Protein AF-0000000084494564 (afdb_homodimer)

Structure (mmCIF, N/CA/C/O backbone):
data_AF-0000000084494564-model_v1
#
loop_
_entity.id
_entity.type
_entity.pdbx_description
1 polymer 'Beta-lactamase class A catalytic domain-containing protein'
#
loop_
_atom_site.group_PDB
_atom_site.id
_atom_site.type_symbol
_atom_site.label_atom_id
_atom_site.label_alt_id
_atom_site.label_comp_id
_atom_site.label_asym_id
_atom_site.label_entity_id
_atom_site.label_seq_id
_atom_site.pdbx_PDB_ins_code
_atom_site.Cartn_x
_atom_site.Cartn_y
_atom_site.Cartn_z
_atom_site.occupancy
_atom_site.B_iso_or_equiv
_atom_site.auth_seq_id
_atom_site.auth_comp_id
_atom_site.auth_asym_id
_atom_site.auth_atom_id
_atom_site.pdbx_PDB_model_num
ATOM 1 N N . MET A 1 1 ? 21.875 -7.988 -21.672 1 91 1 MET A N 1
ATOM 2 C CA . MET A 1 1 ? 22.109 -8.977 -20.625 1 91 1 MET A CA 1
ATOM 3 C C . MET A 1 1 ? 21.5 -10.32 -21 1 91 1 MET A C 1
ATOM 5 O O . MET A 1 1 ? 20.328 -10.391 -21.375 1 91 1 MET A O 1
ATOM 9 N N . ASP A 1 2 ? 22.266 -11.391 -21 1 93.38 2 ASP A N 1
ATOM 10 C CA . ASP A 1 2 ? 21.688 -12.703 -21.266 1 93.38 2 ASP A CA 1
ATOM 11 C C . ASP A 1 2 ? 21.359 -13.422 -19.953 1 93.38 2 ASP A C 1
ATOM 13 O O . ASP A 1 2 ? 21.531 -12.867 -18.875 1 93.38 2 ASP A O 1
ATOM 17 N N . PHE A 1 3 ? 20.828 -14.641 -20.047 1 96.5 3 PHE A N 1
ATOM 18 C CA . PHE A 1 3 ? 20.297 -15.32 -18.875 1 96.5 3 PHE A CA 1
ATOM 19 C C . PHE A 1 3 ? 21.422 -15.719 -17.922 1 96.5 3 PHE A C 1
ATOM 21 O O . PHE A 1 3 ? 21.234 -15.711 -16.703 1 96.5 3 PHE A O 1
ATOM 28 N N . ASP A 1 4 ? 22.578 -16.047 -18.438 1 96.31 4 ASP A N 1
ATOM 29 C CA . ASP A 1 4 ? 23.703 -16.391 -17.594 1 96.31 4 ASP A CA 1
ATOM 30 C C . ASP A 1 4 ? 24.188 -15.18 -16.797 1 96.31 4 ASP A C 1
ATOM 32 O O . ASP A 1 4 ? 24.578 -15.312 -15.625 1 96.31 4 ASP A O 1
ATOM 36 N N . GLU A 1 5 ? 24.219 -14.102 -17.453 1 97.19 5 GLU A N 1
ATOM 37 C CA . GLU A 1 5 ? 24.562 -12.859 -16.766 1 97.19 5 GLU A CA 1
ATOM 38 C C . GLU A 1 5 ? 23.547 -12.531 -15.672 1 97.19 5 GLU A C 1
ATOM 40 O O . GLU A 1 5 ? 23.906 -12.094 -14.578 1 97.19 5 GLU A O 1
ATOM 45 N N . LEU A 1 6 ? 22.25 -12.703 -16.016 1 98.06 6 LEU A N 1
ATOM 46 C CA . LEU A 1 6 ? 21.188 -12.523 -15.016 1 98.06 6 LEU A CA 1
ATOM 47 C C . LEU A 1 6 ? 21.438 -13.422 -13.797 1 98.06 6 LEU A C 1
ATOM 49 O O . LEU A 1 6 ? 21.359 -12.961 -12.656 1 98.06 6 LEU A O 1
ATOM 53 N N . ARG A 1 7 ? 21.719 -14.648 -14.062 1 98.5 7 ARG A N 1
ATOM 54 C CA . ARG A 1 7 ? 21.953 -15.633 -13.008 1 98.5 7 ARG A CA 1
ATOM 55 C C . ARG A 1 7 ? 23.078 -15.172 -12.086 1 98.5 7 ARG A C 1
ATOM 57 O O . ARG A 1 7 ? 22.922 -15.18 -10.859 1 98.5 7 ARG A O 1
ATOM 64 N N . GLU A 1 8 ? 24.188 -14.727 -12.656 1 98.5 8 GLU A N 1
ATOM 65 C CA . GLU A 1 8 ? 25.344 -14.305 -11.875 1 98.5 8 GLU A CA 1
ATOM 66 C C . GLU A 1 8 ? 25.016 -13.086 -11.016 1 98.5 8 GLU A C 1
ATOM 68 O O . GLU A 1 8 ? 25.406 -13.023 -9.844 1 98.5 8 GLU A O 1
ATOM 73 N N . LYS A 1 9 ? 24.328 -12.18 -11.609 1 98.69 9 LYS A N 1
ATOM 74 C CA . LYS A 1 9 ? 23.984 -10.961 -10.891 1 98.69 9 LYS A CA 1
ATOM 75 C C . LYS A 1 9 ? 22.969 -11.234 -9.789 1 98.69 9 LYS A C 1
ATOM 77 O O . LYS A 1 9 ? 23.031 -10.641 -8.719 1 98.69 9 LYS A O 1
ATOM 82 N N . VAL A 1 10 ? 22.016 -12.125 -10.055 1 98.81 10 VAL A N 1
ATOM 83 C CA . VAL A 1 10 ? 21.031 -12.5 -9.055 1 98.81 10 VAL A CA 1
ATOM 84 C C . VAL A 1 10 ? 21.719 -13.211 -7.887 1 98.81 10 VAL A C 1
ATOM 86 O O . VAL A 1 10 ? 21.422 -12.93 -6.723 1 98.81 10 VAL A O 1
ATOM 89 N N . TYR A 1 11 ? 22.625 -14.133 -8.18 1 98.75 11 TYR A N 1
ATOM 90 C CA . TYR A 1 11 ? 23.359 -14.82 -7.129 1 98.75 11 TYR A CA 1
ATOM 91 C C . TYR A 1 11 ? 24.141 -13.836 -6.273 1 98.75 11 TYR A C 1
ATOM 93 O O . TYR A 1 11 ? 24.203 -13.977 -5.051 1 98.75 11 TYR A O 1
ATOM 101 N N . THR A 1 12 ? 24.719 -12.844 -6.926 1 98.69 12 THR A N 1
ATOM 102 C CA . THR A 1 12 ? 25.484 -11.82 -6.211 1 98.69 12 THR A CA 1
ATOM 103 C C . THR A 1 12 ? 24.562 -11.023 -5.281 1 98.69 12 THR A C 1
ATOM 105 O O . THR A 1 12 ? 24.891 -10.805 -4.117 1 98.69 12 THR A O 1
ATOM 108 N N . GLU A 1 13 ? 23.391 -10.594 -5.801 1 98.5 13 GLU A N 1
ATOM 109 C CA . GLU A 1 13 ? 22.438 -9.859 -4.977 1 98.5 13 GLU A CA 1
ATOM 110 C C . GLU A 1 13 ? 21.984 -10.695 -3.781 1 98.5 13 GLU A C 1
ATOM 112 O O . GLU A 1 13 ? 21.906 -10.188 -2.662 1 98.5 13 GLU A O 1
ATOM 117 N N . ALA A 1 14 ? 21.672 -11.961 -4.062 1 98.56 14 ALA A N 1
ATOM 118 C CA . ALA A 1 14 ? 21.203 -12.859 -3.008 1 98.56 14 ALA A CA 1
ATOM 119 C C . ALA A 1 14 ? 22.281 -13.07 -1.947 1 98.56 14 ALA A C 1
ATOM 121 O O . ALA A 1 14 ? 21.969 -13.148 -0.754 1 98.56 14 ALA A O 1
ATOM 122 N N . SER A 1 15 ? 23.516 -13.172 -2.371 1 98.06 15 SER A N 1
ATOM 123 C CA . SER A 1 15 ? 24.609 -13.438 -1.45 1 98.06 15 SER A CA 1
ATOM 124 C C . SER A 1 15 ? 24.875 -12.242 -0.55 1 98.06 15 SER A C 1
ATOM 126 O O . SER A 1 15 ? 25.406 -12.391 0.555 1 98.06 15 SER A O 1
ATOM 128 N N . ARG A 1 16 ? 24.484 -11.062 -0.945 1 97.75 16 ARG A N 1
ATOM 129 C CA . ARG A 1 16 ? 24.719 -9.836 -0.188 1 97.75 16 ARG A CA 1
ATOM 130 C C . ARG A 1 16 ? 23.625 -9.609 0.841 1 97.75 16 ARG A C 1
ATOM 132 O O . ARG A 1 16 ? 23.766 -8.797 1.754 1 97.75 16 ARG A O 1
ATOM 139 N N . CYS A 1 17 ? 22.531 -10.328 0.67 1 97.75 17 CYS A N 1
ATOM 140 C CA . CYS A 1 17 ? 21.391 -10.156 1.567 1 97.75 17 CYS A CA 1
ATOM 141 C C . CYS A 1 17 ? 21.719 -10.672 2.965 1 97.75 17 CYS A C 1
ATOM 143 O O . CYS A 1 17 ? 22.203 -11.797 3.119 1 97.75 17 CYS A O 1
ATOM 145 N N . LYS A 1 18 ? 21.516 -9.859 3.992 1 96.44 18 LYS A N 1
ATOM 146 C CA . LYS A 1 18 ? 21.719 -10.266 5.383 1 96.44 18 LYS A CA 1
ATOM 147 C C . LYS A 1 18 ? 20.5 -11.016 5.91 1 96.44 18 LYS A C 1
ATOM 149 O O . LYS A 1 18 ? 19.891 -10.609 6.902 1 96.44 18 LYS A O 1
ATOM 154 N N . GLY A 1 19 ? 20.078 -12.117 5.34 1 98.25 19 GLY A N 1
ATOM 155 C CA . GLY A 1 19 ? 19 -13.039 5.66 1 98.25 19 GLY A CA 1
ATOM 156 C C . GLY A 1 19 ? 19.047 -14.328 4.852 1 98.25 19 GLY A C 1
ATOM 157 O O . GLY A 1 19 ? 19.969 -14.531 4.059 1 98.25 19 GLY A O 1
ATOM 158 N N . ARG A 1 20 ? 18.188 -15.234 5.145 1 98.62 20 ARG A N 1
ATOM 159 C CA . ARG A 1 20 ? 18.047 -16.453 4.367 1 98.62 20 ARG A CA 1
ATOM 160 C C . ARG A 1 20 ? 17.172 -16.234 3.141 1 98.62 20 ARG A C 1
ATOM 162 O O . ARG A 1 20 ? 16.047 -15.75 3.26 1 98.62 20 ARG A O 1
ATOM 169 N N . VAL A 1 21 ? 17.734 -16.516 1.991 1 98.88 21 VAL A N 1
ATOM 170 C CA . VAL A 1 21 ? 17.047 -16.266 0.731 1 98.88 21 VAL A CA 1
ATOM 171 C C . VAL A 1 21 ? 16.625 -17.594 0.097 1 98.88 21 VAL A C 1
ATOM 173 O O . VAL A 1 21 ? 17.438 -18.516 -0.019 1 98.88 21 VAL A O 1
ATOM 176 N N . GLY A 1 22 ? 15.375 -17.781 -0.185 1 98.94 22 GLY A N 1
ATOM 177 C CA . GLY A 1 22 ? 14.852 -18.766 -1.129 1 98.94 22 GLY A CA 1
ATOM 178 C C . GLY A 1 22 ? 14.305 -18.125 -2.395 1 98.94 22 GLY A C 1
ATOM 179 O O . GLY A 1 22 ? 13.5 -17.188 -2.334 1 98.94 22 GLY A O 1
ATOM 180 N N . LEU A 1 23 ? 14.734 -18.578 -3.553 1 98.81 23 LEU A N 1
ATOM 181 C CA . LEU A 1 23 ? 14.367 -17.875 -4.773 1 98.81 23 LEU A CA 1
ATOM 182 C C . LEU A 1 23 ? 14.289 -18.828 -5.957 1 98.81 23 LEU A C 1
ATOM 184 O O . LEU A 1 23 ? 15.008 -19.828 -6.004 1 98.81 23 LEU A O 1
ATOM 188 N N . ILE A 1 24 ? 13.398 -18.562 -6.797 1 98.88 24 ILE A N 1
ATOM 189 C CA . ILE A 1 24 ? 13.32 -19.219 -8.102 1 98.88 24 ILE A CA 1
ATOM 190 C C . ILE A 1 24 ? 12.875 -18.203 -9.156 1 98.88 24 ILE A C 1
ATOM 192 O O . ILE A 1 24 ? 11.977 -17.406 -8.906 1 98.88 24 ILE A O 1
ATOM 196 N N . ILE A 1 25 ? 13.555 -18.094 -10.234 1 98.88 25 ILE A N 1
ATOM 197 C CA . ILE A 1 25 ? 13.242 -17.281 -11.406 1 98.88 25 ILE A CA 1
ATOM 198 C C . ILE A 1 25 ? 13.219 -18.156 -12.648 1 98.88 25 ILE A C 1
ATOM 200 O O . ILE A 1 25 ? 14.148 -18.938 -12.883 1 98.88 25 ILE A O 1
ATOM 204 N N . GLU A 1 26 ? 12.18 -18.094 -13.359 1 98.56 26 GLU A N 1
ATOM 205 C CA . GLU A 1 26 ? 12.055 -18.906 -14.562 1 98.56 26 GLU A CA 1
ATOM 206 C C . GLU A 1 26 ? 11.734 -18.047 -15.781 1 98.56 26 GLU A C 1
ATOM 208 O O . GLU A 1 26 ? 10.836 -17.203 -15.734 1 98.56 26 GLU A O 1
ATOM 213 N N . ALA A 1 27 ? 12.539 -18.156 -16.875 1 96.5 27 ALA A N 1
ATOM 214 C CA . ALA A 1 27 ? 12.32 -17.562 -18.188 1 96.5 27 ALA A CA 1
ATOM 215 C C . ALA A 1 27 ? 12.547 -18.578 -19.312 1 96.5 27 ALA A C 1
ATOM 217 O O . ALA A 1 27 ? 13.617 -19.188 -19.391 1 96.5 27 ALA A O 1
ATOM 218 N N . GLU A 1 28 ? 11.727 -18.625 -20.281 1 88.31 28 GLU A N 1
ATOM 219 C CA . GLU A 1 28 ? 11.867 -19.5 -21.438 1 88.31 28 GLU A CA 1
ATOM 220 C C . GLU A 1 28 ? 12.523 -20.828 -21.062 1 88.31 28 GLU A C 1
ATOM 222 O O . GLU A 1 28 ? 13.523 -21.219 -21.672 1 88.31 28 GLU A O 1
ATOM 227 N N . ASP A 1 29 ? 12.273 -21.531 -20.172 1 86.31 29 ASP A N 1
ATOM 228 C CA . ASP A 1 29 ? 12.648 -22.875 -19.766 1 86.31 29 ASP A CA 1
ATOM 229 C C . ASP A 1 29 ? 13.961 -22.891 -18.984 1 86.31 29 ASP A C 1
ATOM 231 O O . ASP A 1 29 ? 14.57 -23.938 -18.797 1 86.31 29 ASP A O 1
ATOM 235 N N . LYS A 1 30 ? 14.523 -21.781 -18.75 1 96.94 30 LYS A N 1
ATOM 236 C CA . LYS A 1 30 ? 15.688 -21.656 -17.875 1 96.94 30 LYS A CA 1
ATOM 237 C C . LYS A 1 30 ? 15.281 -21.203 -16.469 1 96.94 30 LYS A C 1
ATOM 239 O O . LYS A 1 30 ? 14.273 -20.531 -16.297 1 96.94 30 LYS A O 1
ATOM 244 N N . ARG A 1 31 ? 16.141 -21.641 -15.5 1 98.12 31 ARG A N 1
ATOM 245 C CA . ARG A 1 31 ? 15.789 -21.344 -14.117 1 98.12 31 ARG A CA 1
ATOM 246 C C . ARG A 1 31 ? 17.016 -20.875 -13.328 1 98.12 31 ARG A C 1
ATOM 248 O O . ARG A 1 31 ? 18.141 -21.312 -13.617 1 98.12 31 ARG A O 1
ATOM 255 N N . ILE A 1 32 ? 16.844 -19.984 -12.477 1 98.75 32 ILE A N 1
ATOM 256 C CA . ILE A 1 32 ? 17.75 -19.594 -11.414 1 98.75 32 ILE A CA 1
ATOM 257 C C . ILE A 1 32 ? 17.156 -19.984 -10.062 1 98.75 32 ILE A C 1
ATOM 259 O O . ILE A 1 32 ? 16.047 -19.578 -9.727 1 98.75 32 ILE A O 1
ATOM 263 N N . GLU A 1 33 ? 17.891 -20.781 -9.258 1 98.62 33 GLU A N 1
ATOM 264 C CA . GLU A 1 33 ? 17.359 -21.25 -7.984 1 98.62 33 GLU A CA 1
ATOM 265 C C . GLU A 1 33 ? 18.375 -21.094 -6.859 1 98.62 33 GLU A C 1
ATOM 267 O O . GLU A 1 33 ? 19.562 -21.312 -7.07 1 98.62 33 GLU A O 1
ATOM 272 N N . ILE A 1 34 ? 17.938 -20.688 -5.801 1 98.75 34 ILE A N 1
ATOM 273 C CA . ILE A 1 34 ? 18.625 -20.703 -4.516 1 98.75 34 ILE A CA 1
ATOM 274 C C . ILE A 1 34 ? 17.672 -21.188 -3.424 1 98.75 34 ILE A C 1
ATOM 276 O O . ILE A 1 34 ? 16.672 -20.516 -3.129 1 98.75 34 ILE A O 1
ATOM 280 N N . ASN A 1 35 ? 17.938 -22.359 -2.811 1 98.56 35 ASN A N 1
ATOM 281 C CA . ASN A 1 35 ? 17.109 -22.828 -1.713 1 98.56 35 ASN A CA 1
ATOM 282 C C . ASN A 1 35 ? 15.625 -22.734 -2.059 1 98.56 35 ASN A C 1
ATOM 284 O O . ASN A 1 35 ? 14.812 -22.312 -1.23 1 98.56 35 ASN A O 1
ATOM 288 N N . SER A 1 36 ? 15.242 -23.031 -3.287 1 98.69 36 SER A N 1
ATOM 289 C CA . SER A 1 36 ? 13.891 -22.797 -3.799 1 98.69 36 SER A CA 1
ATOM 290 C C . SER A 1 36 ? 12.883 -23.734 -3.148 1 98.69 36 SER A C 1
ATOM 292 O O . SER A 1 36 ? 11.688 -23.422 -3.102 1 98.69 36 SER A O 1
ATOM 294 N N . GLU A 1 37 ? 13.305 -24.859 -2.59 1 98.56 37 GLU A N 1
ATOM 295 C CA . GLU A 1 37 ? 12.414 -25.828 -1.955 1 98.56 37 GLU A CA 1
ATOM 296 C C . GLU A 1 37 ? 12.391 -25.641 -0.44 1 98.56 37 GLU A C 1
ATOM 298 O O . GLU A 1 37 ? 11.688 -26.359 0.266 1 98.56 37 GLU A O 1
ATOM 303 N N . GLY A 1 38 ? 13.18 -24.703 0.071 1 98.69 38 GLY A N 1
ATOM 304 C CA . GLY A 1 38 ? 13.172 -24.422 1.498 1 98.69 38 GLY A CA 1
ATOM 305 C C . GLY A 1 38 ? 11.836 -23.891 1.992 1 98.69 38 GLY A C 1
ATOM 306 O O . GLY A 1 38 ? 11.18 -23.109 1.309 1 98.69 38 GLY A O 1
ATOM 307 N N . ARG A 1 39 ? 11.438 -24.422 3.166 1 98.5 39 ARG A N 1
ATOM 308 C CA . ARG A 1 39 ? 10.172 -24.016 3.766 1 98.5 39 ARG A CA 1
ATOM 309 C C . ARG A 1 39 ? 10.312 -22.672 4.48 1 98.5 39 ARG A C 1
ATOM 311 O O . ARG A 1 39 ? 11.234 -22.484 5.277 1 98.5 39 ARG A O 1
ATOM 318 N N . PHE A 1 40 ? 9.469 -21.734 4.191 1 98.75 40 PHE A N 1
ATOM 319 C CA . PHE A 1 40 ? 9.383 -20.422 4.816 1 98.75 40 PHE A CA 1
ATOM 320 C C . PHE A 1 40 ? 7.996 -20.188 5.395 1 98.75 40 PHE A C 1
ATOM 322 O O . PHE A 1 40 ? 7.012 -20.75 4.914 1 98.75 40 PHE A O 1
ATOM 329 N N . SER A 1 41 ? 7.898 -19.359 6.547 1 98.44 41 SER A N 1
ATOM 330 C CA . SER A 1 41 ? 6.609 -18.734 6.824 1 98.44 41 SER A CA 1
ATOM 331 C C . SER A 1 41 ? 6.07 -18.016 5.598 1 98.44 41 SER A C 1
ATOM 333 O O . SER A 1 41 ? 6.801 -17.266 4.941 1 98.44 41 SER A O 1
ATOM 335 N N . SER A 1 42 ? 4.84 -18.234 5.262 1 98.75 42 SER A N 1
ATOM 336 C CA . SER A 1 42 ? 4.352 -17.75 3.973 1 98.75 42 SER A CA 1
ATOM 337 C C . SER A 1 42 ? 4.105 -16.25 4.004 1 98.75 42 SER A C 1
ATOM 339 O O . SER A 1 42 ? 4.086 -15.594 2.957 1 98.75 42 SER A O 1
ATOM 341 N N . ALA A 1 43 ? 3.969 -15.781 5.289 1 97.75 43 ALA A N 1
ATOM 342 C CA . ALA A 1 43 ? 3.379 -14.453 5.363 1 97.75 43 ALA A CA 1
ATOM 343 C C . ALA A 1 43 ? 2.186 -14.328 4.418 1 97.75 43 ALA A C 1
ATOM 345 O O . ALA A 1 43 ? 1.364 -15.242 4.32 1 97.75 43 ALA A O 1
ATOM 346 N N . SER A 1 44 ? 2.051 -13.188 3.725 1 98.69 44 SER A N 1
ATOM 347 C CA . SER A 1 44 ? 0.848 -12.945 2.932 1 98.69 44 SER A CA 1
ATOM 348 C C . SER A 1 44 ? 0.937 -13.633 1.573 1 98.69 44 SER A C 1
ATOM 350 O O . SER A 1 44 ? -0.012 -13.594 0.786 1 98.69 44 SER A O 1
ATOM 352 N N . LEU A 1 45 ? 1.975 -14.32 1.218 1 98.94 45 LEU A N 1
ATOM 353 C CA . LEU A 1 45 ? 2.045 -15.031 -0.051 1 98.94 45 LEU A CA 1
ATOM 354 C C . LEU A 1 45 ? 1.027 -16.172 -0.091 1 98.94 45 LEU A C 1
ATOM 356 O O . LEU A 1 45 ? 0.644 -16.625 -1.17 1 98.94 45 LEU A O 1
ATOM 360 N N . ILE A 1 46 ? 0.611 -16.656 1.055 1 98.94 46 ILE A N 1
ATOM 361 C CA . ILE A 1 46 ? -0.385 -17.719 1.146 1 98.94 46 ILE A CA 1
ATOM 362 C C . ILE A 1 46 ? -1.662 -17.281 0.427 1 98.94 46 ILE A C 1
ATOM 364 O O . ILE A 1 46 ? -2.51 -18.125 0.104 1 98.94 46 ILE A O 1
ATOM 368 N N . LYS A 1 47 ? -1.841 -16 0.185 1 98.94 47 LYS A N 1
ATOM 369 C CA . LYS A 1 47 ? -3.053 -15.469 -0.432 1 98.94 47 LYS A CA 1
ATOM 370 C C . LYS A 1 47 ? -3.105 -15.805 -1.919 1 98.94 47 LYS A C 1
ATOM 372 O O . LYS A 1 47 ? -4.172 -15.758 -2.535 1 98.94 47 LYS A O 1
ATOM 377 N N . VAL A 1 48 ? -1.984 -16.141 -2.529 1 98.94 48 VAL A N 1
ATOM 378 C CA . VAL A 1 48 ? -1.963 -16.484 -3.947 1 98.94 48 VAL A CA 1
ATOM 379 C C . VAL A 1 48 ? -2.631 -17.844 -4.156 1 98.94 48 VAL A C 1
ATOM 381 O O . VAL A 1 48 ? -3.561 -17.969 -4.957 1 98.94 48 VAL A O 1
ATOM 384 N N . PRO A 1 49 ? -2.229 -18.891 -3.428 1 98.88 49 PRO A N 1
ATOM 385 C CA . PRO A 1 49 ? -2.949 -20.156 -3.625 1 98.88 49 PRO A CA 1
ATOM 386 C C . PRO A 1 49 ? -4.41 -20.062 -3.189 1 98.88 49 PRO A C 1
ATOM 388 O O . PRO A 1 49 ? -5.262 -20.766 -3.74 1 98.88 49 PRO A O 1
ATOM 391 N N . ILE A 1 50 ? -4.738 -19.219 -2.207 1 98.94 50 ILE A N 1
ATOM 392 C CA . ILE A 1 50 ? -6.141 -19.016 -1.853 1 98.94 50 ILE A CA 1
ATOM 393 C C . ILE A 1 50 ? -6.891 -18.422 -3.039 1 98.94 50 ILE A C 1
ATOM 395 O O . ILE A 1 50 ? -8.016 -18.828 -3.342 1 98.94 50 ILE A O 1
ATOM 399 N N . LEU A 1 51 ? -6.27 -17.469 -3.732 1 98.88 51 LEU A N 1
ATOM 400 C CA . LEU A 1 51 ? -6.855 -16.875 -4.934 1 98.88 51 LEU A CA 1
ATOM 401 C C . LEU A 1 51 ? -7.137 -17.953 -5.977 1 98.88 51 LEU A C 1
ATOM 403 O O . LEU A 1 51 ? -8.234 -18.016 -6.535 1 98.88 51 LEU A O 1
ATOM 407 N N . VAL A 1 52 ? -6.141 -18.812 -6.219 1 98.62 52 VAL A N 1
ATOM 408 C CA . VAL A 1 52 ? -6.277 -19.875 -7.199 1 98.62 52 VAL A CA 1
ATOM 409 C C . VAL A 1 52 ? -7.426 -20.797 -6.801 1 98.62 52 VAL A C 1
ATOM 411 O O . VAL A 1 52 ? -8.242 -21.188 -7.641 1 98.62 52 VAL A O 1
ATOM 414 N N . GLU A 1 53 ? -7.504 -21.125 -5.531 1 98.44 53 GLU A N 1
ATOM 415 C CA . GLU A 1 53 ? -8.555 -22.016 -5.051 1 98.44 53 GLU A CA 1
ATOM 416 C C . GLU A 1 53 ? -9.938 -21.406 -5.234 1 98.44 53 GLU A C 1
ATOM 418 O O . GLU A 1 53 ? -10.898 -22.094 -5.559 1 98.44 53 GLU A O 1
ATOM 423 N N . CYS A 1 54 ? -10.094 -20.094 -4.961 1 98.75 54 CYS A N 1
ATOM 424 C CA . CYS A 1 54 ? -11.359 -19.422 -5.211 1 98.75 54 CYS A CA 1
ATOM 425 C C . CYS A 1 54 ? -11.828 -19.641 -6.645 1 98.75 54 CYS A C 1
ATOM 427 O O . CYS A 1 54 ? -12.977 -20.031 -6.875 1 98.75 54 CYS A O 1
ATOM 429 N N . PHE A 1 55 ? -10.961 -19.453 -7.598 1 98.44 55 PHE A N 1
ATOM 430 C CA . PHE A 1 55 ? -11.312 -19.578 -9.008 1 98.44 55 PHE A CA 1
ATOM 431 C C . PHE A 1 55 ? -11.57 -21.047 -9.367 1 98.44 55 PHE A C 1
ATOM 433 O O . PHE A 1 55 ? -12.43 -21.344 -10.203 1 98.44 55 PHE A O 1
ATOM 440 N N . ARG A 1 56 ? -10.789 -21.953 -8.742 1 97.12 56 ARG A N 1
ATOM 441 C CA . ARG A 1 56 ? -11.016 -23.391 -8.969 1 97.12 56 ARG A CA 1
ATOM 442 C C . ARG A 1 56 ? -12.422 -23.797 -8.531 1 97.12 56 ARG A C 1
ATOM 444 O O . ARG A 1 56 ? -13.141 -24.453 -9.273 1 97.12 56 ARG A O 1
ATOM 451 N N . GLN A 1 57 ? -12.812 -23.344 -7.375 1 97.62 57 GLN A N 1
ATOM 452 C CA . GLN A 1 57 ? -14.141 -23.672 -6.859 1 97.62 57 GLN A CA 1
ATOM 453 C C . GLN A 1 57 ? -15.227 -23 -7.676 1 97.62 57 GLN A C 1
ATOM 455 O O . GLN A 1 57 ? -16.312 -23.547 -7.867 1 97.62 57 GLN A O 1
ATOM 460 N N . SER A 1 58 ? -14.953 -21.797 -8.117 1 97.69 58 SER A N 1
ATOM 461 C CA . SER A 1 58 ? -15.898 -21.125 -9.016 1 97.69 58 SER A CA 1
ATOM 462 C C . SER A 1 58 ? -16.094 -21.922 -10.305 1 97.69 58 SER A C 1
ATOM 464 O O . SER A 1 58 ? -17.219 -22.078 -10.773 1 97.69 58 SER A O 1
ATOM 466 N N . GLY A 1 59 ? -15 -22.391 -10.875 1 95.94 59 GLY A N 1
ATOM 467 C CA . GLY A 1 59 ? -15.047 -23.203 -12.086 1 95.94 59 GLY A CA 1
ATOM 468 C C . GLY A 1 59 ? -15.836 -24.484 -11.914 1 95.94 59 GLY A C 1
ATOM 469 O O . GLY A 1 59 ? -16.469 -24.969 -12.859 1 95.94 59 GLY A O 1
ATOM 470 N N . LYS A 1 60 ? -15.844 -25 -10.695 1 95.12 60 LYS A N 1
ATOM 471 C CA . LYS A 1 60 ? -16.578 -26.219 -10.383 1 95.12 60 LYS A CA 1
ATOM 472 C C . LYS A 1 60 ? -18.031 -25.922 -10.039 1 95.12 60 LYS A C 1
ATOM 474 O O . LYS A 1 60 ? -18.828 -26.844 -9.844 1 95.12 60 LYS A O 1
ATOM 479 N N . GLY A 1 61 ? -18.328 -24.703 -9.906 1 96.38 61 GLY A N 1
ATOM 480 C CA . GLY A 1 61 ? -19.703 -24.297 -9.625 1 96.38 61 GLY A CA 1
ATOM 481 C C . GLY A 1 61 ? -20.016 -24.281 -8.141 1 96.38 61 GLY A C 1
ATOM 482 O O . GLY A 1 61 ? -21.172 -24.078 -7.754 1 96.38 61 GLY A O 1
ATOM 483 N N . THR A 1 62 ? -19.047 -24.391 -7.281 1 96.56 62 THR A N 1
ATOM 484 C CA . THR A 1 62 ? -19.297 -24.484 -5.848 1 96.56 62 THR A CA 1
ATOM 485 C C . THR A 1 62 ? -19.125 -23.125 -5.176 1 96.56 62 THR A C 1
ATOM 487 O O . THR A 1 62 ? -19.438 -22.969 -3.998 1 96.56 62 THR A O 1
ATOM 490 N N . LEU A 1 63 ? -18.625 -22.156 -5.91 1 97.62 63 LEU A N 1
ATOM 491 C CA . LEU A 1 63 ? -18.469 -20.797 -5.41 1 97.62 63 LEU A CA 1
ATOM 492 C C . LEU A 1 63 ? -18.969 -19.781 -6.438 1 97.62 63 LEU A C 1
ATOM 494 O O . LEU A 1 63 ? -18.5 -19.766 -7.578 1 97.62 63 LEU A O 1
ATOM 498 N N . ASP A 1 64 ? -19.875 -19 -6.109 1 98 64 ASP A N 1
ATOM 499 C CA . ASP A 1 64 ? -20.375 -17.922 -6.961 1 98 64 ASP A CA 1
ATOM 500 C C . ASP A 1 64 ? -19.641 -16.609 -6.66 1 98 64 ASP A C 1
ATOM 502 O O . ASP A 1 64 ? -19.938 -15.953 -5.66 1 98 64 ASP A O 1
ATOM 506 N N . LEU A 1 65 ? -18.812 -16.203 -7.594 1 97.69 65 LEU A N 1
ATOM 507 C CA . LEU A 1 65 ? -17.969 -15.039 -7.371 1 97.69 65 LEU A CA 1
ATOM 508 C C . LEU A 1 65 ? -18.797 -13.758 -7.344 1 97.69 65 LEU A C 1
ATOM 510 O O . LEU A 1 65 ? -18.328 -12.719 -6.871 1 97.69 65 LEU A O 1
ATOM 514 N N . GLN A 1 66 ? -20.016 -13.852 -7.828 1 96.31 66 GLN A N 1
ATOM 515 C CA . GLN A 1 66 ? -20.875 -12.68 -7.891 1 96.31 66 GLN A CA 1
ATOM 516 C C . GLN A 1 66 ? -21.75 -12.578 -6.645 1 96.31 66 GLN A C 1
ATOM 518 O O . GLN A 1 66 ? -22.438 -11.578 -6.445 1 96.31 66 GLN A O 1
ATOM 523 N N . GLN A 1 67 ? -21.672 -13.57 -5.801 1 96.25 67 GLN A N 1
ATOM 524 C CA . GLN A 1 67 ? -22.422 -13.547 -4.559 1 96.25 67 GLN A CA 1
ATOM 525 C C . GLN A 1 67 ? -21.938 -12.43 -3.637 1 96.25 67 GLN A C 1
ATOM 527 O O . GLN A 1 67 ? -20.734 -12.211 -3.506 1 96.25 67 GLN A O 1
ATOM 532 N N . SER A 1 68 ? -22.906 -11.719 -3.045 1 93.31 68 SER A N 1
ATOM 533 C CA . SER A 1 68 ? -22.562 -10.648 -2.117 1 93.31 68 SER A CA 1
ATOM 534 C C . SER A 1 68 ? -22.469 -11.156 -0.684 1 93.31 68 SER A C 1
ATOM 536 O O . SER A 1 68 ? -23.281 -11.992 -0.267 1 93.31 68 SER A O 1
ATOM 538 N N . ILE A 1 69 ? -21.453 -10.695 -0.005 1 91.69 69 ILE A N 1
ATOM 539 C CA . ILE A 1 69 ? -21.234 -11 1.404 1 91.69 69 ILE A CA 1
ATOM 540 C C . ILE A 1 69 ? -21.359 -9.727 2.234 1 91.69 69 ILE A C 1
ATOM 542 O O . ILE A 1 69 ? -20.766 -8.695 1.893 1 91.69 69 ILE A O 1
ATOM 546 N N . GLN A 1 70 ? -22.141 -9.773 3.275 1 88.88 70 GLN A N 1
ATOM 547 C CA . GLN A 1 70 ? -22.234 -8.656 4.211 1 88.88 70 GLN A CA 1
ATOM 548 C C . GLN A 1 70 ? -21.016 -8.617 5.137 1 88.88 70 GLN A C 1
ATOM 550 O O . GLN A 1 70 ? -20.688 -9.625 5.77 1 88.88 70 GLN A O 1
ATOM 555 N N . ILE A 1 71 ? -20.406 -7.48 5.078 1 87.5 71 ILE A N 1
ATOM 556 C CA . ILE A 1 71 ? -19.234 -7.293 5.945 1 87.5 71 ILE A CA 1
ATOM 557 C C . ILE A 1 71 ? -19.672 -6.59 7.23 1 87.5 71 ILE A C 1
ATOM 559 O O . ILE A 1 71 ? -20.031 -5.414 7.215 1 87.5 71 ILE A O 1
ATOM 563 N N . ALA A 1 72 ? -20.281 -7.211 8.109 1 70.44 72 ALA A N 1
ATOM 564 C CA . ALA A 1 72 ? -20.734 -6.629 9.375 1 70.44 72 ALA A CA 1
ATOM 565 C C . ALA A 1 72 ? -19.562 -6.363 10.312 1 70.44 72 ALA A C 1
ATOM 567 O O . ALA A 1 72 ? -18.438 -6.777 10.039 1 70.44 72 ALA A O 1
ATOM 568 N N . LEU A 1 73 ? -19.891 -5.723 11.531 1 59.25 73 LEU A N 1
ATOM 569 C CA . LEU A 1 73 ? -19.016 -5.344 12.625 1 59.25 73 LEU A CA 1
ATOM 570 C C . LEU A 1 73 ? -18.078 -6.488 12.984 1 59.25 73 LEU A C 1
ATOM 572 O O . LEU A 1 73 ? -18.328 -7.246 13.922 1 59.25 73 LEU A O 1
ATOM 576 N N . VAL A 1 74 ? -17.516 -7.004 12 1 58.66 74 VAL A N 1
ATOM 577 C CA . VAL A 1 74 ? -16.625 -8.117 12.305 1 58.66 74 VAL A CA 1
ATOM 578 C C . VAL A 1 74 ? -15.414 -7.602 13.086 1 58.66 74 VAL A C 1
ATOM 580 O O . VAL A 1 74 ? -15.086 -6.414 13.023 1 58.66 74 VAL A O 1
ATOM 583 N N . GLU A 1 75 ? -14.984 -8.32 13.883 1 62.41 75 GLU A N 1
ATOM 584 C CA . GLU A 1 75 ? -13.789 -8.047 14.688 1 62.41 75 GLU A CA 1
ATOM 585 C C . GLU A 1 75 ? -12.641 -7.547 13.82 1 62.41 75 GLU A C 1
ATOM 587 O O . GLU A 1 75 ? -12.328 -8.148 12.789 1 62.41 75 GLU A O 1
ATOM 592 N N . LYS A 1 76 ? -12.25 -6.512 14.078 1 66.81 76 LYS A N 1
ATOM 593 C CA . LYS A 1 76 ? -11.094 -5.906 13.422 1 66.81 76 LYS A CA 1
ATOM 594 C C . LYS A 1 76 ? -9.859 -6.805 13.539 1 66.81 76 LYS A C 1
ATOM 596 O O . LYS A 1 76 ? -9.531 -7.266 14.633 1 66.81 76 LYS A O 1
ATOM 601 N N . VAL A 1 77 ? -9.391 -7.402 12.484 1 72.06 77 VAL A N 1
ATOM 602 C CA . VAL A 1 77 ? -8.266 -8.328 12.43 1 72.06 77 VAL A CA 1
ATOM 603 C C . VAL A 1 77 ? -6.953 -7.555 12.477 1 72.06 77 VAL A C 1
ATOM 605 O O . VAL A 1 77 ? -5.996 -7.977 13.125 1 72.06 77 VAL A O 1
ATOM 608 N N . GLY A 1 78 ? -6.953 -6.32 12.109 1 77.75 78 GLY A N 1
ATOM 609 C CA . GLY A 1 78 ? -5.762 -5.488 12.094 1 77.75 78 GLY A CA 1
ATOM 610 C C . GLY A 1 78 ? -4.848 -5.781 10.922 1 77.75 78 GLY A C 1
ATOM 611 O O . GLY A 1 78 ? -5.188 -6.574 10.039 1 77.75 78 GLY A O 1
ATOM 612 N N . GLY A 1 79 ? -3.715 -5.141 10.883 1 89.19 79 GLY A N 1
ATOM 613 C CA . GLY A 1 79 ? -2.717 -5.359 9.844 1 89.19 79 GLY A CA 1
ATOM 614 C C . GLY A 1 79 ? -3.1 -4.75 8.516 1 89.19 79 GLY A C 1
ATOM 615 O O . GLY A 1 79 ? -3.705 -3.678 8.461 1 89.19 79 GLY A O 1
ATOM 616 N N . ALA A 1 80 ? -2.723 -5.527 7.426 1 95.62 80 ALA A N 1
ATOM 617 C CA . ALA A 1 80 ? -2.906 -4.984 6.082 1 95.62 80 ALA A CA 1
ATOM 618 C C . ALA A 1 80 ? -4.367 -5.066 5.652 1 95.62 80 ALA A C 1
ATOM 620 O O . ALA A 1 80 ? -5.074 -6.008 6.016 1 95.62 80 ALA A O 1
ATOM 621 N N . GLY A 1 81 ? -4.777 -4.105 4.836 1 97.19 81 GLY A N 1
ATOM 622 C CA . GLY A 1 81 ? -6.121 -4.113 4.277 1 97.19 81 GLY A CA 1
ATOM 623 C C . GLY A 1 81 ? -6.883 -2.828 4.543 1 97.19 81 GLY A C 1
ATOM 624 O O . GLY A 1 81 ? -6.418 -1.968 5.293 1 97.19 81 GLY A O 1
ATOM 625 N N . VAL A 1 82 ? -8.062 -2.746 3.926 1 96.75 82 VAL A N 1
ATOM 626 C CA . VAL A 1 82 ? -8.82 -1.506 4.035 1 96.75 82 VAL A CA 1
ATOM 627 C C . VAL A 1 82 ? -10.133 -1.766 4.777 1 96.75 82 VAL A C 1
ATOM 629 O O . VAL A 1 82 ? -10.703 -0.851 5.375 1 96.75 82 VAL A O 1
ATOM 632 N N . LEU A 1 83 ? -10.617 -2.961 4.809 1 95.5 83 LEU A N 1
ATOM 633 C CA . LEU A 1 83 ? -11.969 -3.244 5.27 1 95.5 83 LEU A CA 1
ATOM 634 C C . LEU A 1 83 ? -12.117 -2.918 6.75 1 95.5 83 LEU A C 1
ATOM 636 O O . LEU A 1 83 ? -13.148 -2.393 7.176 1 95.5 83 LEU A O 1
ATOM 640 N N . GLN A 1 84 ? -11.094 -3.184 7.527 1 93.06 84 GLN A N 1
ATOM 641 C CA . GLN A 1 84 ? -11.172 -2.957 8.969 1 93.06 84 GLN A CA 1
ATOM 642 C C . GLN A 1 84 ? -11.289 -1.469 9.289 1 93.06 84 GLN A C 1
ATOM 644 O O . GLN A 1 84 ? -11.695 -1.094 10.383 1 93.06 84 GLN A O 1
ATOM 649 N N . ALA A 1 85 ? -10.859 -0.599 8.375 1 94.31 85 ALA A N 1
ATOM 650 C CA . ALA A 1 85 ? -10.859 0.843 8.602 1 94.31 85 ALA A CA 1
ATOM 651 C C . ALA A 1 85 ? -12.156 1.477 8.109 1 94.31 85 ALA A C 1
ATOM 653 O O . ALA A 1 85 ? -12.398 2.664 8.336 1 94.31 85 ALA A O 1
ATOM 654 N N . LEU A 1 86 ? -13.039 0.785 7.453 1 94.44 86 LEU A N 1
ATOM 655 C CA . LEU A 1 86 ? -14.281 1.312 6.91 1 94.44 86 LEU A CA 1
ATOM 656 C C . LEU A 1 86 ? -15.422 1.146 7.91 1 94.44 86 LEU A C 1
ATOM 658 O O . LEU A 1 86 ? -15.289 0.416 8.898 1 94.44 86 LEU A O 1
ATOM 662 N N . SER A 1 87 ? -16.609 2.145 7.938 1 83.44 87 SER A N 1
ATOM 663 C CA . SER A 1 87 ? -17.688 2.312 8.906 1 83.44 87 SER A CA 1
ATOM 664 C C . SER A 1 87 ? -18.516 1.038 9.039 1 83.44 87 SER A C 1
ATOM 666 O O . SER A 1 87 ? -19.266 0.876 10 1 83.44 87 SER A O 1
ATOM 668 N N . GLY A 1 88 ? -18.312 -0.13 8.492 1 74.19 88 GLY A N 1
ATOM 669 C CA . GLY A 1 88 ? -19.078 -1.356 8.617 1 74.19 88 GLY A CA 1
ATOM 670 C C . GLY A 1 88 ? -20.344 -1.353 7.781 1 74.19 88 GLY A C 1
ATOM 671 O O . GLY A 1 88 ? -20.594 -0.409 7.027 1 74.19 88 GLY A O 1
ATOM 672 N N . ASN A 1 89 ? -21.016 -2.414 7.594 1 78.94 89 ASN A N 1
ATOM 673 C CA . ASN A 1 89 ? -22.25 -2.68 6.848 1 78.94 89 ASN A CA 1
ATOM 674 C C . ASN A 1 89 ? -22.016 -2.572 5.344 1 78.94 89 ASN A C 1
ATOM 676 O O . ASN A 1 89 ? -22.781 -1.918 4.641 1 78.94 89 ASN A O 1
ATOM 680 N N . LEU A 1 90 ? -20.953 -3.031 5.07 1 87 90 LEU A N 1
ATOM 681 C CA . LEU A 1 90 ? -20.594 -3.08 3.654 1 87 90 LEU A CA 1
ATOM 682 C C . LEU A 1 90 ? -20.969 -4.43 3.047 1 87 90 LEU A C 1
ATOM 684 O O . LEU A 1 90 ? -20.906 -5.457 3.725 1 87 90 LEU A O 1
ATOM 688 N N . LYS A 1 91 ? -21.484 -4.375 1.885 1 90.25 91 LYS A N 1
ATOM 689 C CA . LYS A 1 91 ? -21.719 -5.582 1.098 1 90.25 91 LYS A CA 1
ATOM 690 C C . LYS A 1 91 ? -20.766 -5.648 -0.098 1 90.25 91 LYS A C 1
ATOM 692 O O . LYS A 1 91 ? -20.719 -4.719 -0.907 1 90.25 91 LYS A O 1
ATOM 697 N N . LEU A 1 92 ? -20.047 -6.711 -0.156 1 94.06 92 LEU A N 1
ATOM 698 C CA . LEU A 1 92 ? -19.094 -6.895 -1.253 1 94.06 92 LEU A CA 1
ATOM 699 C C . LEU A 1 92 ? -19.297 -8.25 -1.922 1 94.06 92 LEU A C 1
ATOM 701 O O . LEU A 1 92 ? -19.656 -9.234 -1.258 1 94.06 92 LEU A O 1
ATOM 705 N N . LYS A 1 93 ? -19.109 -8.258 -3.211 1 96.06 93 LYS A N 1
ATOM 706 C CA . LYS A 1 93 ? -19.062 -9.539 -3.914 1 96.06 93 LYS A CA 1
ATOM 707 C C . LYS A 1 93 ? -17.812 -10.328 -3.545 1 96.06 93 LYS A C 1
ATOM 709 O O . LYS A 1 93 ? -16.797 -9.75 -3.158 1 96.06 93 LYS A O 1
ATOM 714 N N . ILE A 1 94 ? -17.906 -11.633 -3.688 1 97.88 94 ILE A N 1
ATOM 715 C CA . ILE A 1 94 ? -16.781 -12.508 -3.385 1 97.88 94 ILE A CA 1
ATOM 716 C C . ILE A 1 94 ? -15.586 -12.125 -4.254 1 97.88 94 ILE A C 1
ATOM 718 O O . ILE A 1 94 ? -14.453 -12.07 -3.773 1 97.88 94 ILE A O 1
ATOM 722 N N . ILE A 1 95 ? -15.789 -11.719 -5.531 1 98.06 95 ILE A N 1
ATOM 723 C CA . ILE A 1 95 ? -14.711 -11.336 -6.434 1 98.06 95 ILE A CA 1
ATOM 724 C C . ILE A 1 95 ? -14.023 -10.078 -5.902 1 98.06 95 ILE A C 1
ATOM 726 O O . ILE A 1 95 ? -12.812 -9.914 -6.066 1 98.06 95 ILE A O 1
ATOM 730 N N . ASP A 1 96 ? -14.758 -9.203 -5.277 1 97.12 96 ASP A N 1
ATOM 731 C CA . ASP A 1 96 ? -14.18 -7.992 -4.711 1 97.12 96 ASP A CA 1
ATOM 732 C C . ASP A 1 96 ? -13.359 -8.305 -3.463 1 97.12 96 ASP A C 1
ATOM 734 O O . ASP A 1 96 ? -12.328 -7.668 -3.215 1 97.12 96 ASP A O 1
ATOM 738 N N . LEU A 1 97 ? -13.82 -9.289 -2.641 1 97.5 97 LEU A N 1
ATOM 739 C CA . LEU A 1 97 ? -13.016 -9.758 -1.515 1 97.5 97 LEU A CA 1
ATOM 740 C C . LEU A 1 97 ? -11.688 -10.336 -1.996 1 97.5 97 LEU A C 1
ATOM 742 O O . LEU A 1 97 ? -10.641 -10.055 -1.415 1 97.5 97 LEU A O 1
ATOM 746 N N . MET A 1 98 ? -11.781 -11.141 -3.066 1 98.88 98 MET A N 1
ATOM 747 C CA . MET A 1 98 ? -10.578 -11.711 -3.668 1 98.88 98 MET A CA 1
ATOM 748 C C . MET A 1 98 ? -9.617 -10.617 -4.113 1 98.88 98 MET A C 1
ATOM 750 O O . MET A 1 98 ? -8.414 -10.711 -3.885 1 98.88 98 MET A O 1
ATOM 754 N N . THR A 1 99 ? -10.164 -9.57 -4.715 1 98.56 99 THR A N 1
ATOM 755 C CA . THR A 1 99 ? -9.367 -8.453 -5.207 1 98.56 99 THR A CA 1
ATOM 756 C C . THR A 1 99 ? -8.68 -7.734 -4.051 1 98.56 99 THR A C 1
ATOM 758 O O . THR A 1 99 ? -7.461 -7.523 -4.082 1 98.56 99 THR A O 1
ATOM 761 N N . LEU A 1 100 ? -9.391 -7.414 -3.023 1 98.38 100 LEU A N 1
ATOM 762 C CA . LEU A 1 100 ? -8.82 -6.715 -1.877 1 98.38 100 LEU A CA 1
ATOM 763 C C . LEU A 1 100 ? -7.777 -7.574 -1.176 1 98.38 100 LEU A C 1
ATOM 765 O O . LEU A 1 100 ? -6.762 -7.059 -0.694 1 98.38 100 LEU A O 1
ATOM 769 N N . MET A 1 101 ? -8.008 -8.914 -1.103 1 98.81 101 MET A N 1
ATOM 770 C CA . MET A 1 101 ? -7.047 -9.859 -0.531 1 98.81 101 MET A CA 1
ATOM 771 C C . MET A 1 101 ? -5.684 -9.727 -1.203 1 98.81 101 MET A C 1
ATOM 773 O O . MET A 1 101 ? -4.648 -9.773 -0.536 1 98.81 101 MET A O 1
ATOM 777 N N . ILE A 1 102 ? -5.75 -9.492 -2.471 1 98.88 102 ILE A N 1
ATOM 778 C CA . ILE A 1 102 ? -4.512 -9.531 -3.238 1 98.88 102 ILE A CA 1
ATOM 779 C C . ILE A 1 102 ? -3.906 -8.133 -3.305 1 98.88 102 ILE A C 1
ATOM 781 O O . ILE A 1 102 ? -2.746 -7.93 -2.936 1 98.88 102 ILE A O 1
ATOM 785 N N . ILE A 1 103 ? -4.672 -7.074 -3.625 1 98.69 103 ILE A N 1
ATOM 786 C CA . ILE A 1 103 ? -4.066 -5.836 -4.113 1 98.69 103 ILE A CA 1
ATOM 787 C C . ILE A 1 103 ? -3.664 -4.957 -2.934 1 98.69 103 ILE A C 1
ATOM 789 O O . ILE A 1 103 ? -2.82 -4.07 -3.072 1 98.69 103 ILE A O 1
ATOM 793 N N . VAL A 1 104 ? -4.293 -5.191 -1.772 1 98.75 104 VAL A N 1
ATOM 794 C CA . VAL A 1 104 ? -3.895 -4.465 -0.572 1 98.75 104 VAL A CA 1
ATOM 795 C C . VAL A 1 104 ? -3.723 -5.438 0.59 1 98.75 104 VAL A C 1
ATOM 797 O O . VAL A 1 104 ? -3.785 -5.043 1.756 1 98.75 104 VAL A O 1
ATOM 800 N N . SER A 1 105 ? -3.625 -6.742 0.248 1 98.62 105 SER A N 1
ATOM 801 C CA . SER A 1 105 ? -3.375 -7.793 1.229 1 98.62 105 SER A CA 1
ATOM 802 C C . SER A 1 105 ? -4.391 -7.742 2.365 1 98.62 105 SER A C 1
ATOM 804 O O . SER A 1 105 ? -4.047 -7.98 3.523 1 98.62 105 SER A O 1
ATOM 806 N N . ASP A 1 106 ? -5.621 -7.496 2.121 1 97.75 106 ASP A N 1
ATOM 807 C CA . ASP A 1 106 ? -6.641 -7.316 3.148 1 97.75 106 ASP A CA 1
ATOM 808 C C . ASP A 1 106 ? -6.844 -8.602 3.953 1 97.75 106 ASP A C 1
ATOM 810 O O . ASP A 1 106 ? -7.336 -9.602 3.426 1 97.75 106 ASP A O 1
ATOM 814 N N . ASN A 1 107 ? -6.535 -8.539 5.242 1 97.06 107 ASN A N 1
ATOM 815 C CA . ASN A 1 107 ? -6.574 -9.719 6.102 1 97.06 107 ASN A CA 1
ATOM 816 C C . ASN A 1 107 ? -8.008 -10.125 6.426 1 97.06 107 ASN A C 1
ATOM 818 O O . ASN A 1 107 ? -8.32 -11.312 6.496 1 97.06 107 ASN A O 1
ATOM 822 N N . LEU A 1 108 ? -8.859 -9.148 6.613 1 95.5 108 LEU A N 1
ATOM 823 C CA . LEU A 1 108 ? -10.25 -9.477 6.883 1 95.5 108 LEU A CA 1
ATOM 824 C C . LEU A 1 108 ? -10.883 -10.18 5.684 1 95.5 108 LEU A C 1
ATOM 826 O O . LEU A 1 108 ? -11.57 -11.188 5.84 1 95.5 108 LEU A O 1
ATOM 830 N N . ALA A 1 109 ? -10.664 -9.617 4.484 1 96.69 109 ALA A N 1
ATOM 831 C CA . ALA A 1 109 ? -11.148 -10.273 3.273 1 96.69 109 ALA A CA 1
ATOM 832 C C . ALA A 1 109 ? -10.633 -11.703 3.172 1 96.69 109 ALA A C 1
ATOM 834 O O . ALA A 1 109 ? -11.383 -12.625 2.838 1 96.69 109 ALA A O 1
ATOM 835 N N . THR A 1 110 ? -9.391 -11.891 3.48 1 97.94 110 THR A N 1
ATOM 836 C CA . THR A 1 110 ? -8.766 -13.203 3.41 1 97.94 110 THR A CA 1
ATOM 837 C C . THR A 1 110 ? -9.453 -14.18 4.355 1 97.94 110 THR A C 1
ATOM 839 O O . THR A 1 110 ? -9.805 -15.297 3.959 1 97.94 110 THR A O 1
ATOM 842 N N . ASN A 1 111 ? -9.641 -13.75 5.59 1 96.94 111 ASN A N 1
ATOM 843 C CA . ASN A 1 111 ? -10.266 -14.617 6.582 1 96.94 111 ASN A CA 1
ATOM 844 C C . ASN A 1 111 ? -11.695 -14.984 6.184 1 96.94 111 ASN A C 1
ATOM 846 O O . ASN A 1 111 ? -12.125 -16.125 6.387 1 96.94 111 ASN A O 1
ATOM 850 N N . LEU A 1 112 ? -12.422 -14.055 5.625 1 95.62 112 LEU A N 1
ATOM 851 C CA . LEU A 1 112 ? -13.773 -14.336 5.148 1 95.62 112 LEU A CA 1
ATOM 852 C C . LEU A 1 112 ? -13.742 -15.383 4.031 1 95.62 112 LEU A C 1
ATOM 854 O O . LEU A 1 112 ? -14.578 -16.281 4.004 1 95.62 112 LEU A O 1
ATOM 858 N N . LEU A 1 113 ? -12.797 -15.258 3.139 1 98.19 113 LEU A N 1
ATOM 859 C CA . LEU A 1 113 ? -12.664 -16.219 2.043 1 98.19 113 LEU A CA 1
ATOM 860 C C . LEU A 1 113 ? -12.273 -17.594 2.566 1 98.19 113 LEU A C 1
ATOM 862 O O . LEU A 1 113 ? -12.766 -18.609 2.076 1 98.19 113 LEU A O 1
ATOM 866 N N . ILE A 1 114 ? -11.367 -17.625 3.547 1 98.31 114 ILE A N 1
ATOM 867 C CA . ILE A 1 114 ? -10.984 -18.891 4.16 1 98.31 114 ILE A CA 1
ATOM 868 C C . ILE A 1 114 ? -12.227 -19.562 4.746 1 98.31 114 ILE A C 1
ATOM 870 O O . ILE A 1 114 ? -12.422 -20.766 4.57 1 98.31 114 ILE A O 1
ATOM 874 N N . ASP A 1 115 ? -13.086 -18.797 5.422 1 96.62 115 ASP A N 1
ATOM 875 C CA . ASP A 1 115 ? -14.305 -19.328 6.012 1 96.62 115 ASP A CA 1
ATOM 876 C C . ASP A 1 115 ? -15.25 -19.859 4.934 1 96.62 115 ASP A C 1
ATOM 878 O O . ASP A 1 115 ? -15.875 -20.906 5.105 1 96.62 115 ASP A O 1
ATOM 882 N N . LEU A 1 116 ? -15.336 -19.156 3.895 1 97 116 LEU A N 1
ATOM 883 C CA . LEU A 1 116 ? -16.266 -19.5 2.818 1 97 116 LEU A CA 1
ATOM 884 C C . LEU A 1 116 ? -15.797 -20.766 2.09 1 97 116 LEU A C 1
ATOM 886 O O . LEU A 1 116 ? -16.609 -21.609 1.741 1 97 116 LEU A O 1
ATOM 890 N N . LEU A 1 117 ? -14.5 -20.875 1.82 1 98 117 LEU A N 1
ATOM 891 C CA . LEU A 1 117 ? -13.938 -21.969 1.037 1 98 117 LEU A CA 1
ATOM 892 C C . LEU A 1 117 ? -13.734 -23.203 1.901 1 98 117 LEU A C 1
ATOM 894 O O . LEU A 1 117 ? -13.859 -24.344 1.416 1 98 117 LEU A O 1
ATOM 898 N N . GLY A 1 118 ? -13.438 -22.984 3.145 1 97.75 118 GLY A N 1
ATOM 899 C CA . GLY A 1 118 ? -12.992 -24.062 4.02 1 97.75 118 GLY A CA 1
ATOM 900 C C . GLY A 1 118 ? -11.5 -24.297 3.961 1 97.75 118 GLY A C 1
ATOM 901 O O . GLY A 1 118 ? -10.945 -24.578 2.895 1 97.75 118 GLY A O 1
ATOM 902 N N . MET A 1 119 ? -10.867 -24.266 5.113 1 98.19 119 MET A N 1
ATOM 903 C CA . MET A 1 119 ? -9.414 -24.391 5.191 1 98.19 119 MET A CA 1
ATOM 904 C C . MET A 1 119 ? -8.953 -25.75 4.652 1 98.19 119 MET A C 1
ATOM 906 O O . MET A 1 119 ? -7.969 -25.828 3.922 1 98.19 119 MET A O 1
ATOM 910 N N . ASP A 1 120 ? -9.695 -26.797 4.98 1 98.12 120 ASP A N 1
ATOM 911 C CA . ASP A 1 120 ? -9.352 -28.125 4.5 1 98.12 120 ASP A CA 1
ATOM 912 C C . ASP A 1 120 ? -9.43 -28.203 2.977 1 98.12 120 ASP A C 1
ATOM 914 O O . ASP A 1 120 ? -8.578 -28.812 2.334 1 98.12 120 ASP A O 1
ATOM 918 N N . GLN A 1 121 ? -10.453 -27.609 2.459 1 97.81 121 GLN A N 1
ATOM 919 C CA . GLN A 1 121 ? -10.625 -27.609 1.011 1 97.81 121 GLN A CA 1
ATOM 920 C C . GLN A 1 121 ? -9.516 -26.812 0.326 1 97.81 121 GLN A C 1
ATOM 922 O O . GLN A 1 121 ? -9.055 -27.188 -0.752 1 97.81 121 GLN A O 1
ATOM 927 N N . ILE A 1 122 ? -9.125 -25.703 0.911 1 98.69 122 ILE A N 1
ATOM 928 C CA . ILE A 1 122 ? -8.023 -24.906 0.38 1 98.69 122 ILE A CA 1
ATOM 929 C C . ILE A 1 122 ? -6.75 -25.75 0.344 1 98.69 122 ILE A C 1
ATOM 931 O O . ILE A 1 122 ? -6.066 -25.797 -0.679 1 98.69 122 ILE A O 1
ATOM 935 N N . ASN A 1 123 ? -6.473 -26.422 1.426 1 98.75 123 ASN A N 1
ATOM 936 C CA . ASN A 1 123 ? -5.277 -27.266 1.5 1 98.75 123 ASN A CA 1
ATOM 937 C C . ASN A 1 123 ? -5.34 -28.422 0.504 1 98.75 123 ASN A C 1
ATOM 939 O O . ASN A 1 123 ? -4.328 -28.766 -0.11 1 98.75 123 ASN A O 1
ATOM 943 N N . GLN A 1 124 ? -6.484 -28.984 0.375 1 97.88 124 GLN A N 1
ATOM 944 C CA . GLN A 1 124 ? -6.645 -30.016 -0.632 1 97.88 124 GLN A CA 1
ATOM 945 C C . GLN A 1 124 ? -6.387 -29.484 -2.033 1 97.88 124 GLN A C 1
ATOM 947 O O . GLN A 1 124 ? -5.758 -30.141 -2.857 1 97.88 124 GLN A O 1
ATOM 952 N N . GLY A 1 125 ? -6.938 -28.266 -2.295 1 97.12 125 GLY A N 1
ATOM 953 C CA . GLY A 1 125 ? -6.66 -27.625 -3.568 1 97.12 125 GLY A CA 1
ATOM 954 C C . GLY A 1 125 ? -5.184 -27.375 -3.803 1 97.12 125 GLY A C 1
ATOM 955 O O . GLY A 1 125 ? -4.691 -27.547 -4.918 1 97.12 125 GLY A O 1
ATOM 956 N N . MET A 1 126 ? -4.473 -26.969 -2.773 1 98.38 126 MET A N 1
ATOM 957 C CA . MET A 1 126 ? -3.035 -26.75 -2.869 1 98.38 126 MET A CA 1
ATOM 958 C C . MET A 1 126 ? -2.309 -28.031 -3.236 1 98.38 126 MET A C 1
ATOM 960 O O . MET A 1 126 ? -1.376 -28.016 -4.043 1 98.38 126 MET A O 1
ATOM 964 N N . LYS A 1 127 ? -2.748 -29.125 -2.693 1 97.5 127 LYS A N 1
ATOM 965 C CA . LYS A 1 127 ? -2.172 -30.422 -3.029 1 97.5 127 LYS A CA 1
ATOM 966 C C . LYS A 1 127 ? -2.453 -30.797 -4.484 1 97.5 127 LYS A C 1
ATOM 968 O O . LYS A 1 127 ? -1.575 -31.312 -5.18 1 97.5 127 LYS A O 1
ATOM 973 N N . GLU A 1 128 ? -3.629 -30.547 -4.871 1 95.56 128 GLU A N 1
ATOM 974 C CA . GLU A 1 128 ? -4.02 -30.844 -6.242 1 95.56 128 GLU A CA 1
ATOM 975 C C . GLU A 1 128 ? -3.236 -30 -7.242 1 95.56 128 GLU A C 1
ATOM 977 O O . GLU A 1 128 ? -3.016 -30.422 -8.383 1 95.56 128 GLU A O 1
ATOM 982 N N . LEU A 1 129 ? -2.805 -28.828 -6.828 1 96.12 129 LEU A N 1
ATOM 983 C CA . LEU A 1 129 ? -1.978 -27.953 -7.645 1 96.12 129 LEU A CA 1
ATOM 984 C C . LEU A 1 129 ? -0.509 -28.359 -7.57 1 96.12 129 LEU A C 1
ATOM 986 O O . LEU A 1 129 ? 0.343 -27.734 -8.219 1 96.12 129 LEU A O 1
ATOM 990 N N . ASN A 1 130 ? -0.232 -29.375 -6.766 1 96.62 130 ASN A N 1
ATOM 991 C CA . ASN A 1 130 ? 1.111 -29.906 -6.551 1 96.62 130 ASN A CA 1
ATOM 992 C C . ASN A 1 130 ? 1.989 -28.922 -5.789 1 96.62 130 ASN A C 1
ATOM 994 O O . ASN A 1 130 ? 3.172 -28.766 -6.098 1 96.62 130 ASN A O 1
ATOM 998 N N . LEU A 1 131 ? 1.342 -28.125 -4.91 1 98.25 131 LEU A N 1
ATOM 999 C CA . LEU A 1 131 ? 2.135 -27.359 -3.951 1 98.25 131 LEU A CA 1
ATOM 1000 C C . LEU A 1 131 ? 2.629 -28.25 -2.818 1 98.25 131 LEU A C 1
ATOM 1002 O O . LEU A 1 131 ? 1.874 -28.562 -1.897 1 98.25 131 LEU A O 1
ATOM 1006 N N . HIS A 1 132 ? 3.848 -28.609 -2.801 1 94 132 HIS A N 1
ATOM 1007 C CA . HIS A 1 132 ? 4.387 -29.719 -2.016 1 94 132 HIS A CA 1
ATOM 1008 C C . HIS A 1 132 ? 4.598 -29.297 -0.561 1 94 132 HIS A C 1
ATOM 1010 O O . HIS A 1 132 ? 4.574 -30.156 0.336 1 94 132 HIS A O 1
ATOM 1016 N N . GLN A 1 133 ? 4.828 -28.031 -0.39 1 97.81 133 GLN A N 1
ATOM 1017 C CA . GLN A 1 133 ? 5.219 -27.609 0.954 1 97.81 133 GLN A CA 1
ATOM 1018 C C . GLN A 1 133 ? 4.383 -26.422 1.426 1 97.81 133 GLN A C 1
ATOM 1020 O O . GLN A 1 133 ? 4.73 -25.766 2.404 1 97.81 133 GLN A O 1
ATOM 1025 N N . THR A 1 134 ? 3.34 -26.094 0.699 1 98.88 134 THR A N 1
ATOM 1026 C CA . THR A 1 134 ? 2.477 -24.984 1.088 1 98.88 134 THR A CA 1
ATOM 1027 C C . THR A 1 134 ? 1.323 -25.469 1.957 1 98.88 134 THR A C 1
ATOM 1029 O O . THR A 1 134 ? 0.65 -26.453 1.613 1 98.88 134 THR A O 1
ATOM 1032 N N . GLU A 1 135 ? 1.167 -24.859 3.068 1 98.69 135 GLU A N 1
ATOM 1033 C CA . GLU A 1 135 ? 0.121 -25.219 4.016 1 98.69 135 GLU A CA 1
ATOM 1034 C C . GLU A 1 135 ? -0.52 -23.984 4.641 1 98.69 135 GLU A C 1
ATOM 1036 O O . GLU A 1 135 ? 0.182 -23.062 5.066 1 98.69 135 GLU A O 1
ATOM 1041 N N . LEU A 1 136 ? -1.801 -23.953 4.617 1 98.81 136 LEU A N 1
ATOM 1042 C CA . LEU A 1 136 ? -2.59 -23 5.383 1 98.81 136 LEU A CA 1
ATOM 1043 C C . LEU A 1 136 ? -3.057 -23.609 6.703 1 98.81 136 LEU A C 1
ATOM 1045 O O . LEU A 1 136 ? -3.881 -24.531 6.711 1 98.81 136 LEU A O 1
ATOM 1049 N N . ASN A 1 137 ? -2.551 -23.062 7.801 1 98.44 137 ASN A N 1
ATOM 1050 C CA . ASN A 1 137 ? -2.824 -23.703 9.086 1 98.44 137 ASN A CA 1
ATOM 1051 C C . ASN A 1 137 ? -3.514 -22.734 10.055 1 98.44 137 ASN A C 1
ATOM 1053 O O . ASN A 1 137 ? -4.039 -23.172 11.086 1 98.44 137 ASN A O 1
ATOM 1057 N N . ARG A 1 138 ? -3.523 -21.516 9.75 1 97.25 138 ARG A N 1
ATOM 1058 C CA . ARG A 1 138 ? -4.137 -20.5 10.602 1 97.25 138 ARG A CA 1
ATOM 1059 C C . ARG A 1 138 ? -4.707 -19.359 9.773 1 97.25 138 ARG A C 1
ATOM 1061 O O . ARG A 1 138 ? -4.305 -19.156 8.625 1 97.25 138 ARG A O 1
ATOM 1068 N N . LYS A 1 139 ? -5.625 -18.688 10.352 1 96.69 139 LYS A N 1
ATOM 1069 C CA . LYS A 1 139 ? -6.133 -17.453 9.75 1 96.69 139 LYS A CA 1
ATOM 1070 C C . LYS A 1 139 ? -5.129 -16.312 9.891 1 96.69 139 LYS A C 1
ATOM 1072 O O . LYS A 1 139 ? -4.148 -16.438 10.625 1 96.69 139 LYS A O 1
ATOM 1077 N N . MET A 1 140 ? -5.363 -15.273 9.148 1 96.06 140 MET A N 1
ATOM 1078 C CA . MET A 1 140 ? -4.52 -14.086 9.25 1 96.06 140 MET A CA 1
ATOM 1079 C C . MET A 1 140 ? -4.613 -13.469 10.633 1 96.06 140 MET A C 1
ATOM 1081 O O . MET A 1 140 ? -5.688 -13.453 11.242 1 96.06 140 MET A O 1
ATOM 1085 N N . MET A 1 141 ? -3.512 -12.961 11.156 1 91.31 141 MET A N 1
ATOM 1086 C CA . MET A 1 141 ? -3.395 -12.18 12.391 1 91.31 141 MET A CA 1
ATOM 1087 C C . MET A 1 141 ? -3.707 -13.047 13.602 1 91.31 141 MET A C 1
ATOM 1089 O O . MET A 1 141 ? -3.969 -12.523 14.688 1 91.31 141 MET A O 1
ATOM 1093 N N . ASP A 1 142 ? -3.836 -14.367 13.422 1 93 142 ASP A N 1
ATOM 1094 C CA . ASP A 1 142 ? -3.939 -15.266 14.57 1 93 142 ASP A CA 1
ATOM 1095 C C . ASP A 1 142 ? -2.586 -15.445 15.25 1 93 142 ASP A C 1
ATOM 1097 O O . ASP A 1 142 ? -1.93 -16.484 15.086 1 93 142 ASP A O 1
ATOM 1101 N N . PHE A 1 143 ? -2.207 -14.5 16.016 1 86.62 143 PHE A N 1
ATOM 1102 C CA . PHE A 1 143 ? -0.893 -14.477 16.641 1 86.62 143 PHE A CA 1
ATOM 1103 C C . PHE A 1 143 ? -0.811 -15.5 17.766 1 86.62 143 PHE A C 1
ATOM 1105 O O . PHE A 1 143 ? 0.279 -15.961 18.109 1 86.62 143 PHE A O 1
ATOM 1112 N N . THR A 1 144 ? -1.965 -15.812 18.328 1 90.88 144 THR A N 1
ATOM 1113 C CA . THR A 1 144 ? -1.97 -16.875 19.312 1 90.88 144 THR A CA 1
ATOM 1114 C C . THR A 1 144 ? -1.496 -18.188 18.703 1 90.88 144 THR A C 1
ATOM 1116 O O . THR A 1 144 ? -0.619 -18.859 19.266 1 90.88 144 THR A O 1
ATOM 1119 N N . ALA A 1 145 ? -2.066 -18.531 17.578 1 92.19 145 ALA A N 1
ATOM 1120 C CA . ALA A 1 145 ? -1.627 -19.719 16.859 1 92.19 145 ALA A CA 1
ATOM 1121 C C . ALA A 1 145 ? -0.151 -19.625 16.484 1 92.19 145 ALA A C 1
ATOM 1123 O O . ALA A 1 145 ? 0.608 -20.578 16.688 1 92.19 145 ALA A O 1
ATOM 1124 N N . LEU A 1 146 ? 0.265 -18.469 15.984 1 89.69 146 LEU A N 1
ATOM 1125 C CA . LEU A 1 146 ? 1.644 -18.266 15.555 1 89.69 146 LEU A CA 1
ATOM 1126 C C . LEU A 1 146 ? 2.611 -18.453 16.719 1 89.69 146 LEU A C 1
ATOM 1128 O O . LEU A 1 146 ? 3.639 -19.109 16.578 1 89.69 146 LEU A O 1
ATOM 1132 N N . ASN A 1 147 ? 2.244 -17.922 17.828 1 91.38 147 ASN A N 1
ATOM 1133 C CA . ASN A 1 147 ? 3.078 -18.016 19.016 1 91.38 147 ASN A CA 1
ATOM 1134 C C . ASN A 1 147 ? 3.137 -19.438 19.562 1 91.38 147 ASN A C 1
ATOM 1136 O O . ASN A 1 147 ? 4.059 -19.797 20.297 1 91.38 147 ASN A O 1
ATOM 1140 N N . ASN A 1 148 ? 2.162 -20.219 19.172 1 95.44 148 ASN A N 1
ATOM 1141 C CA . ASN A 1 148 ? 2.139 -21.609 19.578 1 95.44 148 ASN A CA 1
ATOM 1142 C C . ASN A 1 148 ? 2.77 -22.516 18.531 1 95.44 148 ASN A C 1
ATOM 1144 O O . ASN A 1 148 ? 2.619 -23.734 18.578 1 95.44 148 ASN A O 1
ATOM 1148 N N . GLY A 1 149 ? 3.328 -21.875 17.547 1 93.88 149 GLY A N 1
ATOM 1149 C CA . GLY A 1 149 ? 4.094 -22.625 16.562 1 93.88 149 GLY A CA 1
ATOM 1150 C C . GLY A 1 149 ? 3.275 -23.031 15.352 1 93.88 149 GLY A C 1
ATOM 1151 O O . GLY A 1 149 ? 3.748 -23.781 14.5 1 93.88 149 GLY A O 1
ATOM 1152 N N . VAL A 1 150 ? 2.037 -22.609 15.281 1 97.12 150 VAL A N 1
ATOM 1153 C CA . VAL A 1 150 ? 1.18 -22.891 14.133 1 97.12 150 VAL A CA 1
ATOM 1154 C C . VAL A 1 150 ? 1.277 -21.75 13.125 1 97.12 150 VAL A C 1
ATOM 1156 O O . VAL A 1 150 ? 0.817 -20.625 13.391 1 97.12 150 VAL A O 1
ATOM 1159 N N . ASP A 1 151 ? 1.912 -22.016 11.977 1 97.81 151 ASP A N 1
ATOM 1160 C CA . ASP A 1 151 ? 2.115 -20.984 10.961 1 97.81 151 ASP A CA 1
ATOM 1161 C C . ASP A 1 151 ? 1.662 -21.469 9.586 1 97.81 151 ASP A C 1
ATOM 1163 O O . ASP A 1 151 ? 1.302 -22.641 9.422 1 97.81 151 ASP A O 1
ATOM 1167 N N . ASN A 1 152 ? 1.442 -20.578 8.656 1 98.69 152 ASN A N 1
ATOM 1168 C CA . ASN A 1 152 ? 1.32 -20.875 7.234 1 98.69 152 ASN A CA 1
ATOM 1169 C C . ASN A 1 152 ? 2.686 -20.969 6.562 1 98.69 152 ASN A C 1
ATOM 1171 O O . ASN A 1 152 ? 3.586 -20.188 6.863 1 98.69 152 ASN A O 1
ATOM 1175 N N . TYR A 1 153 ? 2.844 -21.906 5.648 1 98.81 153 TYR A N 1
ATOM 1176 C CA . TYR A 1 153 ? 4.152 -22.156 5.047 1 98.81 153 TYR A CA 1
ATOM 1177 C C . TYR A 1 153 ? 4.055 -22.188 3.525 1 98.81 153 TYR A C 1
ATOM 1179 O O . TYR A 1 153 ? 2.982 -22.438 2.969 1 98.81 153 TYR A O 1
ATOM 1187 N N . THR A 1 154 ? 5.133 -21.922 2.881 1 98.88 154 THR A N 1
ATOM 1188 C CA . THR A 1 154 ? 5.262 -22.109 1.439 1 98.88 154 THR A CA 1
ATOM 1189 C C . THR A 1 154 ? 6.73 -22.203 1.036 1 98.88 154 THR A C 1
ATOM 1191 O O . THR A 1 154 ? 7.613 -22.281 1.895 1 98.88 154 THR A O 1
ATOM 1194 N N . THR A 1 155 ? 6.977 -22.359 -0.224 1 98.94 155 THR A N 1
ATOM 1195 C CA . THR A 1 155 ? 8.305 -22.312 -0.824 1 98.94 155 THR A CA 1
ATOM 1196 C C . THR A 1 155 ? 8.305 -21.438 -2.072 1 98.94 155 THR A C 1
ATOM 1198 O O . THR A 1 155 ? 7.25 -21.125 -2.625 1 98.94 155 THR A O 1
ATOM 1201 N N . ALA A 1 156 ? 9.508 -21 -2.422 1 98.94 156 ALA A N 1
ATOM 1202 C CA . ALA A 1 156 ? 9.625 -20.266 -3.678 1 98.94 156 ALA A CA 1
ATOM 1203 C C . ALA A 1 156 ? 9.117 -21.094 -4.852 1 98.94 156 ALA A C 1
ATOM 1205 O O . ALA A 1 156 ? 8.414 -20.578 -5.723 1 98.94 156 ALA A O 1
ATOM 1206 N N . SER A 1 157 ? 9.406 -22.375 -4.855 1 98.81 157 SER A N 1
ATOM 1207 C CA . SER A 1 157 ? 9 -23.266 -5.934 1 98.81 157 SER A CA 1
ATOM 1208 C C . SER A 1 157 ? 7.48 -23.406 -5.996 1 98.81 157 SER A C 1
ATOM 1210 O O . SER A 1 157 ? 6.898 -23.406 -7.082 1 98.81 157 SER A O 1
ATOM 1212 N N . ASP A 1 158 ? 6.855 -23.594 -4.867 1 98.88 158 ASP A N 1
ATOM 1213 C CA . ASP A 1 158 ? 5.402 -23.688 -4.84 1 98.88 158 ASP A CA 1
ATOM 1214 C C . ASP A 1 158 ? 4.758 -22.406 -5.371 1 98.88 158 ASP A C 1
ATOM 1216 O O . ASP A 1 158 ? 3.76 -22.453 -6.094 1 98.88 158 ASP A O 1
ATOM 1220 N N . MET A 1 159 ? 5.344 -21.25 -5.004 1 98.88 159 MET A N 1
ATOM 1221 C CA . MET A 1 159 ? 4.793 -19.984 -5.477 1 98.88 159 MET A CA 1
ATOM 1222 C C . MET A 1 159 ? 4.945 -19.844 -6.988 1 98.88 159 MET A C 1
ATOM 1224 O O . MET A 1 159 ? 4.059 -19.328 -7.664 1 98.88 159 MET A O 1
ATOM 1228 N N . LEU A 1 160 ? 6.062 -20.297 -7.488 1 98.56 160 LEU A N 1
ATOM 1229 C CA . LEU A 1 160 ? 6.242 -20.297 -8.938 1 98.56 160 LEU A CA 1
ATOM 1230 C C . LEU A 1 160 ? 5.164 -21.141 -9.617 1 98.56 160 LEU A C 1
ATOM 1232 O O . LEU A 1 160 ? 4.648 -20.75 -10.672 1 98.56 160 LEU A O 1
ATOM 1236 N N . THR A 1 161 ? 4.879 -22.297 -9.039 1 98.31 161 THR A N 1
ATOM 1237 C CA . THR A 1 161 ? 3.832 -23.156 -9.562 1 98.31 161 THR A CA 1
ATOM 1238 C C . THR A 1 161 ? 2.498 -22.422 -9.625 1 98.31 161 THR A C 1
ATOM 1240 O O . THR A 1 161 ? 1.775 -22.5 -10.617 1 98.31 161 THR A O 1
ATOM 1243 N N . CYS A 1 162 ? 2.146 -21.672 -8.602 1 98.62 162 CYS A N 1
ATOM 1244 C CA . CYS A 1 162 ? 0.926 -20.875 -8.578 1 98.62 162 CYS A CA 1
ATOM 1245 C C . CYS A 1 162 ? 0.934 -19.828 -9.703 1 98.62 162 CYS A C 1
ATOM 1247 O O . CYS A 1 162 ? -0.065 -19.672 -10.406 1 98.62 162 CYS A O 1
ATOM 1249 N N . LEU A 1 163 ? 2.074 -19.156 -9.844 1 98.56 163 LEU A N 1
ATOM 1250 C CA . LEU A 1 163 ? 2.193 -18.125 -10.875 1 98.56 163 LEU A CA 1
ATOM 1251 C C . LEU A 1 163 ? 1.992 -18.734 -12.266 1 98.56 163 LEU A C 1
ATOM 1253 O O . LEU A 1 163 ? 1.311 -18.156 -13.109 1 98.56 163 LEU A O 1
ATOM 1257 N N . LYS A 1 164 ? 2.545 -19.891 -12.461 1 97.38 164 LYS A N 1
ATOM 1258 C CA . LYS A 1 164 ? 2.416 -20.547 -13.75 1 97.38 164 LYS A CA 1
ATOM 1259 C C . LYS A 1 164 ? 0.971 -20.969 -14.016 1 97.38 164 LYS A C 1
ATOM 1261 O O . LYS A 1 164 ? 0.496 -20.891 -15.148 1 97.38 164 LYS A O 1
ATOM 1266 N N . GLU A 1 165 ? 0.292 -21.438 -12.992 1 97.75 165 GLU A N 1
ATOM 1267 C CA . GLU A 1 165 ? -1.12 -21.766 -13.148 1 97.75 165 GLU A CA 1
ATOM 1268 C C . GLU A 1 165 ? -1.934 -20.547 -13.578 1 97.75 165 GLU A C 1
ATOM 1270 O O . GLU A 1 165 ? -2.838 -20.672 -14.406 1 97.75 165 GLU A O 1
ATOM 1275 N N . ILE A 1 166 ? -1.616 -19.375 -13.07 1 97.62 166 ILE A N 1
ATOM 1276 C CA . ILE A 1 166 ? -2.32 -18.141 -13.352 1 97.62 166 ILE A CA 1
ATOM 1277 C C . ILE A 1 166 ? -2.014 -17.672 -14.773 1 97.62 166 ILE A C 1
ATOM 1279 O O . ILE A 1 166 ? -2.869 -17.094 -15.445 1 97.62 166 ILE A O 1
ATOM 1283 N N . CYS A 1 167 ? -0.916 -18.094 -15.344 1 93.81 167 CYS A N 1
ATOM 1284 C CA . CYS A 1 167 ? -0.485 -17.594 -16.641 1 93.81 167 CYS A CA 1
ATOM 1285 C C . CYS A 1 167 ? -0.767 -18.609 -17.734 1 93.81 167 CYS A C 1
ATOM 1287 O O . CYS A 1 167 ? -1.139 -18.25 -18.859 1 93.81 167 CYS A O 1
ATOM 1289 N N . GLN A 1 168 ? -0.575 -19.875 -17.469 1 87.12 168 GLN A N 1
ATOM 1290 C CA . GLN A 1 168 ? -0.645 -20.922 -18.484 1 87.12 168 GLN A CA 1
ATOM 1291 C C . GLN A 1 168 ? -1.9 -21.781 -18.312 1 87.12 168 GLN A C 1
ATOM 1293 O O . GLN A 1 168 ? -2.359 -22.406 -19.266 1 87.12 168 GLN A O 1
ATOM 1298 N N . ASN A 1 169 ? -2.398 -21.812 -17.203 1 86.75 169 ASN A N 1
ATOM 1299 C CA . ASN A 1 169 ? -3.662 -22.406 -16.797 1 86.75 169 ASN A CA 1
ATOM 1300 C C . ASN A 1 169 ? -3.734 -23.875 -17.188 1 86.75 169 ASN A C 1
ATOM 1302 O O . ASN A 1 169 ? -4.129 -24.219 -18.297 1 86.75 169 ASN A O 1
ATOM 1306 N N . LYS A 1 170 ? -3.445 -24.719 -16.328 1 87.5 170 LYS A N 1
ATOM 1307 C CA . LYS A 1 170 ? -3.617 -26.156 -16.5 1 87.5 170 LYS A CA 1
ATOM 1308 C C . LYS A 1 170 ? -4.895 -26.641 -15.828 1 87.5 170 LYS A C 1
ATOM 1310 O O . LYS A 1 170 ? -5.559 -27.547 -16.328 1 87.5 170 LYS A O 1
ATOM 1315 N N . ILE A 1 171 ? -5.176 -25.984 -14.789 1 92.56 171 ILE A N 1
ATOM 1316 C CA . ILE A 1 171 ? -6.324 -26.391 -13.984 1 92.56 171 ILE A CA 1
ATOM 1317 C C . ILE A 1 171 ? -7.426 -25.328 -14.109 1 92.56 171 ILE A C 1
ATOM 1319 O O . ILE A 1 171 ? -8.594 -25.672 -14.305 1 92.56 171 ILE A O 1
ATOM 1323 N N . LEU A 1 172 ? -7.074 -24.078 -14.109 1 96.69 172 LEU A N 1
ATOM 1324 C CA . LEU A 1 172 ? -8.039 -22.984 -14.219 1 96.69 172 LEU A CA 1
ATOM 1325 C C . LEU A 1 172 ? -8.492 -22.812 -15.664 1 96.69 172 LEU A C 1
ATOM 1327 O O . LEU A 1 172 ? -7.734 -23.094 -16.594 1 96.69 172 LEU A O 1
ATOM 1331 N N . SER A 1 173 ? -9.773 -22.422 -15.867 1 96.69 173 SER A N 1
ATOM 1332 C CA . SER A 1 173 ? -10.188 -21.984 -17.188 1 96.69 173 SER A CA 1
ATOM 1333 C C . SER A 1 173 ? -9.406 -20.75 -17.641 1 96.69 173 SER A C 1
ATOM 1335 O O . SER A 1 173 ? -8.812 -20.047 -16.812 1 96.69 173 SER A O 1
ATOM 1337 N N . ASN A 1 174 ? -9.375 -20.5 -18.922 1 96.81 174 ASN A N 1
ATOM 1338 C CA . ASN A 1 174 ? -8.719 -19.312 -19.453 1 96.81 174 ASN A CA 1
ATOM 1339 C C . ASN A 1 174 ? -9.289 -18.047 -18.844 1 96.81 174 ASN A C 1
ATOM 1341 O O . ASN A 1 174 ? -8.547 -17.109 -18.516 1 96.81 174 ASN A O 1
ATOM 1345 N N . GLU A 1 175 ? -10.547 -18.016 -18.719 1 96.75 175 GLU A N 1
ATOM 1346 C CA . GLU A 1 175 ? -11.211 -16.844 -18.156 1 96.75 175 GLU A CA 1
ATOM 1347 C C . GLU A 1 175 ? -10.797 -16.609 -16.703 1 96.75 175 GLU A C 1
ATOM 1349 O O . GLU A 1 175 ? -10.484 -15.492 -16.297 1 96.75 175 GLU A O 1
ATOM 1354 N N . SER A 1 176 ? -10.797 -17.641 -15.883 1 97.62 176 SER A N 1
ATOM 1355 C CA . SER A 1 176 ? -10.43 -17.562 -14.469 1 97.62 176 SER A CA 1
ATOM 1356 C C . SER A 1 176 ? -8.969 -17.141 -14.297 1 97.62 176 SER A C 1
ATOM 1358 O O . SER A 1 176 ? -8.656 -16.297 -13.461 1 97.62 176 SER A O 1
ATOM 1360 N N . ALA A 1 177 ? -8.133 -17.766 -15.117 1 98 177 ALA A N 1
ATOM 1361 C CA . ALA A 1 177 ? -6.711 -17.438 -15.047 1 98 177 ALA A CA 1
ATOM 1362 C C . ALA A 1 177 ? -6.461 -15.984 -15.43 1 98 177 ALA A C 1
ATOM 1364 O O . ALA A 1 177 ? -5.68 -15.289 -14.781 1 98 177 ALA A O 1
ATOM 1365 N N . SER A 1 178 ? -7.105 -15.547 -16.469 1 97.62 178 SER A N 1
ATOM 1366 C CA . SER A 1 178 ? -6.977 -14.164 -16.906 1 97.62 178 SER A CA 1
ATOM 1367 C C . SER A 1 178 ? -7.438 -13.195 -15.828 1 97.62 178 SER A C 1
ATOM 1369 O O . SER A 1 178 ? -6.801 -12.164 -15.594 1 97.62 178 SER A O 1
ATOM 1371 N N . LYS A 1 179 ? -8.516 -13.531 -15.18 1 97.69 179 LYS A N 1
ATOM 1372 C CA . LYS A 1 179 ? -9.031 -12.664 -14.125 1 97.69 179 LYS A CA 1
ATOM 1373 C C . LYS A 1 179 ? -8.102 -12.648 -12.914 1 97.69 179 LYS A C 1
ATOM 1375 O O . LYS A 1 179 ? -7.898 -11.602 -12.297 1 97.69 179 LYS A O 1
ATOM 1380 N N . ALA A 1 180 ? -7.555 -13.781 -12.531 1 98.69 180 ALA A N 1
ATOM 1381 C CA . ALA A 1 180 ? -6.586 -13.852 -11.445 1 98.69 180 ALA A CA 1
ATOM 1382 C C . ALA A 1 180 ? -5.379 -12.961 -11.734 1 98.69 180 ALA A C 1
ATOM 1384 O O . ALA A 1 180 ? -4.945 -12.195 -10.867 1 98.69 180 ALA A O 1
ATOM 1385 N N . LYS A 1 181 ? -4.891 -13.086 -12.938 1 98.56 181 LYS A N 1
ATOM 1386 C CA . LYS A 1 181 ? -3.738 -12.289 -13.344 1 98.56 181 LYS A CA 1
ATOM 1387 C C . LYS A 1 181 ? -4.07 -10.797 -13.305 1 98.56 181 LYS A C 1
ATOM 1389 O O . LYS A 1 181 ? -3.262 -9.984 -12.844 1 98.56 181 LYS A O 1
ATOM 1394 N N . GLU A 1 182 ? -5.211 -10.453 -13.805 1 97.94 182 GLU A N 1
ATOM 1395 C CA . GLU A 1 182 ? -5.664 -9.062 -13.781 1 97.94 182 GLU A CA 1
ATOM 1396 C C . GLU A 1 182 ? -5.715 -8.523 -12.359 1 97.94 182 GLU A C 1
ATOM 1398 O O . GLU A 1 182 ? -5.289 -7.391 -12.109 1 97.94 182 GLU A O 1
ATOM 1403 N N . ILE A 1 183 ? -6.242 -9.289 -11.43 1 98.56 183 ILE A N 1
ATOM 1404 C CA . ILE A 1 183 ? -6.305 -8.891 -10.031 1 98.56 183 ILE A CA 1
ATOM 1405 C C . ILE A 1 183 ? -4.895 -8.617 -9.508 1 98.56 183 ILE A C 1
ATOM 1407 O O . ILE A 1 183 ? -4.637 -7.57 -8.914 1 98.56 183 ILE A O 1
ATOM 1411 N N . MET A 1 184 ? -4.02 -9.547 -9.781 1 98.81 184 MET A N 1
ATOM 1412 C CA . MET A 1 184 ? -2.65 -9.422 -9.281 1 98.81 184 MET A CA 1
ATOM 1413 C C . MET A 1 184 ? -1.938 -8.242 -9.93 1 98.81 184 MET A C 1
ATOM 1415 O O . MET A 1 184 ? -1.053 -7.633 -9.328 1 98.81 184 MET A O 1
ATOM 1419 N N . GLU A 1 185 ? -2.322 -7.855 -11.172 1 98.19 185 GLU A N 1
ATOM 1420 C CA . GLU A 1 185 ? -1.724 -6.727 -11.875 1 98.19 185 GLU A CA 1
ATOM 1421 C C . GLU A 1 185 ? -2.131 -5.402 -11.234 1 98.19 185 GLU A C 1
ATOM 1423 O O . GLU A 1 185 ? -1.526 -4.363 -11.508 1 98.19 185 GLU A O 1
ATOM 1428 N N . ASN A 1 186 ? -3.102 -5.434 -10.398 1 97.38 186 ASN A N 1
ATOM 1429 C CA . ASN A 1 186 ? -3.576 -4.223 -9.734 1 97.38 186 ASN A CA 1
ATOM 1430 C C . ASN A 1 186 ? -2.967 -4.07 -8.344 1 97.38 186 ASN A C 1
ATOM 1432 O O . ASN A 1 186 ? -3.432 -3.254 -7.543 1 97.38 186 ASN A O 1
ATOM 1436 N N . GLN A 1 187 ? -1.906 -4.848 -8.07 1 98.31 187 GLN A N 1
ATOM 1437 C CA . GLN A 1 187 ? -1.211 -4.766 -6.789 1 98.31 187 GLN A CA 1
ATOM 1438 C C . GLN A 1 187 ? -0.877 -3.318 -6.438 1 98.31 187 GLN A C 1
ATOM 1440 O O . GLN A 1 187 ? -0.47 -2.541 -7.301 1 98.31 187 GLN A O 1
ATOM 1445 N N . GLN A 1 188 ? -1.103 -2.922 -5.117 1 97.88 188 GLN A N 1
ATOM 1446 C CA . GLN A 1 188 ? -0.852 -1.549 -4.695 1 97.88 188 GLN A CA 1
ATOM 1447 C C . GLN A 1 188 ? 0.489 -1.43 -3.975 1 97.88 188 GLN A C 1
ATOM 1449 O O . GLN A 1 188 ? 1.022 -0.329 -3.824 1 97.88 188 GLN A O 1
ATOM 1454 N N . PHE A 1 189 ? 0.98 -2.516 -3.477 1 97.75 189 PHE A N 1
ATOM 1455 C CA . PHE A 1 189 ? 2.287 -2.547 -2.83 1 97.75 189 PHE A CA 1
ATOM 1456 C C . PHE A 1 189 ? 3.375 -2.926 -3.828 1 97.75 189 PHE A C 1
ATOM 1458 O O . PHE A 1 189 ? 3.617 -4.109 -4.07 1 97.75 189 PHE A O 1
ATOM 1465 N N . ASN A 1 190 ? 4.121 -1.934 -4.312 1 96.12 190 ASN A N 1
ATOM 1466 C CA . ASN A 1 190 ? 5.09 -2.131 -5.387 1 96.12 190 ASN A CA 1
ATOM 1467 C C . ASN A 1 190 ? 6.496 -1.729 -4.957 1 96.12 190 ASN A C 1
ATOM 1469 O O . ASN A 1 190 ? 7.238 -1.126 -5.734 1 96.12 190 ASN A O 1
ATOM 1473 N N . ASN A 1 191 ? 6.848 -2.039 -3.721 1 95.5 191 ASN A N 1
ATOM 1474 C CA . ASN A 1 191 ? 8.133 -1.588 -3.195 1 95.5 191 ASN A CA 1
ATOM 1475 C C . ASN A 1 191 ? 9.109 -2.746 -3.041 1 95.5 191 ASN A C 1
ATOM 1477 O O . ASN A 1 191 ? 10.039 -2.678 -2.232 1 95.5 191 ASN A O 1
ATOM 1481 N N . LYS A 1 192 ? 8.867 -3.877 -3.742 1 97.94 192 LYS A N 1
ATOM 1482 C CA . LYS A 1 192 ? 9.758 -5.035 -3.695 1 97.94 192 LYS A CA 1
ATOM 1483 C C . LYS A 1 192 ? 10.195 -5.449 -5.098 1 97.94 192 LYS A C 1
ATOM 1485 O O . LYS A 1 192 ? 10.852 -4.676 -5.797 1 97.94 192 LYS A O 1
ATOM 1490 N N . LEU A 1 193 ? 9.734 -6.496 -5.695 1 98.75 193 LEU A N 1
ATOM 1491 C CA . LEU A 1 193 ? 10.195 -6.926 -7.012 1 98.75 193 LEU A CA 1
ATOM 1492 C C . LEU A 1 193 ? 9.859 -5.883 -8.07 1 98.75 193 LEU A C 1
ATOM 1494 O O . LEU A 1 193 ? 10.617 -5.695 -9.023 1 98.75 193 LEU A O 1
ATOM 1498 N N . SER A 1 194 ? 8.781 -5.172 -7.891 1 97.81 194 SER A N 1
ATOM 1499 C CA . SER A 1 194 ? 8.328 -4.254 -8.93 1 97.81 194 SER A CA 1
ATOM 1500 C C . SER A 1 194 ? 8.828 -2.834 -8.672 1 97.81 194 SER A C 1
ATOM 1502 O O . SER A 1 194 ? 8.547 -1.921 -9.445 1 97.81 194 SER A O 1
ATOM 1504 N N . ASP A 1 195 ? 9.609 -2.645 -7.625 1 96.44 195 ASP A N 1
ATOM 1505 C CA . ASP A 1 195 ? 9.984 -1.336 -7.102 1 96.44 195 ASP A CA 1
ATOM 1506 C C . ASP A 1 195 ? 10.648 -0.48 -8.18 1 96.44 195 ASP A C 1
ATOM 1508 O O . ASP A 1 195 ? 10.375 0.717 -8.281 1 96.44 195 ASP A O 1
ATOM 1512 N N . GLN A 1 196 ? 11.539 -1.056 -8.953 1 95.06 196 GLN A N 1
ATOM 1513 C CA . GLN A 1 196 ? 12.328 -0.306 -9.922 1 95.06 196 GLN A CA 1
ATOM 1514 C C . GLN A 1 196 ? 11.93 -0.668 -11.352 1 95.06 196 GLN A C 1
ATOM 1516 O O . GLN A 1 196 ? 12.719 -0.493 -12.281 1 95.06 196 GLN A O 1
ATOM 1521 N N . ILE A 1 197 ? 10.789 -1.267 -11.484 1 96.19 197 ILE A N 1
ATOM 1522 C CA . ILE A 1 197 ? 10.289 -1.625 -12.805 1 96.19 197 ILE A CA 1
ATOM 1523 C C . ILE A 1 197 ? 9.367 -0.523 -13.328 1 96.19 197 ILE A C 1
ATOM 1525 O O . ILE A 1 197 ? 8.531 -0.004 -12.586 1 96.19 197 ILE A O 1
ATOM 1529 N N . ASP A 1 198 ? 9.602 -0.041 -14.562 1 94.25 198 ASP A N 1
ATOM 1530 C CA . ASP A 1 198 ? 8.719 0.919 -15.211 1 94.25 198 ASP A CA 1
ATOM 1531 C C . ASP A 1 198 ? 7.387 0.271 -15.578 1 94.25 198 ASP A C 1
ATOM 1533 O O . ASP A 1 198 ? 7.27 -0.374 -16.625 1 94.25 198 ASP A O 1
ATOM 1537 N N . LEU A 1 199 ? 6.359 0.527 -14.875 1 93.19 199 LEU A N 1
ATOM 1538 C CA . LEU A 1 199 ? 5.078 -0.157 -15 1 93.19 199 LEU A CA 1
ATOM 1539 C C . LEU A 1 199 ? 4.297 0.373 -16.203 1 93.19 199 LEU A C 1
ATOM 1541 O O . LEU A 1 199 ? 3.242 -0.161 -16.547 1 93.19 199 LEU A O 1
ATOM 1545 N N . ASP A 1 200 ? 4.793 1.392 -16.891 1 90.44 200 ASP A N 1
ATOM 1546 C CA . ASP A 1 200 ? 4.219 1.835 -18.156 1 90.44 200 ASP A CA 1
ATOM 1547 C C . ASP A 1 200 ? 4.703 0.964 -19.312 1 90.44 200 ASP A C 1
ATOM 1549 O O . ASP A 1 200 ? 4.09 0.945 -20.375 1 90.44 200 ASP A O 1
ATOM 1553 N N . ILE A 1 201 ? 5.848 0.315 -19.016 1 94.88 201 ILE A N 1
ATOM 1554 C CA . ILE A 1 201 ? 6.496 -0.474 -20.047 1 94.88 201 ILE A CA 1
ATOM 1555 C C . ILE A 1 201 ? 6.27 -1.961 -19.781 1 94.88 201 ILE A C 1
ATOM 1557 O O . ILE A 1 201 ? 6.031 -2.732 -20.719 1 94.88 201 ILE A O 1
ATOM 1561 N N . PHE A 1 202 ? 6.371 -2.301 -18.5 1 97.44 202 PHE A N 1
ATOM 1562 C CA . PHE A 1 202 ? 6.199 -3.689 -18.078 1 97.44 202 PHE A CA 1
ATOM 1563 C C . PHE A 1 202 ? 4.844 -3.891 -17.422 1 97.44 202 PHE A C 1
ATOM 1565 O O . PHE A 1 202 ? 4.332 -2.986 -16.75 1 97.44 202 PHE A O 1
ATOM 1572 N N . LYS A 1 203 ? 4.242 -5.055 -17.625 1 97.31 203 LYS A N 1
ATOM 1573 C CA . LYS A 1 203 ? 3.135 -5.492 -16.781 1 97.31 203 LYS A CA 1
ATOM 1574 C C . LYS A 1 203 ? 3.625 -6.406 -15.664 1 97.31 203 LYS A C 1
ATOM 1576 O O . LYS A 1 203 ? 4.43 -7.312 -15.898 1 97.31 203 LYS A O 1
ATOM 1581 N N . VAL A 1 204 ? 3.309 -6.148 -14.477 1 98.69 204 VAL A N 1
ATOM 1582 C CA . VAL A 1 204 ? 3.723 -6.961 -13.344 1 98.69 204 VAL A CA 1
ATOM 1583 C C . VAL A 1 204 ? 2.496 -7.41 -12.555 1 98.69 204 VAL A C 1
ATOM 1585 O O . VAL A 1 204 ? 1.688 -6.582 -12.125 1 98.69 204 VAL A O 1
ATOM 1588 N N . ALA A 1 205 ? 2.258 -8.68 -12.414 1 98.75 205 ALA A N 1
ATOM 1589 C CA . ALA A 1 205 ? 1.293 -9.297 -11.508 1 98.75 205 ALA A CA 1
ATOM 1590 C C . ALA A 1 205 ? 1.99 -9.898 -10.289 1 98.75 205 ALA A C 1
ATOM 1592 O O . ALA A 1 205 ? 2.709 -10.891 -10.406 1 98.75 205 ALA A O 1
ATOM 1593 N N . ASN A 1 206 ? 1.816 -9.273 -9.125 1 98.88 206 ASN A N 1
ATOM 1594 C CA . ASN A 1 206 ? 2.611 -9.742 -7.996 1 98.88 206 ASN A CA 1
ATOM 1595 C C . ASN A 1 206 ? 1.796 -9.773 -6.707 1 98.88 206 ASN A C 1
ATOM 1597 O O . ASN A 1 206 ? 0.669 -9.281 -6.672 1 98.88 206 ASN A O 1
ATOM 1601 N N . LYS A 1 207 ? 2.273 -10.414 -5.758 1 98.94 207 LYS A N 1
ATOM 1602 C CA . LYS A 1 207 ? 1.824 -10.445 -4.367 1 98.94 207 LYS A CA 1
ATOM 1603 C C . LYS A 1 207 ? 3.006 -10.359 -3.406 1 98.94 207 LYS A C 1
ATOM 1605 O O . LYS A 1 207 ? 3.926 -11.18 -3.473 1 98.94 207 LYS A O 1
ATOM 1610 N N . THR A 1 208 ? 2.943 -9.375 -2.57 1 98.81 208 THR A N 1
ATOM 1611 C CA . THR A 1 208 ? 3.982 -9.219 -1.56 1 98.81 208 THR A CA 1
ATOM 1612 C C . THR A 1 208 ? 3.576 -9.906 -0.259 1 98.81 208 THR A C 1
ATOM 1614 O O . THR A 1 208 ? 2.408 -10.266 -0.076 1 98.81 208 THR A O 1
ATOM 1617 N N . GLY A 1 209 ? 4.516 -10.211 0.585 1 98.38 209 GLY A N 1
ATOM 1618 C CA . GLY A 1 209 ? 4.336 -10.711 1.938 1 98.38 209 GLY A CA 1
ATOM 1619 C C . GLY A 1 209 ? 5.363 -10.164 2.916 1 98.38 209 GLY A C 1
ATOM 1620 O O . GLY A 1 209 ? 6.543 -10.039 2.578 1 98.38 209 GLY A O 1
ATOM 1621 N N . GLU A 1 210 ? 4.914 -9.812 4.066 1 96.31 210 GLU A N 1
ATOM 1622 C CA . GLU A 1 210 ? 5.828 -9.289 5.078 1 96.31 210 GLU A CA 1
ATOM 1623 C C . GLU A 1 210 ? 5.359 -9.648 6.484 1 96.31 210 GLU A C 1
ATOM 1625 O O . GLU A 1 210 ? 4.156 -9.734 6.738 1 96.31 210 GLU A O 1
ATOM 1630 N N . LEU A 1 211 ? 6.148 -9.961 7.328 1 94.38 211 LEU A N 1
ATOM 1631 C CA . LEU A 1 211 ? 6.098 -10.117 8.773 1 94.38 211 LEU A CA 1
ATOM 1632 C C . LEU A 1 211 ? 7.402 -9.664 9.422 1 94.38 211 LEU A C 1
ATOM 1634 O O . LEU A 1 211 ? 8.344 -9.289 8.719 1 94.38 211 LEU A O 1
ATOM 1638 N N . LEU A 1 212 ? 7.422 -9.625 10.734 1 91.75 212 LEU A N 1
ATOM 1639 C CA . LEU A 1 212 ? 8.672 -9.297 11.406 1 91.75 212 LEU A CA 1
ATOM 1640 C C . LEU A 1 212 ? 9.797 -10.211 10.938 1 91.75 212 LEU A C 1
ATOM 1642 O O . LEU A 1 212 ? 9.688 -11.438 11.031 1 91.75 212 LEU A O 1
ATOM 1646 N N . GLY A 1 213 ? 10.797 -9.656 10.344 1 96.38 213 GLY A N 1
ATOM 1647 C CA . GLY A 1 213 ? 11.961 -10.391 9.891 1 96.38 213 GLY A CA 1
ATOM 1648 C C . GLY A 1 213 ? 11.758 -11.055 8.539 1 96.38 213 GLY A C 1
ATOM 1649 O O . GLY A 1 213 ? 12.625 -11.797 8.07 1 96.38 213 GLY A O 1
ATOM 1650 N N . ILE A 1 214 ? 10.664 -10.844 7.891 1 98.06 214 ILE A N 1
ATOM 1651 C CA . ILE A 1 214 ? 10.312 -11.539 6.66 1 98.06 214 ILE A CA 1
ATOM 1652 C C . ILE A 1 214 ? 9.922 -10.523 5.586 1 98.06 214 ILE A C 1
ATOM 1654 O O . ILE A 1 214 ? 9.141 -9.609 5.84 1 98.06 214 ILE A O 1
ATOM 1658 N N . GLU A 1 215 ? 10.508 -10.555 4.426 1 98.56 215 GLU A N 1
ATOM 1659 C CA . GLU A 1 215 ? 10.125 -9.836 3.211 1 98.56 215 GLU A CA 1
ATOM 1660 C C . GLU A 1 215 ? 10.047 -10.781 2.016 1 98.56 215 GLU A C 1
ATOM 1662 O O . GLU A 1 215 ? 11.055 -11.359 1.605 1 98.56 215 GLU A O 1
ATOM 1667 N N . HIS A 1 216 ? 8.852 -11.008 1.456 1 98.94 216 HIS A N 1
ATOM 1668 C CA . HIS A 1 216 ? 8.625 -11.883 0.31 1 98.94 216 HIS A CA 1
ATOM 1669 C C . HIS A 1 216 ? 8 -11.117 -0.853 1 98.94 216 HIS A C 1
ATOM 1671 O O . HIS A 1 216 ? 7.398 -10.062 -0.653 1 98.94 216 HIS A O 1
ATOM 1677 N N . ASP A 1 217 ? 8.195 -11.586 -2.025 1 98.94 217 ASP A N 1
ATOM 1678 C CA . ASP A 1 217 ? 7.418 -11.188 -3.195 1 98.94 217 ASP A CA 1
ATOM 1679 C C . ASP A 1 217 ? 7.43 -12.281 -4.258 1 98.94 217 ASP A C 1
ATOM 1681 O O . ASP A 1 217 ? 8.406 -13.023 -4.383 1 98.94 217 ASP A O 1
ATOM 1685 N N . CYS A 1 218 ? 6.406 -12.477 -4.902 1 98.94 218 CYS A N 1
ATOM 1686 C CA . CYS A 1 218 ? 6.363 -13.266 -6.129 1 98.94 218 CYS A CA 1
ATOM 1687 C C . CYS A 1 218 ? 5.652 -12.5 -7.242 1 98.94 218 CYS A C 1
ATOM 1689 O O . CYS A 1 218 ? 4.758 -11.695 -6.977 1 98.94 218 CYS A O 1
ATOM 1691 N N . ALA A 1 219 ? 6.055 -12.773 -8.508 1 98.94 219 ALA A N 1
ATOM 1692 C CA . ALA A 1 219 ? 5.551 -11.914 -9.578 1 98.94 219 ALA A CA 1
ATOM 1693 C C . ALA A 1 219 ? 5.648 -12.609 -10.93 1 98.94 219 ALA A C 1
ATOM 1695 O O . ALA A 1 219 ? 6.523 -13.453 -11.148 1 98.94 219 ALA A O 1
ATOM 1696 N N . ILE A 1 220 ? 4.707 -12.359 -11.742 1 98.75 220 ILE A N 1
ATOM 1697 C CA . ILE A 1 220 ? 4.812 -12.508 -13.188 1 98.75 220 ILE A CA 1
ATOM 1698 C C . ILE A 1 220 ? 5.203 -11.164 -13.812 1 98.75 220 ILE A C 1
ATOM 1700 O O . ILE A 1 220 ? 4.465 -10.188 -13.703 1 98.75 220 ILE A O 1
ATOM 1704 N N . ILE A 1 221 ? 6.367 -11.055 -14.367 1 98.69 221 ILE A N 1
ATOM 1705 C CA . ILE A 1 221 ? 6.848 -9.836 -15.023 1 98.69 221 ILE A CA 1
ATOM 1706 C C . ILE A 1 221 ? 6.832 -10.023 -16.531 1 98.69 221 ILE A C 1
ATOM 1708 O O . ILE A 1 221 ? 7.48 -10.938 -17.062 1 98.69 221 ILE A O 1
ATOM 1712 N N . GLN A 1 222 ? 6.07 -9.188 -17.172 1 97.88 222 GLN A N 1
ATOM 1713 C CA . GLN A 1 222 ? 5.832 -9.367 -18.594 1 97.88 222 GLN A CA 1
ATOM 1714 C C . GLN A 1 222 ? 6.328 -8.164 -19.391 1 97.88 222 GLN A C 1
ATOM 1716 O O . GLN A 1 222 ? 6.09 -7.02 -19.016 1 97.88 222 GLN A O 1
ATOM 1721 N N . TYR A 1 223 ? 7.094 -8.336 -20.406 1 97.31 223 TYR A N 1
ATOM 1722 C CA . TYR A 1 223 ? 7.523 -7.363 -21.406 1 97.31 223 TYR A CA 1
ATOM 1723 C C . TYR A 1 223 ? 7.223 -7.859 -22.812 1 97.31 223 TYR A C 1
ATOM 1725 O O . TYR A 1 223 ? 7.75 -8.883 -23.234 1 97.31 223 TYR A O 1
ATOM 1733 N N . GLU A 1 224 ? 6.301 -7.062 -23.531 1 94.31 224 GLU A N 1
ATOM 1734 C CA . GLU A 1 224 ? 5.852 -7.523 -24.844 1 94.31 224 GLU A CA 1
ATOM 1735 C C . GLU A 1 224 ? 5.324 -8.953 -24.781 1 94.31 224 GLU A C 1
ATOM 1737 O O . GLU A 1 224 ? 4.438 -9.258 -23.969 1 94.31 224 GLU A O 1
ATOM 1742 N N . ASN A 1 225 ? 5.906 -9.914 -25.406 1 91 225 ASN A N 1
ATOM 1743 C CA . ASN A 1 225 ? 5.379 -11.273 -25.422 1 91 225 ASN A CA 1
ATOM 1744 C C . ASN A 1 225 ? 6.203 -12.211 -24.547 1 91 225 ASN A C 1
ATOM 1746 O O . ASN A 1 225 ? 6.047 -13.43 -24.625 1 91 225 ASN A O 1
ATOM 1750 N N . ARG A 1 226 ? 7.004 -11.664 -23.672 1 94.88 226 ARG A N 1
ATOM 1751 C CA . ARG A 1 226 ? 7.863 -12.477 -22.812 1 94.88 226 ARG A CA 1
ATOM 1752 C C . ARG A 1 226 ? 7.449 -12.359 -21.344 1 94.88 226 ARG A C 1
ATOM 1754 O O . ARG A 1 226 ? 7.109 -11.266 -20.891 1 94.88 226 ARG A O 1
ATOM 1761 N N . ASN A 1 227 ? 7.48 -13.508 -20.719 1 96 227 ASN A N 1
ATOM 1762 C CA . ASN A 1 227 ? 7.191 -13.57 -19.297 1 96 227 ASN A CA 1
ATOM 1763 C C . ASN A 1 227 ? 8.375 -14.109 -18.5 1 96 227 ASN A C 1
ATOM 1765 O O . ASN A 1 227 ? 9.062 -15.023 -18.953 1 96 227 ASN A O 1
ATOM 1769 N N . VAL A 1 228 ? 8.609 -13.5 -17.406 1 98.25 228 VAL A N 1
ATOM 1770 C CA . VAL A 1 228 ? 9.477 -14.062 -16.375 1 98.25 228 VAL A CA 1
ATOM 1771 C C . VAL A 1 228 ? 8.672 -14.289 -15.102 1 98.25 228 VAL A C 1
ATOM 1773 O O . VAL A 1 228 ? 7.898 -13.422 -14.68 1 98.25 228 VAL A O 1
ATOM 1776 N N . TYR A 1 229 ? 8.766 -15.5 -14.539 1 98.69 229 TYR A N 1
ATOM 1777 C CA . TYR A 1 229 ? 8.18 -15.828 -13.242 1 98.69 229 TYR A CA 1
ATOM 1778 C C . TYR A 1 229 ? 9.227 -15.75 -12.141 1 98.69 229 TYR A C 1
ATOM 1780 O O . TYR A 1 229 ? 10.328 -16.281 -12.281 1 98.69 229 TYR A O 1
ATOM 1788 N N . ALA A 1 230 ? 8.938 -15.055 -11.094 1 98.94 230 ALA A N 1
ATOM 1789 C CA . ALA A 1 230 ? 9.906 -14.914 -10.008 1 98.94 230 ALA A CA 1
ATOM 1790 C C . ALA A 1 230 ? 9.227 -15.07 -8.648 1 98.94 230 ALA A C 1
ATOM 1792 O O . ALA A 1 230 ? 8.141 -14.516 -8.43 1 98.94 230 ALA A O 1
ATOM 1793 N N . ALA A 1 231 ? 9.727 -15.836 -7.801 1 98.94 231 ALA A N 1
ATOM 1794 C CA . ALA A 1 231 ? 9.391 -15.906 -6.379 1 98.94 231 ALA A CA 1
ATOM 1795 C C . ALA A 1 231 ? 10.641 -15.766 -5.516 1 98.94 231 ALA A C 1
ATOM 1797 O O . ALA A 1 231 ? 11.602 -16.531 -5.672 1 98.94 231 ALA A O 1
ATOM 1798 N N . VAL A 1 232 ? 10.703 -14.781 -4.691 1 99 232 VAL A N 1
ATOM 1799 C CA . VAL A 1 232 ? 11.828 -14.5 -3.797 1 99 232 VAL A CA 1
ATOM 1800 C C . VAL A 1 232 ? 11.32 -14.391 -2.359 1 99 232 VAL A C 1
ATOM 1802 O O . VAL A 1 232 ? 10.539 -13.492 -2.039 1 99 232 VAL A O 1
ATOM 1805 N N . LEU A 1 233 ? 11.695 -15.312 -1.539 1 98.94 233 LEU A N 1
ATOM 1806 C CA . LEU A 1 233 ? 11.328 -15.367 -0.127 1 98.94 233 LEU A CA 1
ATOM 1807 C C . LEU A 1 233 ? 12.547 -15.117 0.757 1 98.94 233 LEU A C 1
ATOM 1809 O O . LEU A 1 233 ? 13.578 -15.781 0.604 1 98.94 233 LEU A O 1
ATOM 1813 N N . ILE A 1 234 ? 12.438 -14.172 1.642 1 98.94 234 ILE A N 1
ATOM 1814 C CA . ILE A 1 234 ? 13.562 -13.828 2.51 1 98.94 234 ILE A CA 1
ATOM 1815 C C . ILE A 1 234 ? 13.094 -13.773 3.961 1 98.94 234 ILE A C 1
ATOM 1817 O O . ILE A 1 234 ? 12.094 -13.117 4.277 1 98.94 234 ILE A O 1
ATOM 1821 N N . ASP A 1 235 ? 13.742 -14.492 4.863 1 98.75 235 ASP A N 1
ATOM 1822 C CA . ASP A 1 235 ? 13.484 -14.383 6.297 1 98.75 235 ASP A CA 1
ATOM 1823 C C . ASP A 1 235 ? 14.789 -14.25 7.078 1 98.75 235 ASP A C 1
ATOM 1825 O O . ASP A 1 235 ? 15.836 -13.945 6.5 1 98.75 235 ASP A O 1
ATOM 1829 N N . GLN A 1 236 ? 14.68 -14.227 8.398 1 98.5 236 GLN A N 1
ATOM 1830 C CA . GLN A 1 236 ? 15.812 -14.055 9.297 1 98.5 236 GLN A CA 1
ATOM 1831 C C . GLN A 1 236 ? 16.484 -12.703 9.078 1 98.5 236 GLN A C 1
ATOM 1833 O O . GLN A 1 236 ? 17.719 -12.594 9.117 1 98.5 236 GLN A O 1
ATOM 1838 N N . LEU A 1 237 ? 15.664 -11.727 8.695 1 98 237 LEU A N 1
ATOM 1839 C CA . LEU A 1 237 ? 16.156 -10.359 8.531 1 98 237 LEU A CA 1
ATOM 1840 C C . LEU A 1 237 ? 16.203 -9.633 9.875 1 98 237 LEU A C 1
ATOM 1842 O O . LEU A 1 237 ? 15.273 -9.75 10.68 1 98 237 LEU A O 1
ATOM 1846 N N . THR A 1 238 ? 17.344 -8.93 10.133 1 95.31 238 THR A N 1
ATOM 1847 C CA . THR A 1 238 ? 17.406 -8.039 11.289 1 95.31 238 THR A CA 1
ATOM 1848 C C . THR A 1 238 ? 16.797 -6.68 10.945 1 95.31 238 THR A C 1
ATOM 1850 O O . THR A 1 238 ? 16.203 -6.027 11.805 1 95.31 238 THR A O 1
ATOM 1853 N N . VAL A 1 239 ? 16.984 -6.309 9.703 1 92.69 239 VAL A N 1
ATOM 1854 C CA . VAL A 1 239 ? 16.469 -5.039 9.195 1 92.69 239 VAL A CA 1
ATOM 1855 C C . VAL A 1 239 ? 15.641 -5.285 7.941 1 92.69 239 VAL A C 1
ATOM 1857 O O . VAL A 1 239 ? 16.156 -5.785 6.938 1 92.69 239 VAL A O 1
ATOM 1860 N N . PRO A 1 240 ? 14.336 -4.891 7.941 1 94.56 240 PRO A N 1
ATOM 1861 C CA . PRO A 1 240 ? 13.469 -5.16 6.793 1 94.56 240 PRO A CA 1
ATOM 1862 C C . PRO A 1 240 ? 14.008 -4.57 5.492 1 94.56 240 PRO A C 1
ATOM 1864 O O . PRO A 1 240 ? 13.859 -5.176 4.43 1 94.56 240 PRO A O 1
ATOM 1867 N N . LYS A 1 241 ? 14.648 -3.463 5.598 1 91.88 241 LYS A N 1
ATOM 1868 C CA . LYS A 1 241 ? 15.172 -2.738 4.445 1 91.88 241 LYS A CA 1
ATOM 1869 C C . LYS A 1 241 ? 16.141 -3.605 3.646 1 91.88 241 LYS A C 1
ATOM 1871 O O . LYS A 1 241 ? 16.203 -3.51 2.418 1 91.88 241 LYS A O 1
ATOM 1876 N N . ASP A 1 242 ? 16.906 -4.477 4.273 1 95 242 ASP A N 1
ATOM 1877 C CA . ASP A 1 242 ? 17.859 -5.352 3.594 1 95 242 ASP A CA 1
ATOM 1878 C C . ASP A 1 242 ? 17.141 -6.312 2.646 1 95 242 ASP A C 1
ATOM 1880 O O . ASP A 1 242 ? 17.594 -6.551 1.529 1 95 242 ASP A O 1
ATOM 1884 N N . GLY A 1 243 ? 16.031 -6.863 3.109 1 97.81 243 GLY A N 1
ATOM 1885 C CA . GLY A 1 243 ? 15.242 -7.734 2.254 1 97.81 243 GLY A CA 1
ATOM 1886 C C . GLY A 1 243 ? 14.594 -7.004 1.092 1 97.81 243 GLY A C 1
ATOM 1887 O O . GLY A 1 243 ? 14.641 -7.473 -0.047 1 97.81 243 GLY A O 1
ATOM 1888 N N . ARG A 1 244 ? 14.016 -5.801 1.38 1 96.94 244 ARG A N 1
ATOM 1889 C CA . ARG A 1 244 ? 13.344 -5.016 0.349 1 96.94 244 ARG A CA 1
ATOM 1890 C C . ARG A 1 244 ? 14.32 -4.582 -0.734 1 96.94 244 ARG A C 1
ATOM 1892 O O . ARG A 1 244 ? 13.984 -4.566 -1.919 1 96.94 244 ARG A O 1
ATOM 1899 N N . GLN A 1 245 ? 15.5 -4.219 -0.324 1 95.69 245 GLN A N 1
ATOM 1900 C CA . GLN A 1 245 ? 16.516 -3.818 -1.286 1 95.69 245 GLN A CA 1
ATOM 1901 C C . GLN A 1 245 ? 16.922 -4.984 -2.18 1 95.69 245 GLN A C 1
ATOM 1903 O O . GLN A 1 245 ? 17.141 -4.812 -3.383 1 95.69 245 GLN A O 1
ATOM 1908 N N . THR A 1 246 ? 17.094 -6.152 -1.582 1 98.5 246 THR A N 1
ATOM 1909 C CA . THR A 1 246 ? 17.422 -7.348 -2.352 1 98.5 246 THR A CA 1
ATOM 1910 C C . THR A 1 246 ? 16.328 -7.652 -3.369 1 98.5 246 THR A C 1
ATOM 1912 O O . THR A 1 246 ? 16.609 -7.883 -4.547 1 98.5 246 THR A O 1
ATOM 1915 N N . LEU A 1 247 ? 15.078 -7.609 -2.936 1 98.81 247 LEU A N 1
ATOM 1916 C CA . LEU A 1 247 ? 13.938 -7.844 -3.812 1 98.81 247 LEU A CA 1
ATOM 1917 C C . LEU A 1 247 ? 13.898 -6.816 -4.938 1 98.81 247 LEU A C 1
ATOM 1919 O O . LEU A 1 247 ? 13.727 -7.176 -6.105 1 98.81 247 LEU A O 1
ATOM 1923 N N . SER A 1 248 ? 14.078 -5.559 -4.555 1 97.81 248 SER A N 1
ATOM 1924 C CA . SER A 1 248 ? 14.062 -4.465 -5.52 1 97.81 248 SER A CA 1
ATOM 1925 C C . SER A 1 248 ? 15.148 -4.648 -6.574 1 97.81 248 SER A C 1
ATOM 1927 O O . SER A 1 248 ? 14.898 -4.48 -7.77 1 97.81 248 SER A O 1
ATOM 1929 N N . SER A 1 249 ? 16.344 -5 -6.152 1 98.19 249 SER A N 1
ATOM 1930 C CA . SER A 1 249 ? 17.469 -5.195 -7.059 1 98.19 249 SER A CA 1
ATOM 1931 C C . SER A 1 249 ? 17.219 -6.359 -8.008 1 98.19 249 SER A C 1
ATOM 1933 O O . SER A 1 249 ? 17.531 -6.27 -9.203 1 98.19 249 SER A O 1
ATOM 1935 N N . ILE A 1 250 ? 16.703 -7.398 -7.492 1 98.81 250 ILE A N 1
ATOM 1936 C CA . ILE A 1 250 ? 16.406 -8.562 -8.32 1 98.81 250 ILE A CA 1
ATOM 1937 C C . ILE A 1 250 ? 15.359 -8.211 -9.367 1 98.81 250 ILE A C 1
ATOM 1939 O O . ILE A 1 250 ? 15.492 -8.57 -10.539 1 98.81 250 ILE A O 1
ATOM 1943 N N . GLY A 1 251 ? 14.297 -7.508 -8.922 1 98.69 251 GLY A N 1
ATOM 1944 C CA . GLY A 1 251 ? 13.305 -7.035 -9.875 1 98.69 251 GLY A CA 1
ATOM 1945 C C . GLY A 1 251 ? 13.898 -6.195 -10.992 1 98.69 251 GLY A C 1
ATOM 1946 O O . GLY A 1 251 ? 13.523 -6.344 -12.156 1 98.69 251 GLY A O 1
ATOM 1947 N N . GLN A 1 252 ? 14.812 -5.328 -10.617 1 97.56 252 GLN A N 1
ATOM 1948 C CA . GLN A 1 252 ? 15.484 -4.48 -11.594 1 97.56 252 GLN A CA 1
ATOM 1949 C C . GLN A 1 252 ? 16.281 -5.316 -12.594 1 97.56 252 GLN A C 1
ATOM 1951 O O . GLN A 1 252 ? 16.25 -5.051 -13.797 1 97.56 252 GLN A O 1
ATOM 1956 N N . LEU A 1 253 ? 17.016 -6.258 -12.109 1 98.44 253 LEU A N 1
ATOM 1957 C CA . LEU A 1 253 ? 17.812 -7.137 -12.969 1 98.44 253 LEU A CA 1
ATOM 1958 C C . LEU A 1 253 ? 16.922 -7.883 -13.953 1 98.44 253 LEU A C 1
ATOM 1960 O O . LEU A 1 253 ? 17.266 -8.016 -15.133 1 98.44 253 LEU A O 1
ATOM 1964 N N . ILE A 1 254 ? 15.758 -8.352 -13.492 1 98.56 254 ILE A N 1
ATOM 1965 C CA . ILE A 1 254 ? 14.836 -9.078 -14.352 1 98.56 254 ILE A CA 1
ATOM 1966 C C . ILE A 1 254 ? 14.32 -8.164 -15.461 1 98.56 254 ILE A C 1
ATOM 1968 O O . ILE A 1 254 ? 14.242 -8.562 -16.625 1 98.56 254 ILE A O 1
ATOM 1972 N N . SER A 1 255 ? 13.977 -6.922 -15.086 1 97.75 255 SER A N 1
ATOM 1973 C CA . SER A 1 255 ? 13.477 -5.988 -16.094 1 97.75 255 SER A CA 1
ATOM 1974 C C . SER A 1 255 ? 14.547 -5.668 -17.125 1 97.75 255 SER A C 1
ATOM 1976 O O . SER A 1 255 ? 14.242 -5.516 -18.312 1 97.75 255 SER A O 1
ATOM 1978 N N . GLN A 1 256 ? 15.789 -5.562 -16.703 1 96.94 256 GLN A N 1
ATOM 1979 C CA . GLN A 1 256 ? 16.906 -5.34 -17.625 1 96.94 256 GLN A CA 1
ATOM 1980 C C . GLN A 1 256 ? 17.078 -6.527 -18.562 1 96.94 256 GLN A C 1
ATOM 1982 O O . GLN A 1 256 ? 17.297 -6.344 -19.766 1 96.94 256 GLN A O 1
ATOM 1987 N N . PHE A 1 257 ? 16.984 -7.695 -18.062 1 97.88 257 PHE A N 1
ATOM 1988 C CA . PHE A 1 257 ? 17.062 -8.906 -18.875 1 97.88 257 PHE A CA 1
ATOM 1989 C C . PHE A 1 257 ? 15.977 -8.922 -19.938 1 97.88 257 PHE A C 1
ATOM 1991 O O . PHE A 1 257 ? 16.25 -9.219 -21.109 1 97.88 257 PHE A O 1
ATOM 1998 N N . LEU A 1 258 ? 14.742 -8.562 -19.547 1 97 258 LEU A N 1
ATOM 1999 C CA . LEU A 1 258 ? 13.602 -8.602 -20.469 1 97 258 LEU A CA 1
ATOM 2000 C C . LEU A 1 258 ? 13.742 -7.543 -21.547 1 97 258 LEU A C 1
ATOM 2002 O O . LEU A 1 258 ? 13.352 -7.77 -22.703 1 97 258 LEU A O 1
ATOM 2006 N N . GLN A 1 259 ? 14.289 -6.395 -21.234 1 92.25 259 GLN A N 1
ATOM 2007 C CA . GLN A 1 259 ? 14.383 -5.289 -22.172 1 92.25 259 GLN A CA 1
ATOM 2008 C C . GLN A 1 259 ? 15.531 -5.5 -23.156 1 92.25 259 GLN A C 1
ATOM 2010 O O . GLN A 1 259 ? 15.461 -5.07 -24.312 1 92.25 259 GLN A O 1
ATOM 2015 N N . TYR A 1 260 ? 16.656 -6.047 -22.734 1 84.12 260 TYR A N 1
ATOM 2016 C CA . TYR A 1 260 ? 17.859 -6.059 -23.562 1 84.12 260 TYR A CA 1
ATOM 2017 C C . TYR A 1 260 ? 18.094 -7.445 -24.141 1 84.12 260 TYR A C 1
ATOM 2019 O O . TYR A 1 260 ? 19.016 -7.633 -24.953 1 84.12 260 TYR A O 1
ATOM 2027 N N . SER A 1 261 ? 17.359 -8.344 -23.797 1 73.38 261 SER A N 1
ATOM 2028 C CA . SER A 1 261 ? 17.562 -9.641 -24.422 1 73.38 261 SER A CA 1
ATOM 2029 C C . SER A 1 261 ? 16.656 -9.82 -25.625 1 73.38 261 SER A C 1
ATOM 2031 O O . SER A 1 261 ? 15.57 -9.234 -25.688 1 73.38 261 SER A O 1
ATOM 2033 N N . MET B 1 1 ? 19.297 11.398 22.359 1 90.69 1 MET B N 1
ATOM 2034 C CA . MET B 1 1 ? 19.422 12.422 21.328 1 90.69 1 MET B CA 1
ATOM 2035 C C . MET B 1 1 ? 18.578 13.641 21.672 1 90.69 1 MET B C 1
ATOM 2037 O O . MET B 1 1 ? 17.406 13.523 22 1 90.69 1 MET B O 1
ATOM 2041 N N . ASP B 1 2 ? 19.172 14.82 21.688 1 93.31 2 ASP B N 1
ATOM 2042 C CA . ASP B 1 2 ? 18.375 16.016 21.922 1 93.31 2 ASP B CA 1
ATOM 2043 C C . ASP B 1 2 ? 17.984 16.688 20.609 1 93.31 2 ASP B C 1
ATOM 2045 O O . ASP B 1 2 ? 18.297 16.172 19.531 1 93.31 2 ASP B O 1
ATOM 2049 N N . PHE B 1 3 ? 17.266 17.797 20.656 1 96.56 3 PHE B N 1
ATOM 2050 C CA . PHE B 1 3 ? 16.672 18.391 19.469 1 96.56 3 PHE B CA 1
ATOM 2051 C C . PHE B 1 3 ? 17.75 18.969 18.562 1 96.56 3 PHE B C 1
ATOM 2053 O O . PHE B 1 3 ? 17.625 18.938 17.328 1 96.56 3 PHE B O 1
ATOM 2060 N N . ASP B 1 4 ? 18.812 19.484 19.125 1 96.38 4 ASP B N 1
ATOM 2061 C CA . ASP B 1 4 ? 19.906 20.016 18.312 1 96.38 4 ASP B CA 1
ATOM 2062 C C . ASP B 1 4 ? 20.625 18.906 17.547 1 96.38 4 ASP B C 1
ATOM 2064 O O . ASP B 1 4 ? 21.016 19.094 16.391 1 96.38 4 ASP B O 1
ATOM 2068 N N . GLU B 1 5 ? 20.797 17.828 18.219 1 97.19 5 GLU B N 1
ATOM 2069 C CA . GLU B 1 5 ? 21.375 16.672 17.54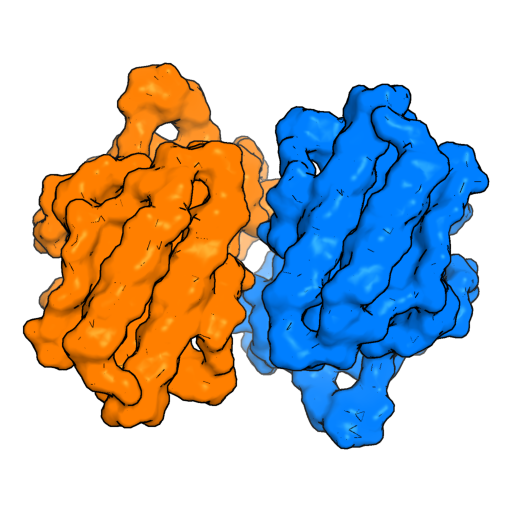7 1 97.19 5 GLU B CA 1
ATOM 2070 C C . GLU B 1 5 ? 20.469 16.188 16.406 1 97.19 5 GLU B C 1
ATOM 2072 O O . GLU B 1 5 ? 20.953 15.82 15.336 1 97.19 5 GLU B O 1
ATOM 2077 N N . LEU B 1 6 ? 19.141 16.141 16.688 1 98.06 6 LEU B N 1
ATOM 2078 C CA . LEU B 1 6 ? 18.172 15.797 15.648 1 98.06 6 LEU B CA 1
ATOM 2079 C C . LEU B 1 6 ? 18.312 16.719 14.453 1 98.06 6 LEU B C 1
ATOM 2081 O O . LEU B 1 6 ? 18.359 16.266 13.305 1 98.06 6 LEU B O 1
ATOM 2085 N N . ARG B 1 7 ? 18.375 17.984 14.727 1 98.5 7 ARG B N 1
ATOM 2086 C CA . ARG B 1 7 ? 18.484 19 13.68 1 98.5 7 ARG B CA 1
ATOM 2087 C C . ARG B 1 7 ? 19.719 18.75 12.805 1 98.5 7 ARG B C 1
ATOM 2089 O O . ARG B 1 7 ? 19.609 18.734 11.578 1 98.5 7 ARG B O 1
ATOM 2096 N N . GLU B 1 8 ? 20.875 18.484 13.414 1 98.5 8 GLU B N 1
ATOM 2097 C CA . GLU B 1 8 ? 22.109 18.266 12.68 1 98.5 8 GLU B CA 1
ATOM 2098 C C . GLU B 1 8 ? 22.016 17.016 11.812 1 98.5 8 GLU B C 1
ATOM 2100 O O . GLU B 1 8 ? 22.453 17.016 10.656 1 98.5 8 GLU B O 1
ATOM 2105 N N . LYS B 1 9 ? 21.469 16 12.391 1 98.69 9 LYS B N 1
ATOM 2106 C CA . LYS B 1 9 ? 21.375 14.742 11.656 1 98.69 9 LYS B CA 1
ATOM 2107 C C . LYS B 1 9 ? 20.359 14.852 10.516 1 98.69 9 LYS B C 1
ATOM 2109 O O . LYS B 1 9 ? 20.562 14.281 9.445 1 98.69 9 LYS B O 1
ATOM 2114 N N . VAL B 1 10 ? 19.266 15.578 10.734 1 98.81 10 VAL B N 1
ATOM 2115 C CA . VAL B 1 10 ? 18.266 15.789 9.688 1 98.81 10 VAL B CA 1
ATOM 2116 C C . VAL B 1 10 ? 18.875 16.609 8.555 1 98.81 10 VAL B C 1
ATOM 2118 O O . VAL B 1 10 ? 18.688 16.281 7.379 1 98.81 10 VAL B O 1
ATOM 2121 N N . TYR B 1 11 ? 19.594 17.672 8.875 1 98.75 11 TYR B N 1
ATOM 2122 C CA . TYR B 1 11 ? 20.25 18.484 7.855 1 98.75 11 TYR B CA 1
ATOM 2123 C C . TYR B 1 11 ? 21.219 17.641 7.035 1 98.75 11 TYR B C 1
ATOM 2125 O O . TYR B 1 11 ? 21.312 17.797 5.812 1 98.75 11 TYR B O 1
ATOM 2133 N N . THR B 1 12 ? 21.938 16.75 7.707 1 98.69 12 THR B N 1
ATOM 2134 C CA . THR B 1 12 ? 22.875 15.867 7.027 1 98.69 12 THR B CA 1
ATOM 2135 C C . THR B 1 12 ? 22.141 14.938 6.062 1 98.69 12 THR B C 1
ATOM 2137 O O . THR B 1 12 ? 22.562 14.781 4.91 1 98.69 12 THR B O 1
ATOM 2140 N N . GLU B 1 13 ? 21.062 14.312 6.531 1 98.56 13 GLU B N 1
ATOM 2141 C CA . GLU B 1 13 ? 20.266 13.438 5.672 1 98.56 13 GLU B CA 1
ATOM 2142 C C . GLU B 1 13 ? 19.734 14.188 4.457 1 98.56 13 GLU B C 1
ATOM 2144 O O . GLU B 1 13 ? 19.781 13.68 3.336 1 98.56 13 GLU B O 1
ATOM 2149 N N . ALA B 1 14 ? 19.188 15.391 4.723 1 98.56 14 ALA B N 1
ATOM 2150 C CA . ALA B 1 14 ? 18.625 16.203 3.648 1 98.56 14 ALA B CA 1
ATOM 2151 C C . ALA B 1 14 ? 19.688 16.594 2.633 1 98.56 14 ALA B C 1
ATOM 2153 O O . ALA B 1 14 ? 19.438 16.641 1.429 1 98.56 14 ALA B O 1
ATOM 2154 N N . SER B 1 15 ? 20.875 16.906 3.109 1 98.06 15 SER B N 1
ATOM 2155 C CA . SER B 1 15 ? 21.953 17.359 2.234 1 98.06 15 SER B CA 1
ATOM 2156 C C . SER B 1 15 ? 22.453 16.234 1.347 1 98.06 15 SER B C 1
ATOM 2158 O O . SER B 1 15 ? 23 16.484 0.264 1 98.06 15 SER B O 1
ATOM 2160 N N . ARG B 1 16 ? 22.266 15 1.73 1 97.81 16 ARG B N 1
ATOM 2161 C CA . ARG B 1 16 ? 22.734 13.836 0.985 1 97.81 16 ARG B CA 1
ATOM 2162 C C . ARG B 1 16 ? 21.734 13.43 -0.087 1 97.81 16 ARG B C 1
ATOM 2164 O O . ARG B 1 16 ? 22.047 12.656 -0.988 1 97.81 16 ARG B O 1
ATOM 2171 N N . CYS B 1 17 ? 20.531 13.961 0.034 1 97.69 17 CYS B N 1
ATOM 2172 C CA . CYS B 1 17 ? 19.469 13.602 -0.908 1 97.69 17 CYS B CA 1
ATOM 2173 C C . CYS B 1 17 ? 19.766 14.172 -2.291 1 97.69 17 CYS B C 1
ATOM 2175 O O . CYS B 1 17 ? 20.062 15.359 -2.428 1 97.69 17 CYS B O 1
ATOM 2177 N N . LYS B 1 18 ? 19.734 13.344 -3.322 1 96.56 18 LYS B N 1
ATOM 2178 C CA . LYS B 1 18 ? 19.906 13.781 -4.703 1 96.56 18 LYS B CA 1
ATOM 2179 C C . LYS B 1 18 ? 18.609 14.328 -5.285 1 96.56 18 LYS B C 1
ATOM 2181 O O . LYS B 1 18 ? 18.125 13.82 -6.297 1 96.56 18 LYS B O 1
ATOM 2186 N N . GLY B 1 19 ? 17.984 15.32 -4.738 1 98.19 19 GLY B N 1
ATOM 2187 C CA . GLY B 1 19 ? 16.781 16.047 -5.102 1 98.19 19 GLY B CA 1
ATOM 2188 C C . GLY B 1 19 ? 16.578 17.328 -4.293 1 98.19 19 GLY B C 1
ATOM 2189 O O . GLY B 1 19 ? 17.438 17.672 -3.471 1 98.19 19 GLY B O 1
ATOM 2190 N N . ARG B 1 20 ? 15.609 18.078 -4.613 1 98.62 20 ARG B N 1
ATOM 2191 C CA . ARG B 1 20 ? 15.234 19.25 -3.84 1 98.62 20 ARG B CA 1
ATOM 2192 C C . ARG B 1 20 ? 14.359 18.875 -2.65 1 98.62 20 ARG B C 1
ATOM 2194 O O . ARG B 1 20 ? 13.336 18.219 -2.814 1 98.62 20 ARG B O 1
ATOM 2201 N N . VAL B 1 21 ? 14.82 19.25 -1.478 1 98.88 21 VAL B N 1
ATOM 2202 C CA . VAL B 1 21 ? 14.125 18.875 -0.247 1 98.88 21 VAL B CA 1
ATOM 2203 C C . VAL B 1 21 ? 13.469 20.109 0.366 1 98.88 21 VAL B C 1
ATOM 2205 O O . VAL B 1 21 ? 14.109 21.156 0.52 1 98.88 21 VAL B O 1
ATOM 2208 N N . GLY B 1 22 ? 12.18 20.109 0.589 1 98.94 22 GLY B N 1
ATOM 2209 C CA . GLY B 1 22 ? 11.461 20.969 1.505 1 98.94 22 GLY B CA 1
ATOM 2210 C C . GLY B 1 22 ? 10.977 20.266 2.752 1 98.94 22 GLY B C 1
ATOM 2211 O O . GLY B 1 22 ? 10.344 19.203 2.66 1 98.94 22 GLY B O 1
ATOM 2212 N N . LEU B 1 23 ? 11.281 20.766 3.934 1 98.81 23 LEU B N 1
ATOM 2213 C CA . LEU B 1 23 ? 10.992 20 5.141 1 98.81 23 LEU B CA 1
ATOM 2214 C C . LEU B 1 23 ? 10.703 20.922 6.316 1 98.81 23 LEU B C 1
ATOM 2216 O O . LEU B 1 23 ? 11.242 22.031 6.395 1 98.81 23 LEU B O 1
ATOM 2220 N N . ILE B 1 24 ? 9.836 20.516 7.113 1 98.88 24 ILE B N 1
ATOM 2221 C CA . ILE B 1 24 ? 9.594 21.141 8.414 1 98.88 24 ILE B CA 1
ATOM 2222 C C . ILE B 1 24 ? 9.281 20.062 9.445 1 98.88 24 ILE B C 1
ATOM 2224 O O . ILE B 1 24 ? 8.539 19.125 9.164 1 98.88 24 ILE B O 1
ATOM 2228 N N . ILE B 1 25 ? 9.922 20.062 10.555 1 98.88 25 ILE B N 1
ATOM 2229 C CA . ILE B 1 25 ? 9.703 19.188 11.711 1 98.88 25 ILE B CA 1
ATOM 2230 C C . ILE B 1 25 ? 9.484 20.047 12.953 1 98.88 25 ILE B C 1
ATOM 2232 O O . ILE B 1 25 ? 10.266 20.969 13.227 1 98.88 25 ILE B O 1
ATOM 2236 N N . GLU B 1 26 ? 8.453 19.812 13.609 1 98.56 26 GLU B N 1
ATOM 2237 C CA . GLU B 1 26 ? 8.148 20.594 14.812 1 98.56 26 GLU B CA 1
ATOM 2238 C C . GLU B 1 26 ? 7.926 19.672 16.016 1 98.56 26 GLU B C 1
ATOM 2240 O O . GLU B 1 26 ? 7.18 18.703 15.938 1 98.56 26 GLU B O 1
ATOM 2245 N N . ALA B 1 27 ? 8.656 19.922 17.141 1 96.5 27 ALA B N 1
ATOM 2246 C CA . ALA B 1 27 ? 8.477 19.297 18.453 1 96.5 27 ALA B CA 1
ATOM 2247 C C . ALA B 1 27 ? 8.484 20.328 19.562 1 96.5 27 ALA B C 1
ATOM 2249 O O . ALA B 1 27 ? 9.438 21.109 19.703 1 96.5 27 ALA B O 1
ATOM 2250 N N . GLU B 1 28 ? 7.617 20.234 20.5 1 88.25 28 GLU B N 1
ATOM 2251 C CA . GLU B 1 28 ? 7.555 21.125 21.656 1 88.25 28 GLU B CA 1
ATOM 2252 C C . GLU B 1 28 ? 8.008 22.531 21.312 1 88.25 28 GLU B C 1
ATOM 2254 O O . GLU B 1 28 ? 8.891 23.094 21.969 1 88.25 28 GLU B O 1
ATOM 2259 N N . ASP B 1 29 ? 7.664 23.188 20.391 1 86.44 29 ASP B N 1
ATOM 2260 C CA . ASP B 1 29 ? 7.824 24.578 20.016 1 86.44 29 ASP B CA 1
ATOM 2261 C C . ASP B 1 29 ? 9.156 24.797 19.297 1 86.44 29 ASP B C 1
ATOM 2263 O O . ASP B 1 29 ? 9.602 25.938 19.141 1 86.44 29 ASP B O 1
ATOM 2267 N N . LYS B 1 30 ? 9.914 23.797 19.078 1 96.94 30 LYS B N 1
ATOM 2268 C CA . LYS B 1 30 ? 11.117 23.875 18.266 1 96.94 30 LYS B CA 1
ATOM 2269 C C . LYS B 1 30 ? 10.852 23.375 16.844 1 96.94 30 LYS B C 1
ATOM 2271 O O . LYS B 1 30 ? 9.977 22.531 16.641 1 96.94 30 LYS B O 1
ATOM 2276 N N . ARG B 1 31 ? 11.664 23.938 15.914 1 98.12 31 ARG B N 1
ATOM 2277 C CA . ARG B 1 31 ? 11.43 23.594 14.516 1 98.12 31 ARG B CA 1
ATOM 2278 C C . ARG B 1 31 ? 12.75 23.359 13.781 1 98.12 31 ARG B C 1
ATOM 2280 O O . ARG B 1 31 ? 13.766 23.953 14.117 1 98.12 31 ARG B O 1
ATOM 2287 N N . ILE B 1 32 ? 12.758 22.438 12.922 1 98.75 32 ILE B N 1
ATOM 2288 C CA . ILE B 1 32 ? 13.766 22.219 11.891 1 98.75 32 ILE B CA 1
ATOM 2289 C C . ILE B 1 32 ? 13.172 22.516 10.516 1 98.75 32 ILE B C 1
ATOM 2291 O O . ILE B 1 32 ? 12.164 21.922 10.133 1 98.75 32 ILE B O 1
ATOM 2295 N N . GLU B 1 33 ? 13.805 23.422 9.75 1 98.62 33 GLU B N 1
ATOM 2296 C CA . GLU B 1 33 ? 13.234 23.797 8.461 1 98.62 33 GLU B CA 1
ATOM 2297 C C . GLU B 1 33 ? 14.312 23.844 7.375 1 98.62 33 GLU B C 1
ATOM 2299 O O . GLU B 1 33 ? 15.445 24.25 7.629 1 98.62 33 GLU B O 1
ATOM 2304 N N . ILE B 1 34 ? 14 23.375 6.297 1 98.75 34 ILE B N 1
ATOM 2305 C CA . ILE B 1 34 ? 14.727 23.5 5.039 1 98.75 34 ILE B CA 1
ATOM 2306 C C . ILE B 1 34 ? 13.75 23.812 3.91 1 98.75 34 ILE B C 1
ATOM 2308 O O . ILE B 1 34 ? 12.891 23 3.572 1 98.75 34 ILE B O 1
ATOM 2312 N N . ASN B 1 35 ? 13.852 25.031 3.307 1 98.56 35 ASN B N 1
ATOM 2313 C CA . ASN B 1 35 ? 12.992 25.359 2.18 1 98.56 35 ASN B CA 1
ATOM 2314 C C . ASN B 1 35 ? 11.531 25.016 2.467 1 98.56 35 ASN B C 1
ATOM 2316 O O . ASN B 1 35 ? 10.836 24.469 1.608 1 98.56 35 ASN B O 1
ATOM 2320 N N . SER B 1 36 ? 11.055 25.25 3.678 1 98.69 36 SER B N 1
ATOM 2321 C CA . SER B 1 36 ? 9.75 24.781 4.133 1 98.69 36 SER B CA 1
ATOM 2322 C C . SER B 1 36 ? 8.625 25.531 3.441 1 98.69 36 SER B C 1
ATOM 2324 O O . SER B 1 36 ? 7.5 25.031 3.348 1 98.69 36 SER B O 1
ATOM 2326 N N . GLU B 1 37 ? 8.859 26.719 2.891 1 98.56 37 GLU B N 1
ATOM 2327 C CA . GLU B 1 37 ? 7.852 27.531 2.217 1 98.56 37 GLU B CA 1
ATOM 2328 C C . GLU B 1 37 ? 7.922 27.359 0.703 1 98.56 37 GLU B C 1
ATOM 2330 O O . GLU B 1 37 ? 7.137 27.953 -0.035 1 98.56 37 GLU B O 1
ATOM 2335 N N . GLY B 1 38 ? 8.875 26.547 0.224 1 98.69 38 GLY B N 1
ATOM 2336 C CA . GLY B 1 38 ? 8.977 26.281 -1.201 1 98.69 38 GLY B CA 1
ATOM 2337 C C . GLY B 1 38 ? 7.766 25.547 -1.751 1 98.69 38 GLY B C 1
ATOM 2338 O O . GLY B 1 38 ? 7.219 24.656 -1.094 1 98.69 38 GLY B O 1
ATOM 2339 N N . ARG B 1 39 ? 7.344 26.016 -2.943 1 98.5 39 ARG B N 1
ATOM 2340 C CA . ARG B 1 39 ? 6.191 25.406 -3.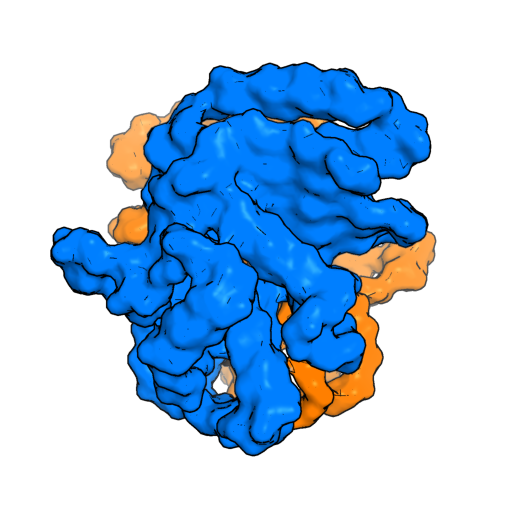596 1 98.5 39 ARG B CA 1
ATOM 2341 C C . ARG B 1 39 ? 6.582 24.109 -4.305 1 98.5 39 ARG B C 1
ATOM 2343 O O . ARG B 1 39 ? 7.559 24.078 -5.059 1 98.5 39 ARG B O 1
ATOM 2350 N N . PHE B 1 40 ? 5.891 23.047 -4.047 1 98.75 40 PHE B N 1
ATOM 2351 C CA . PHE B 1 40 ? 6.051 21.734 -4.672 1 98.75 40 PHE B CA 1
ATOM 2352 C C . PHE B 1 40 ? 4.742 21.281 -5.309 1 98.75 40 PHE B C 1
ATOM 2354 O O . PHE B 1 40 ? 3.66 21.672 -4.871 1 98.75 40 PHE B O 1
ATOM 2361 N N . SER B 1 41 ? 4.836 20.453 -6.461 1 98.38 41 SER B N 1
ATOM 2362 C CA . SER B 1 41 ? 3.678 19.625 -6.789 1 98.38 41 SER B CA 1
ATOM 2363 C C . SER B 1 41 ? 3.219 18.812 -5.582 1 98.38 41 SER B C 1
ATOM 2365 O O . SER B 1 41 ? 4.035 18.203 -4.891 1 98.38 41 SER B O 1
ATOM 2367 N N . SER B 1 42 ? 1.958 18.828 -5.297 1 98.75 42 SER B N 1
ATOM 2368 C CA . SER B 1 42 ? 1.504 18.266 -4.031 1 98.75 42 SER B CA 1
ATOM 2369 C C . SER B 1 42 ? 1.513 16.734 -4.062 1 98.75 42 SER B C 1
ATOM 2371 O O . SER B 1 42 ? 1.565 16.094 -3.018 1 98.75 42 SER B O 1
ATOM 2373 N N . ALA B 1 43 ? 1.516 16.266 -5.359 1 97.69 43 ALA B N 1
ATOM 2374 C CA . ALA B 1 43 ? 1.16 14.859 -5.453 1 97.69 43 ALA B CA 1
ATOM 2375 C C . ALA B 1 43 ? -0.031 14.531 -4.559 1 97.69 43 ALA B C 1
ATOM 2377 O O . ALA B 1 43 ? -1 15.289 -4.5 1 97.69 43 ALA B O 1
ATOM 2378 N N . SER B 1 44 ? -0.005 13.383 -3.867 1 98.69 44 SER B N 1
ATOM 2379 C CA . SER B 1 44 ? -1.182 12.938 -3.125 1 98.69 44 SER B CA 1
ATOM 2380 C C . SER B 1 44 ? -1.267 13.625 -1.766 1 98.69 44 SER B C 1
ATOM 2382 O O . SER B 1 44 ? -2.223 13.414 -1.018 1 98.69 44 SER B O 1
ATOM 2384 N N . LEU B 1 45 ? -0.373 14.469 -1.365 1 98.94 45 LEU B N 1
ATOM 2385 C CA . LEU B 1 45 ? -0.477 15.18 -0.096 1 98.94 45 LEU B CA 1
ATOM 2386 C C . LEU B 1 45 ? -1.671 16.125 -0.101 1 98.94 45 LEU B C 1
ATOM 2388 O O . LEU B 1 45 ? -2.172 16.516 0.96 1 98.94 45 LEU B O 1
ATOM 2392 N N . ILE B 1 46 ? -2.113 16.547 -1.271 1 98.94 46 ILE B N 1
ATOM 2393 C CA . ILE B 1 46 ? -3.268 17.422 -1.405 1 98.94 46 ILE B CA 1
ATOM 2394 C C . ILE B 1 46 ? -4.484 16.781 -0.74 1 98.94 46 ILE B C 1
ATOM 2396 O O . ILE B 1 46 ? -5.473 17.469 -0.454 1 98.94 46 ILE B O 1
ATOM 2400 N N . LYS B 1 47 ? -4.453 15.492 -0.503 1 98.94 47 LYS B N 1
ATOM 2401 C CA . LYS B 1 47 ? -5.586 14.758 0.063 1 98.94 47 LYS B CA 1
ATOM 2402 C C . LYS B 1 47 ? -5.754 15.07 1.547 1 98.94 47 LYS B C 1
ATOM 2404 O O . LYS B 1 47 ? -6.824 14.844 2.117 1 98.94 47 LYS B O 1
ATOM 2409 N N . VAL B 1 48 ? -4.73 15.586 2.199 1 98.94 48 VAL B N 1
ATOM 2410 C CA . VAL B 1 48 ? -4.828 15.93 3.615 1 98.94 48 VAL B CA 1
ATOM 2411 C C . VAL B 1 48 ? -5.719 17.156 3.793 1 98.94 48 VAL B C 1
ATOM 2413 O O . VAL B 1 48 ? -6.691 17.109 4.555 1 98.94 48 VAL B O 1
ATOM 2416 N N . PRO B 1 49 ? -5.469 18.25 3.078 1 98.88 49 PRO B N 1
ATOM 2417 C CA . PRO B 1 49 ? -6.395 19.375 3.242 1 98.88 49 PRO B CA 1
ATOM 2418 C C . PRO B 1 49 ? -7.805 19.062 2.746 1 98.88 49 PRO B C 1
ATOM 2420 O O . PRO B 1 49 ? -8.781 19.609 3.26 1 98.88 49 PRO B O 1
ATOM 2423 N N . ILE B 1 50 ? -7.945 18.172 1.758 1 98.94 50 ILE B N 1
ATOM 2424 C CA . ILE B 1 50 ? -9.281 17.734 1.346 1 98.94 50 ILE B CA 1
ATOM 2425 C C . ILE B 1 50 ? -9.969 17.016 2.502 1 98.94 50 ILE B C 1
ATOM 2427 O O . ILE B 1 50 ? -11.156 17.234 2.758 1 98.94 50 ILE B O 1
ATOM 2431 N N . LEU B 1 51 ? -9.227 16.172 3.221 1 98.88 51 LEU B N 1
ATOM 2432 C CA . LEU B 1 51 ? -9.758 15.5 4.398 1 98.88 51 LEU B CA 1
ATOM 2433 C C . LEU B 1 51 ? -10.25 16.5 5.43 1 98.88 51 LEU B C 1
ATOM 2435 O O . LEU B 1 51 ? -11.367 16.375 5.938 1 98.88 51 LEU B O 1
ATOM 2439 N N . VAL B 1 52 ? -9.43 17.516 5.707 1 98.62 52 VAL B N 1
ATOM 2440 C CA . VAL B 1 52 ? -9.781 18.547 6.68 1 98.62 52 VAL B CA 1
ATOM 2441 C C . VAL B 1 52 ? -11.055 19.266 6.23 1 98.62 52 VAL B C 1
ATOM 2443 O O . VAL B 1 52 ? -11.953 19.5 7.035 1 98.62 52 VAL B O 1
ATOM 2446 N N . GLU B 1 53 ? -11.125 19.562 4.949 1 98.44 53 GLU B N 1
ATOM 2447 C CA . GLU B 1 53 ? -12.289 20.281 4.42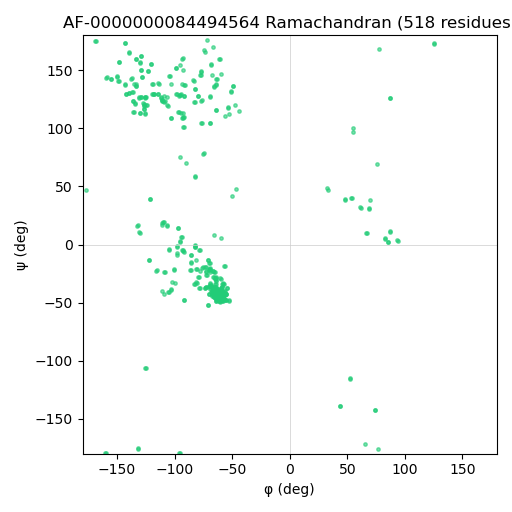6 1 98.44 53 GLU B CA 1
ATOM 2448 C C . GLU B 1 53 ? -13.555 19.438 4.551 1 98.44 53 GLU B C 1
ATOM 2450 O O . GLU B 1 53 ? -14.633 19.969 4.832 1 98.44 53 GLU B O 1
ATOM 2455 N N . CYS B 1 54 ? -13.477 18.125 4.281 1 98.69 54 CYS B N 1
ATOM 2456 C CA . CYS B 1 54 ? -14.625 17.25 4.48 1 98.69 54 CYS B CA 1
ATOM 2457 C C . CYS B 1 54 ? -15.18 17.391 5.895 1 98.69 54 CYS B C 1
ATOM 2459 O O . CYS B 1 54 ? -16.391 17.562 6.074 1 98.69 54 CYS B O 1
ATOM 2461 N N . PHE B 1 55 ? -14.336 17.328 6.887 1 98.44 55 PHE B N 1
ATOM 2462 C CA . PHE B 1 55 ? -14.766 17.406 8.273 1 98.44 55 PHE B CA 1
ATOM 2463 C C . PHE B 1 55 ? -15.273 18.797 8.617 1 98.44 55 PHE B C 1
ATOM 2465 O O . PHE B 1 55 ? -16.203 18.938 9.422 1 98.44 55 PHE B O 1
ATOM 2472 N N . ARG B 1 56 ? -14.633 19.828 8.023 1 97.06 56 ARG B N 1
ATOM 2473 C CA . ARG B 1 56 ? -15.102 21.203 8.234 1 97.06 56 ARG B CA 1
ATOM 2474 C C . ARG B 1 56 ? -16.531 21.359 7.738 1 97.06 56 ARG B C 1
ATOM 2476 O O . ARG B 1 56 ? -17.391 21.891 8.453 1 97.06 56 ARG B O 1
ATOM 2483 N N . GLN B 1 57 ? -16.797 20.875 6.562 1 97.62 57 GLN B N 1
ATOM 2484 C CA . GLN B 1 57 ? -18.141 20.984 5.992 1 97.62 57 GLN B CA 1
ATOM 2485 C C . GLN B 1 57 ? -19.141 20.125 6.77 1 97.62 57 GLN B C 1
ATOM 2487 O O . GLN B 1 57 ? -20.297 20.484 6.91 1 97.62 57 GLN B O 1
ATOM 2492 N N . SER B 1 58 ? -18.688 18.984 7.219 1 97.69 58 SER B N 1
ATOM 2493 C CA . SER B 1 58 ? -19.547 18.156 8.078 1 97.69 58 SER B CA 1
ATOM 2494 C C . SER B 1 58 ? -19.922 18.906 9.352 1 97.69 58 SER B C 1
ATOM 2496 O O . SER B 1 58 ? -21.078 18.875 9.781 1 97.69 58 SER B O 1
ATOM 2498 N N . GLY B 1 59 ? -18.938 19.562 9.977 1 95.94 59 GLY B N 1
ATOM 2499 C CA . GLY B 1 59 ? -19.188 20.344 11.18 1 95.94 59 GLY B CA 1
ATOM 2500 C C . GLY B 1 59 ? -20.156 21.469 10.969 1 95.94 59 GLY B C 1
ATOM 2501 O O . GLY B 1 59 ? -20.906 21.844 11.883 1 95.94 59 GLY B O 1
ATOM 2502 N N . LYS B 1 60 ? -20.203 21.984 9.75 1 95.06 60 LYS B N 1
ATOM 2503 C CA . LYS B 1 60 ? -21.125 23.062 9.398 1 95.06 60 LYS B CA 1
ATOM 2504 C C . LYS B 1 60 ? -22.484 22.516 8.992 1 95.06 60 LYS B C 1
ATOM 2506 O O . LYS B 1 60 ? -23.422 23.297 8.758 1 95.06 60 LYS B O 1
ATOM 2511 N N . GLY B 1 61 ? -22.578 21.281 8.852 1 96.38 61 GLY B N 1
ATOM 2512 C CA . GLY B 1 61 ? -23.844 20.656 8.516 1 96.38 61 GLY B CA 1
ATOM 2513 C C . GLY B 1 61 ? -24.094 20.594 7.02 1 96.38 61 GLY B C 1
ATOM 2514 O O . GLY B 1 61 ? -25.172 20.203 6.582 1 96.38 61 GLY B O 1
ATOM 2515 N N . THR B 1 62 ? -23.125 20.875 6.199 1 96.56 62 THR B N 1
ATOM 2516 C CA . THR B 1 62 ? -23.328 20.922 4.754 1 96.56 62 THR B CA 1
ATOM 2517 C C . THR B 1 62 ? -22.891 19.609 4.098 1 96.56 62 THR B C 1
ATOM 2519 O O . THR B 1 62 ? -23.125 19.406 2.906 1 96.56 62 THR B O 1
ATOM 2522 N N . LEU B 1 63 ? -22.281 18.734 4.848 1 97.56 63 LEU B N 1
ATOM 2523 C CA . LEU B 1 63 ? -21.875 17.422 4.363 1 97.56 63 LEU B CA 1
ATOM 2524 C C . LEU B 1 63 ? -22.25 16.328 5.367 1 97.56 63 LEU B C 1
ATOM 2526 O O . LEU B 1 63 ? -21.828 16.391 6.527 1 97.56 63 LEU B O 1
ATOM 2530 N N . ASP B 1 64 ? -23 15.422 5.008 1 97.94 64 ASP B N 1
ATOM 2531 C CA . ASP B 1 64 ? -23.344 14.273 5.84 1 97.94 64 ASP B CA 1
ATOM 2532 C C . ASP B 1 64 ? -22.391 13.094 5.574 1 97.94 64 ASP B C 1
ATOM 2534 O O . ASP B 1 64 ? -22.531 12.406 4.562 1 97.94 64 ASP B O 1
ATOM 2538 N N . LEU B 1 65 ? -21.531 12.828 6.547 1 97.69 65 LEU B N 1
ATOM 2539 C CA . LEU B 1 65 ? -20.5 11.82 6.359 1 97.69 65 LEU B CA 1
ATOM 2540 C C . LEU B 1 65 ? -21.109 10.422 6.297 1 97.69 65 LEU B C 1
ATOM 2542 O O . LEU B 1 65 ? -20.469 9.477 5.848 1 97.69 65 LEU B O 1
ATOM 2546 N N . GLN B 1 66 ? -22.344 10.305 6.727 1 96.31 66 GLN B N 1
ATOM 2547 C CA . GLN B 1 66 ? -23.016 9.008 6.75 1 96.31 66 GLN B CA 1
ATOM 2548 C C . GLN B 1 66 ? -23.797 8.766 5.469 1 96.31 66 GLN B C 1
ATOM 2550 O O . GLN B 1 66 ? -24.297 7.664 5.234 1 96.31 66 GLN B O 1
ATOM 2555 N N . GLN B 1 67 ? -23.844 9.773 4.625 1 96.25 67 GLN B N 1
ATOM 2556 C CA . GLN B 1 67 ? -24.531 9.617 3.35 1 96.25 67 GLN B CA 1
ATOM 2557 C C . GLN B 1 67 ? -23.828 8.609 2.455 1 96.25 67 GLN B C 1
ATOM 2559 O O . GLN B 1 67 ? -22.594 8.586 2.381 1 96.25 67 GLN B O 1
ATOM 2564 N N . SER B 1 68 ? -24.641 7.754 1.821 1 93.31 68 SER B N 1
ATOM 2565 C CA . SER B 1 68 ? -24.078 6.754 0.915 1 93.31 68 SER B CA 1
ATOM 2566 C C . SER B 1 68 ? -24.016 7.277 -0.516 1 93.31 68 SER B C 1
ATOM 2568 O O . SER B 1 68 ? -24.938 7.969 -0.971 1 93.31 68 SER B O 1
ATOM 2570 N N . ILE B 1 69 ? -22.906 6.992 -1.152 1 91.44 69 ILE B N 1
ATOM 2571 C CA . ILE B 1 69 ? -22.672 7.34 -2.549 1 91.44 69 ILE B CA 1
ATOM 2572 C C . ILE B 1 69 ? -22.547 6.066 -3.383 1 91.44 69 ILE B C 1
ATOM 2574 O O . ILE B 1 69 ? -21.797 5.156 -3.016 1 91.44 69 ILE B O 1
ATOM 2578 N N . GLN B 1 70 ? -23.281 5.988 -4.473 1 88.62 70 GLN B N 1
ATOM 2579 C CA . GLN B 1 70 ? -23.109 4.887 -5.418 1 88.62 70 GLN B CA 1
ATOM 2580 C C . GLN B 1 70 ? -21.859 5.07 -6.262 1 88.62 70 GLN B C 1
ATOM 2582 O O . GLN B 1 70 ? -21.656 6.121 -6.871 1 88.62 70 GLN B O 1
ATOM 2587 N N . ILE B 1 71 ? -21.047 4.062 -6.191 1 87.31 71 ILE B N 1
ATOM 2588 C CA . ILE B 1 71 ? -19.812 4.102 -6.969 1 87.31 71 ILE B CA 1
ATOM 2589 C C . ILE B 1 71 ? -20.047 3.482 -8.344 1 87.31 71 ILE B C 1
ATOM 2591 O O . ILE B 1 71 ? -20.359 2.297 -8.453 1 87.31 71 ILE B O 1
ATOM 2595 N N . ALA B 1 72 ? -20.75 4.102 -9.141 1 69 72 ALA B N 1
ATOM 2596 C CA . ALA B 1 72 ? -21.062 3.574 -10.469 1 69 72 ALA B CA 1
ATOM 2597 C C . ALA B 1 72 ? -19.812 3.492 -11.336 1 69 72 ALA B C 1
ATOM 2599 O O . ALA B 1 72 ? -18.766 4.016 -10.961 1 69 72 ALA B O 1
ATOM 2600 N N . LEU B 1 73 ? -20.031 2.814 -12.477 1 59.56 73 LEU B N 1
ATOM 2601 C CA . LEU B 1 73 ? -19.047 2.543 -13.516 1 59.56 73 LEU B CA 1
ATOM 2602 C C . LEU B 1 73 ? -18.312 3.822 -13.922 1 59.56 73 LEU B C 1
ATOM 2604 O O . LEU B 1 73 ? -18.719 4.488 -14.883 1 59.56 73 LEU B O 1
ATOM 2608 N N . VAL B 1 74 ? -18 4.578 -12.906 1 57.19 74 VAL B N 1
ATOM 2609 C CA . VAL B 1 74 ? -17.25 5.777 -13.266 1 57.19 74 VAL B CA 1
ATOM 2610 C C . VAL B 1 74 ? -15.945 5.391 -13.961 1 57.1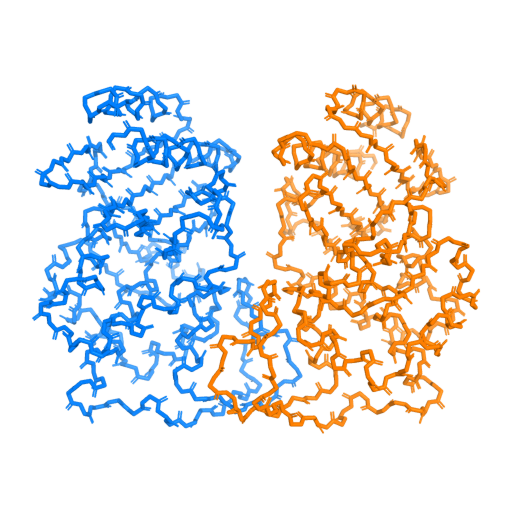9 74 VAL B C 1
ATOM 2612 O O . VAL B 1 74 ? -15.492 4.25 -13.844 1 57.19 74 VAL B O 1
ATOM 2615 N N . GLU B 1 75 ? -15.516 6.102 -14.82 1 62.72 75 GLU B N 1
ATOM 2616 C CA . GLU B 1 75 ? -14.25 5.957 -15.547 1 62.72 75 GLU B CA 1
ATOM 2617 C C . GLU B 1 75 ? -13.109 5.621 -14.594 1 62.72 75 GLU B C 1
ATOM 2619 O O . GLU B 1 75 ? -12.914 6.301 -13.586 1 62.72 75 GLU B O 1
ATOM 2624 N N . LYS B 1 76 ? -12.664 4.645 -14.727 1 65.81 76 LYS B N 1
ATOM 2625 C CA . LYS B 1 76 ? -11.5 4.191 -13.969 1 65.81 76 LYS B CA 1
ATOM 2626 C C . LYS B 1 76 ? -10.359 5.199 -14.07 1 65.81 76 LYS B C 1
ATOM 2628 O O . LYS B 1 76 ? -10.047 5.691 -15.156 1 65.81 76 LYS B O 1
ATOM 2633 N N . VAL B 1 77 ? -9.961 5.898 -13.016 1 71.19 77 VAL B N 1
ATOM 2634 C CA . VAL B 1 77 ? -8.961 6.957 -12.945 1 71.19 77 VAL B CA 1
ATOM 2635 C C . VAL B 1 77 ? -7.566 6.348 -12.875 1 71.19 77 VAL B C 1
ATOM 2637 O O . VAL B 1 77 ? -6.629 6.855 -13.5 1 71.19 77 VAL B O 1
ATOM 2640 N N . GLY B 1 78 ? -7.367 5.125 -12.633 1 78.94 78 GLY B N 1
ATOM 2641 C CA . GLY B 1 78 ? -6.094 4.434 -12.508 1 78.94 78 GLY B CA 1
ATOM 2642 C C . GLY B 1 78 ? -5.281 4.895 -11.312 1 78.94 78 GLY B C 1
ATOM 2643 O O . GLY B 1 78 ? -5.777 5.645 -10.469 1 78.94 78 GLY B O 1
ATOM 2644 N N . GLY B 1 79 ? -4.051 4.461 -11.211 1 88.75 79 GLY B N 1
ATOM 2645 C CA . GLY B 1 79 ? -3.141 4.844 -10.148 1 88.75 79 GLY B CA 1
ATOM 2646 C C . GLY B 1 79 ? -3.467 4.184 -8.82 1 88.75 79 GLY B C 1
ATOM 2647 O O . GLY B 1 79 ? -3.881 3.023 -8.781 1 88.75 79 GLY B O 1
ATOM 2648 N N . ALA B 1 80 ? -3.262 5.023 -7.73 1 95.38 80 ALA B N 1
ATOM 2649 C CA . ALA B 1 80 ? -3.412 4.457 -6.391 1 95.38 80 ALA B CA 1
ATOM 2650 C C . ALA B 1 80 ? -4.887 4.301 -6.027 1 95.38 80 ALA B C 1
ATOM 2652 O O . ALA B 1 80 ? -5.723 5.117 -6.426 1 95.38 80 ALA B O 1
ATOM 2653 N N . GLY B 1 81 ? -5.172 3.295 -5.223 1 96.88 81 GLY B N 1
ATOM 2654 C CA . GLY B 1 81 ? -6.52 3.076 -4.727 1 96.88 81 GLY B CA 1
ATOM 2655 C C . GLY B 1 81 ? -7.047 1.686 -5.023 1 96.88 81 GLY B C 1
ATOM 2656 O O . GLY B 1 81 ? -6.422 0.922 -5.762 1 96.88 81 GLY B O 1
ATOM 2657 N N . VAL B 1 82 ? -8.227 1.396 -4.453 1 96.56 82 VAL B N 1
ATOM 2658 C CA . VAL B 1 82 ? -8.766 0.048 -4.594 1 96.56 82 VAL B CA 1
ATOM 2659 C C . VAL B 1 82 ? -10.062 0.091 -5.391 1 96.56 82 VAL B C 1
ATOM 2661 O O . VAL B 1 82 ? -10.453 -0.905 -6.008 1 96.56 82 VAL B O 1
ATOM 2664 N N . LEU B 1 83 ? -10.734 1.197 -5.449 1 95.31 83 LEU B N 1
ATOM 2665 C CA . LEU B 1 83 ? -12.094 1.253 -5.969 1 95.31 83 LEU B CA 1
ATOM 2666 C C . LEU B 1 83 ? -12.125 0.917 -7.457 1 95.31 83 LEU B C 1
ATOM 2668 O O . LEU B 1 83 ? -13.039 0.239 -7.93 1 95.31 83 LEU B O 1
ATOM 2672 N N . GLN B 1 84 ? -11.117 1.346 -8.188 1 92.88 84 GLN B N 1
ATOM 2673 C CA . GLN B 1 84 ? -11.086 1.115 -9.633 1 92.88 84 GLN B CA 1
ATOM 2674 C C . GLN B 1 84 ? -10.953 -0.371 -9.945 1 92.88 84 GLN B C 1
ATOM 2676 O O . GLN B 1 84 ? -11.266 -0.805 -11.055 1 92.88 84 GLN B O 1
ATOM 2681 N N . ALA B 1 85 ? -10.438 -1.163 -9.023 1 94.19 85 ALA B N 1
ATOM 2682 C CA . ALA B 1 85 ? -10.195 -2.586 -9.25 1 94.19 85 ALA B CA 1
ATOM 2683 C C . ALA B 1 85 ? -11.391 -3.422 -8.805 1 94.19 85 ALA B C 1
ATOM 2685 O O . ALA B 1 85 ? -11.43 -4.633 -9.031 1 94.19 85 ALA B O 1
ATOM 2686 N N . LEU B 1 86 ? -12.414 -2.834 -8.219 1 94.38 86 LEU B N 1
ATOM 2687 C CA . LEU B 1 86 ? -13.578 -3.555 -7.727 1 94.38 86 LEU B CA 1
ATOM 2688 C C . LEU B 1 86 ? -14.695 -3.557 -8.766 1 94.38 86 LEU B C 1
ATOM 2690 O O . LEU B 1 86 ? -14.641 -2.795 -9.734 1 94.38 86 LEU B O 1
ATOM 2694 N N . SER B 1 87 ? -15.789 -4.586 -8.883 1 83.56 87 SER B N 1
ATOM 2695 C CA . SER B 1 87 ? -16.766 -4.918 -9.906 1 83.56 87 SER B CA 1
ATOM 2696 C C . SER B 1 87 ? -17.766 -3.781 -10.109 1 83.56 87 SER B C 1
ATOM 2698 O O . SER B 1 87 ? -18.484 -3.748 -11.109 1 83.56 87 SER B O 1
ATOM 2700 N N . GLY B 1 88 ? -17.828 -2.648 -9.695 1 71.88 88 GLY B N 1
ATOM 2701 C CA . GLY B 1 88 ? -18.656 -1.494 -10.008 1 71.88 88 GLY B CA 1
ATOM 2702 C C . GLY B 1 88 ? -20.062 -1.59 -9.438 1 71.88 88 GLY B C 1
ATOM 2703 O O . GLY B 1 88 ? -20.594 -2.688 -9.266 1 71.88 88 GLY B O 1
ATOM 2704 N N . ASN B 1 89 ? -20.547 -1.559 -8.43 1 79.31 89 ASN B N 1
ATOM 2705 C CA . ASN B 1 89 ? -21.844 -1.47 -7.781 1 79.31 89 ASN B CA 1
ATOM 2706 C C . ASN B 1 89 ? -21.719 -1.407 -6.266 1 79.31 89 ASN B C 1
ATOM 2708 O O . ASN B 1 89 ? -22.469 -2.074 -5.543 1 79.31 89 ASN B O 1
ATOM 2712 N N . LEU B 1 90 ? -20.875 -0.605 -6.098 1 86.75 90 LEU B N 1
ATOM 2713 C CA . LEU B 1 90 ? -20.594 -0.452 -4.676 1 86.75 90 LEU B CA 1
ATOM 2714 C C . LEU B 1 90 ? -21.219 0.827 -4.129 1 86.75 90 LEU B C 1
ATOM 2716 O O . LEU B 1 90 ? -21.312 1.827 -4.844 1 86.75 90 LEU B O 1
ATOM 2720 N N . LYS B 1 91 ? -21.766 0.75 -3.002 1 90.19 91 LYS B N 1
ATOM 2721 C CA . LYS B 1 91 ? -22.234 1.913 -2.244 1 90.19 91 LYS B CA 1
ATOM 2722 C C . LYS B 1 91 ? -21.375 2.131 -1.002 1 90.19 91 LYS B C 1
ATOM 2724 O O . LYS B 1 91 ? -21.203 1.222 -0.185 1 90.19 91 LYS B O 1
ATOM 2729 N N . LEU B 1 92 ? -20.844 3.307 -0.921 1 94.06 92 LEU B N 1
ATOM 2730 C CA . LEU B 1 92 ? -20 3.637 0.219 1 94.06 92 LEU B CA 1
ATOM 2731 C C . LEU B 1 92 ? -20.453 4.938 0.876 1 94.06 92 LEU B C 1
ATOM 2733 O O . LEU B 1 92 ? -20.922 5.848 0.196 1 94.06 92 LEU B O 1
ATOM 2737 N N . LYS B 1 93 ? -20.328 4.961 2.176 1 95.94 93 LYS B N 1
ATOM 2738 C CA . LYS B 1 93 ? -20.531 6.227 2.877 1 95.94 93 LYS B CA 1
ATOM 2739 C C . LYS B 1 93 ? -19.422 7.219 2.559 1 95.94 93 LYS B C 1
ATOM 2741 O O . LYS B 1 93 ? -18.297 6.816 2.219 1 95.94 93 LYS B O 1
ATOM 2746 N N . ILE B 1 94 ? -19.734 8.484 2.689 1 97.81 94 ILE B N 1
ATOM 2747 C CA . ILE B 1 94 ? -18.75 9.531 2.436 1 97.81 94 ILE B CA 1
ATOM 2748 C C . ILE B 1 94 ? -17.547 9.359 3.357 1 97.81 94 ILE B C 1
ATOM 2750 O O . ILE B 1 94 ? -16.406 9.5 2.928 1 97.81 94 ILE B O 1
ATOM 2754 N N . ILE B 1 95 ? -17.734 8.922 4.625 1 98 95 ILE B N 1
ATOM 2755 C CA . ILE B 1 95 ? -16.656 8.719 5.574 1 98 95 ILE B CA 1
ATOM 2756 C C . ILE B 1 95 ? -15.734 7.598 5.078 1 98 95 ILE B C 1
ATOM 2758 O O . ILE B 1 95 ? -14.523 7.637 5.293 1 98 95 ILE B O 1
ATOM 2762 N N . ASP B 1 96 ? -16.297 6.617 4.418 1 97.19 96 ASP B N 1
ATOM 2763 C CA . ASP B 1 96 ? -15.5 5.516 3.877 1 97.19 96 ASP B CA 1
ATOM 2764 C C . ASP B 1 96 ? -14.688 5.969 2.666 1 97.19 96 ASP B C 1
ATOM 2766 O O . ASP B 1 96 ? -13.555 5.516 2.465 1 97.19 96 ASP B O 1
ATOM 2770 N N . LEU B 1 97 ? -15.266 6.863 1.829 1 97.38 97 LEU B N 1
ATOM 2771 C CA . LEU B 1 97 ? -14.508 7.465 0.738 1 97.38 97 LEU B CA 1
ATOM 2772 C C . LEU B 1 97 ? -13.32 8.258 1.274 1 97.38 97 LEU B C 1
ATOM 2774 O O . LEU B 1 97 ? -12.211 8.156 0.739 1 97.38 97 LEU B O 1
ATOM 2778 N N . MET B 1 98 ? -13.594 9.023 2.338 1 98.81 98 MET B N 1
ATOM 2779 C CA . MET B 1 98 ? -12.523 9.789 2.988 1 98.81 98 MET B CA 1
ATOM 2780 C C . MET B 1 98 ? -11.422 8.859 3.48 1 98.81 98 MET B C 1
ATOM 2782 O O . MET B 1 98 ? -10.234 9.156 3.303 1 98.81 98 MET B O 1
ATOM 2786 N N . THR B 1 99 ? -11.812 7.742 4.055 1 98.56 99 THR B N 1
ATOM 2787 C CA . THR B 1 99 ? -10.859 6.77 4.586 1 98.56 99 THR B CA 1
ATOM 2788 C C . THR B 1 99 ? -10.008 6.176 3.465 1 98.56 99 THR B C 1
ATOM 2790 O O . THR B 1 99 ? -8.781 6.176 3.551 1 98.56 99 THR B O 1
ATOM 2793 N N . LEU B 1 100 ? -10.617 5.746 2.408 1 98.31 100 LEU B N 1
ATOM 2794 C CA . LEU B 1 100 ? -9.891 5.152 1.291 1 98.31 100 LEU B CA 1
ATOM 2795 C C . LEU B 1 100 ? -8.977 6.18 0.636 1 98.31 100 LEU B C 1
ATOM 2797 O O . LEU B 1 100 ? -7.871 5.844 0.2 1 98.31 100 LEU B O 1
ATOM 2801 N N . MET B 1 101 ? -9.406 7.469 0.547 1 98.81 101 MET B N 1
ATOM 2802 C CA . MET B 1 101 ? -8.602 8.555 0.015 1 98.81 101 MET B CA 1
ATOM 2803 C C . MET B 1 101 ? -7.262 8.648 0.748 1 98.81 101 MET B C 1
ATOM 2805 O O . MET B 1 101 ? -6.223 8.883 0.126 1 98.81 101 MET B O 1
ATOM 2809 N N . ILE B 1 102 ? -7.352 8.406 2.008 1 98.88 102 ILE B N 1
ATOM 2810 C CA . ILE B 1 102 ? -6.168 8.641 2.828 1 98.88 102 ILE B CA 1
ATOM 2811 C C . ILE B 1 102 ? -5.344 7.363 2.928 1 98.88 102 ILE B C 1
ATOM 2813 O O . ILE B 1 102 ? -4.152 7.355 2.611 1 98.88 102 ILE B O 1
ATOM 2817 N N . ILE B 1 103 ? -5.934 6.191 3.219 1 98.69 103 ILE B N 1
ATOM 2818 C CA . ILE B 1 103 ? -5.156 5.07 3.736 1 98.69 103 ILE B CA 1
ATOM 2819 C C . ILE B 1 103 ? -4.562 4.273 2.576 1 98.69 103 ILE B C 1
ATOM 2821 O O . ILE B 1 103 ? -3.592 3.537 2.756 1 98.69 103 ILE B O 1
ATOM 2825 N N . VAL B 1 104 ? -5.176 4.402 1.388 1 98.75 104 VAL B N 1
ATOM 2826 C CA . VAL B 1 104 ? -4.609 3.754 0.208 1 98.75 104 VAL B CA 1
ATOM 2827 C C . VAL B 1 104 ? -4.555 4.75 -0.949 1 98.75 104 VAL B C 1
ATOM 2829 O O . VAL B 1 104 ? -4.508 4.352 -2.115 1 98.75 104 VAL B O 1
ATOM 2832 N N . SER B 1 105 ? -4.684 6.055 -0.602 1 98.56 105 SER B N 1
ATOM 2833 C CA . SER B 1 105 ? -4.57 7.137 -1.574 1 98.56 105 SER B CA 1
ATOM 2834 C C . SER B 1 105 ? -5.512 6.922 -2.754 1 98.56 105 SER B C 1
ATOM 2836 O O . SER B 1 105 ? -5.16 7.211 -3.898 1 98.56 105 SER B O 1
ATOM 2838 N N . ASP B 1 106 ? -6.695 6.477 -2.562 1 97.56 106 ASP B N 1
ATOM 2839 C CA . ASP B 1 106 ? -7.629 6.133 -3.633 1 97.56 106 ASP B CA 1
ATOM 2840 C C . ASP B 1 106 ? -8.008 7.371 -4.449 1 97.56 106 ASP B C 1
ATOM 2842 O O . ASP B 1 106 ? -8.68 8.266 -3.945 1 97.56 106 ASP B O 1
ATOM 2846 N N . ASN B 1 107 ? -7.629 7.367 -5.719 1 96.81 107 ASN B N 1
ATOM 2847 C CA . ASN B 1 107 ? -7.828 8.523 -6.582 1 96.81 107 ASN B CA 1
ATOM 2848 C C . ASN B 1 107 ? -9.297 8.695 -6.973 1 96.81 107 ASN B C 1
ATOM 2850 O O . ASN B 1 107 ? -9.797 9.812 -7.059 1 96.81 107 ASN B O 1
ATOM 2854 N N . LEU B 1 108 ? -9.961 7.598 -7.199 1 95.19 108 LEU B N 1
ATOM 2855 C CA . LEU B 1 108 ? -11.375 7.691 -7.527 1 95.19 108 LEU B CA 1
ATOM 2856 C C . LEU B 1 108 ? -12.172 8.266 -6.359 1 95.19 108 LEU B C 1
ATOM 2858 O O . LEU B 1 108 ? -13.008 9.148 -6.551 1 95.19 108 LEU B O 1
ATOM 2862 N N . ALA B 1 109 ? -11.898 7.746 -5.152 1 96.5 109 ALA B N 1
ATOM 2863 C CA . ALA B 1 109 ? -12.547 8.305 -3.963 1 96.5 109 ALA B CA 1
ATOM 2864 C C . ALA B 1 109 ? -12.273 9.797 -3.844 1 96.5 109 ALA B C 1
ATOM 2866 O O . ALA B 1 109 ? -13.18 10.578 -3.547 1 96.5 109 ALA B O 1
ATOM 2867 N N . THR B 1 110 ? -11.078 10.188 -4.098 1 97.75 110 THR B N 1
ATOM 2868 C CA . THR B 1 110 ? -10.68 11.586 -4.004 1 97.75 110 THR B CA 1
ATOM 2869 C C . THR B 1 110 ? -11.477 12.438 -4.984 1 97.75 110 THR B C 1
ATOM 2871 O O . THR B 1 110 ? -12.023 13.477 -4.605 1 97.75 110 THR B O 1
ATOM 2874 N N . ASN B 1 111 ? -11.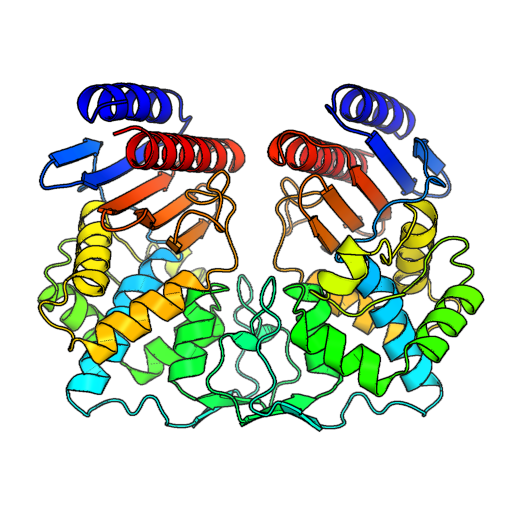539 11.984 -6.215 1 96.62 111 ASN B N 1
ATOM 2875 C CA . ASN B 1 111 ? -12.258 12.742 -7.234 1 96.62 111 ASN B CA 1
ATOM 2876 C C . ASN B 1 111 ? -13.734 12.867 -6.902 1 96.62 111 ASN B C 1
ATOM 2878 O O . ASN B 1 111 ? -14.344 13.914 -7.133 1 96.62 111 ASN B O 1
ATOM 2882 N N . LEU B 1 112 ? -14.32 11.828 -6.379 1 95.31 112 LEU B N 1
ATOM 2883 C CA . LEU B 1 112 ? -15.719 11.891 -5.961 1 95.31 112 LEU B CA 1
ATOM 2884 C C . LEU B 1 112 ? -15.914 12.914 -4.852 1 95.31 112 LEU B C 1
ATOM 2886 O O . LEU B 1 112 ? -16.891 13.672 -4.859 1 95.31 112 LEU B O 1
ATOM 2890 N N . LEU B 1 113 ? -15 12.945 -3.92 1 97.94 113 LEU B N 1
ATOM 2891 C CA . LEU B 1 113 ? -15.078 13.898 -2.822 1 97.94 113 LEU B CA 1
ATOM 2892 C C . LEU B 1 113 ? -14.898 15.328 -3.33 1 97.94 113 LEU B C 1
ATOM 2894 O O . LEU B 1 113 ? -15.578 16.25 -2.867 1 97.94 113 LEU B O 1
ATOM 2898 N N . ILE B 1 114 ? -13.969 15.508 -4.27 1 98.12 114 ILE B N 1
ATOM 2899 C CA . ILE B 1 114 ? -13.781 16.828 -4.871 1 98.12 114 ILE B CA 1
ATOM 2900 C C . ILE B 1 114 ? -15.094 17.281 -5.512 1 98.12 114 ILE B C 1
ATOM 2902 O O . ILE B 1 114 ? -15.492 18.438 -5.355 1 98.12 114 ILE B O 1
ATOM 2906 N N . ASP B 1 115 ? -15.781 16.391 -6.223 1 96.19 115 ASP B N 1
ATOM 2907 C CA . ASP B 1 115 ? -17.047 16.719 -6.867 1 96.19 115 ASP B CA 1
ATOM 2908 C C . ASP B 1 115 ? -18.109 17.078 -5.836 1 96.19 115 ASP B C 1
ATOM 2910 O O . ASP B 1 115 ? -18.891 18 -6.043 1 96.19 115 ASP B O 1
ATOM 2914 N N . LEU B 1 116 ? -18.125 16.359 -4.797 1 96.75 116 LEU B N 1
ATOM 2915 C CA . LEU B 1 116 ? -19.141 16.547 -3.766 1 96.75 116 LEU B CA 1
ATOM 2916 C C . LEU B 1 116 ? -18.922 17.859 -3.023 1 96.75 116 LEU B C 1
ATOM 2918 O O . LEU B 1 116 ? -19.891 18.578 -2.715 1 96.75 116 LEU B O 1
ATOM 2922 N N . LEU B 1 117 ? -17.688 18.188 -2.693 1 97.88 117 LEU B N 1
ATOM 2923 C CA . LEU B 1 117 ? -17.344 19.359 -1.891 1 97.88 117 LEU B CA 1
ATOM 2924 C C . LEU B 1 117 ? -17.328 20.625 -2.752 1 97.88 117 LEU B C 1
ATOM 2926 O O . LEU B 1 117 ? -17.656 21.703 -2.277 1 97.88 117 LEU B O 1
ATOM 2930 N N . GLY B 1 118 ? -16.938 20.453 -3.975 1 97.62 118 GLY B N 1
ATOM 2931 C CA . GLY B 1 118 ? -16.641 21.578 -4.836 1 97.62 118 GLY B CA 1
ATOM 2932 C C . GLY B 1 118 ? -15.203 22.062 -4.711 1 97.62 118 GLY B C 1
ATOM 2933 O O . GLY B 1 118 ? -14.758 22.438 -3.623 1 97.62 118 GLY B O 1
ATOM 2934 N N . MET B 1 119 ? -14.516 22.141 -5.828 1 98.12 119 MET B N 1
ATOM 2935 C CA . MET B 1 119 ? -13.102 22.516 -5.844 1 98.12 119 MET B CA 1
ATOM 2936 C C . MET B 1 119 ? -12.898 23.922 -5.289 1 98.12 119 MET B C 1
ATOM 2938 O O . MET B 1 119 ? -11.969 24.156 -4.512 1 98.12 119 MET B O 1
ATOM 2942 N N . ASP B 1 120 ? -13.789 24.828 -5.66 1 98.06 120 ASP B N 1
ATOM 2943 C CA . ASP B 1 120 ? -13.688 26.203 -5.168 1 98.06 120 ASP B CA 1
ATOM 2944 C C . ASP B 1 120 ? -13.844 26.266 -3.648 1 98.06 120 ASP B C 1
ATOM 2946 O O . ASP B 1 120 ? -13.133 27 -2.971 1 98.06 120 ASP B O 1
ATOM 2950 N N . GLN B 1 121 ? -14.781 25.5 -3.174 1 97.75 121 GLN B N 1
ATOM 2951 C CA . GLN B 1 121 ? -15.016 25.453 -1.734 1 97.75 121 GLN B CA 1
ATOM 2952 C C . GLN B 1 121 ? -13.82 24.859 -0.999 1 97.75 121 GLN B C 1
ATOM 2954 O O . GLN B 1 121 ? -13.477 25.297 0.1 1 97.75 121 GLN B O 1
ATOM 2959 N N . ILE B 1 122 ? -13.219 23.828 -1.564 1 98.62 122 ILE B N 1
ATOM 2960 C CA . ILE B 1 122 ? -12.023 23.234 -0.983 1 98.62 122 ILE B CA 1
ATOM 2961 C C . ILE B 1 122 ? -10.914 24.266 -0.895 1 98.62 122 ILE B C 1
ATOM 2963 O O . ILE B 1 122 ? -10.289 24.438 0.156 1 98.62 122 ILE B O 1
ATOM 2967 N N . ASN B 1 123 ? -10.703 25 -1.962 1 98.69 123 ASN B N 1
ATOM 2968 C CA . ASN B 1 123 ? -9.664 26.031 -1.986 1 98.69 123 ASN B CA 1
ATOM 2969 C C . ASN B 1 123 ? -9.961 27.156 -0.998 1 98.69 123 ASN B C 1
ATOM 2971 O O . ASN B 1 123 ? -9.047 27.656 -0.343 1 98.69 123 ASN B O 1
ATOM 2975 N N . GLN B 1 124 ? -11.18 27.516 -0.921 1 97.81 124 GLN B N 1
ATOM 2976 C CA . GLN B 1 124 ? -11.555 28.5 0.074 1 97.81 124 GLN B CA 1
ATOM 2977 C C . GLN B 1 124 ? -11.273 28.016 1.488 1 97.81 124 GLN B C 1
ATOM 2979 O O . GLN B 1 124 ? -10.797 28.766 2.336 1 97.81 124 GLN B O 1
ATOM 2984 N N . GLY B 1 125 ? -11.633 26.719 1.732 1 97.12 125 GLY B N 1
ATOM 2985 C CA . GLY B 1 125 ? -11.305 26.125 3.018 1 97.12 125 GLY B CA 1
ATOM 2986 C C . GLY B 1 125 ? -9.812 26.125 3.314 1 97.12 125 GLY B C 1
ATOM 2987 O O . GLY B 1 125 ? -9.406 26.375 4.449 1 97.12 125 GLY B O 1
ATOM 2988 N N . MET B 1 126 ? -9.008 25.844 2.322 1 98.31 126 MET B N 1
ATOM 2989 C CA . MET B 1 126 ? -7.555 25.859 2.477 1 98.31 126 MET B CA 1
ATOM 2990 C C . MET B 1 126 ? -7.066 27.25 2.871 1 98.31 126 MET B C 1
ATOM 2992 O O . MET B 1 126 ? -6.18 27.391 3.715 1 98.31 126 MET B O 1
ATOM 2996 N N . LYS B 1 127 ? -7.652 28.266 2.297 1 97.38 127 LYS B N 1
ATOM 2997 C CA . LYS B 1 127 ? -7.312 29.641 2.652 1 97.38 127 LYS B CA 1
ATOM 2998 C C . LYS B 1 127 ? -7.711 29.938 4.094 1 97.38 127 LYS B C 1
ATOM 3000 O O . LYS B 1 127 ? -6.965 30.594 4.824 1 97.38 127 LYS B O 1
ATOM 3005 N N . GLU B 1 128 ? -8.844 29.5 4.438 1 95.5 128 GLU B N 1
ATOM 3006 C CA . GLU B 1 128 ? -9.344 29.719 5.789 1 95.5 128 GLU B CA 1
ATOM 3007 C C . GLU B 1 128 ? -8.469 29.016 6.824 1 95.5 128 GLU B C 1
ATOM 3009 O O . GLU B 1 128 ? -8.367 29.469 7.969 1 95.5 128 GLU B O 1
ATOM 3014 N N . LEU B 1 129 ? -7.84 27.938 6.426 1 96.06 129 LEU B N 1
ATOM 3015 C CA . LEU B 1 129 ? -6.914 27.203 7.281 1 96.06 129 LEU B CA 1
ATOM 3016 C C . LEU B 1 129 ? -5.531 27.844 7.266 1 96.06 129 LEU B C 1
ATOM 3018 O O . LEU B 1 129 ? -4.617 27.375 7.941 1 96.06 129 LEU B O 1
ATOM 3022 N N . ASN B 1 130 ? -5.395 28.906 6.473 1 96.56 130 ASN B N 1
ATOM 3023 C CA . ASN B 1 130 ? -4.148 29.656 6.316 1 96.56 130 ASN B CA 1
ATOM 3024 C C . ASN B 1 130 ? -3.088 28.844 5.59 1 96.56 130 ASN B C 1
ATOM 3026 O O . ASN B 1 130 ? -1.91 28.875 5.953 1 96.56 130 ASN B O 1
ATOM 3030 N N . LEU B 1 131 ? -3.551 27.938 4.688 1 98.19 131 LEU B N 1
ATOM 3031 C CA . LEU B 1 131 ? -2.602 27.312 3.77 1 98.19 131 LEU B CA 1
ATOM 3032 C C . LEU B 1 131 ? -2.213 28.281 2.656 1 98.19 131 LEU B C 1
ATOM 3034 O O . LEU B 1 131 ? -2.969 28.469 1.698 1 98.19 131 LEU B O 1
ATOM 3038 N N . HIS B 1 132 ? -1.081 28.844 2.691 1 93.75 132 HIS B N 1
ATOM 3039 C CA . HIS B 1 132 ? -0.697 30.031 1.925 1 93.75 132 HIS B CA 1
ATOM 3040 C C . HIS B 1 132 ? -0.364 29.672 0.482 1 93.75 132 HIS B C 1
ATOM 3042 O O . HIS B 1 132 ? -0.49 30.5 -0.418 1 93.75 132 HIS B O 1
ATOM 3048 N N . GLN B 1 133 ? 0.085 28.453 0.32 1 97.81 133 GLN B N 1
ATOM 3049 C CA . GLN B 1 133 ? 0.591 28.109 -1.005 1 97.81 133 GLN B CA 1
ATOM 3050 C C . GLN B 1 133 ? -0.012 26.797 -1.503 1 97.81 133 GLN B C 1
ATOM 3052 O O . GLN B 1 133 ? 0.496 26.188 -2.451 1 97.81 133 GLN B O 1
ATOM 3057 N N . THR B 1 134 ? -1.017 26.297 -0.823 1 98.88 134 THR B N 1
ATOM 3058 C CA . THR B 1 134 ? -1.665 25.062 -1.243 1 98.88 134 THR B CA 1
ATOM 3059 C C . THR B 1 134 ? -2.848 25.359 -2.162 1 98.88 134 THR B C 1
ATOM 3061 O O . THR B 1 134 ? -3.689 26.203 -1.849 1 98.88 134 THR B O 1
ATOM 3064 N N . GLU B 1 135 ? -2.848 24.734 -3.273 1 98.69 135 GLU B N 1
ATOM 3065 C CA . GLU B 1 135 ? -3.9 24.922 -4.266 1 98.69 135 GLU B CA 1
ATOM 3066 C C . GLU B 1 135 ? -4.301 23.594 -4.914 1 98.69 135 GLU B C 1
ATOM 3068 O O . GLU B 1 135 ? -3.439 22.812 -5.316 1 98.69 135 GLU B O 1
ATOM 3073 N N . LEU B 1 136 ? -5.559 23.359 -4.945 1 98.81 136 LEU B N 1
ATOM 3074 C CA . LEU B 1 136 ? -6.148 22.281 -5.738 1 98.81 136 LEU B CA 1
ATOM 3075 C C . LEU B 1 136 ? -6.656 22.812 -7.074 1 98.81 136 LEU B C 1
ATOM 3077 O O . LEU B 1 136 ? -7.621 23.578 -7.117 1 98.81 136 LEU B O 1
ATOM 3081 N N . ASN B 1 137 ? -6.027 22.375 -8.156 1 98.44 137 ASN B N 1
ATOM 3082 C CA . ASN B 1 137 ? -6.352 22.953 -9.453 1 98.44 137 ASN B CA 1
ATOM 3083 C C . ASN B 1 137 ? -6.828 21.906 -10.445 1 98.44 137 ASN B C 1
ATOM 3085 O O . ASN B 1 137 ? -7.375 22.234 -11.5 1 98.44 137 ASN B O 1
ATOM 3089 N N . ARG B 1 138 ? -6.648 20.688 -10.141 1 97.06 138 ARG B N 1
ATOM 3090 C CA . ARG B 1 138 ? -7.047 19.578 -11.016 1 97.06 138 ARG B CA 1
ATOM 3091 C C . ARG B 1 138 ? -7.445 18.359 -10.203 1 97.06 138 ARG B C 1
ATOM 3093 O O . ARG B 1 138 ? -7.062 18.219 -9.039 1 97.06 138 ARG B O 1
ATOM 3100 N N . LYS B 1 139 ? -8.211 17.547 -10.812 1 96.25 139 LYS B N 1
ATOM 3101 C CA . LYS B 1 139 ? -8.531 16.25 -10.227 1 96.25 139 LYS B CA 1
ATOM 3102 C C . LYS B 1 139 ? -7.344 15.297 -10.328 1 96.25 139 LYS B C 1
ATOM 3104 O O . LYS B 1 139 ? -6.367 15.578 -11.023 1 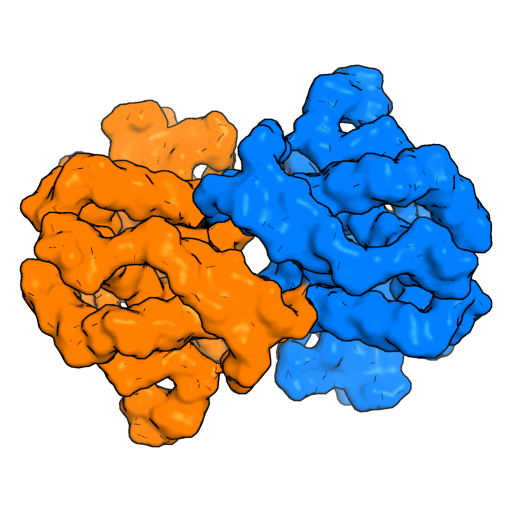96.25 139 LYS B O 1
ATOM 3109 N N . MET B 1 140 ? -7.441 14.211 -9.602 1 95.56 140 MET B N 1
ATOM 3110 C CA . MET B 1 140 ? -6.41 13.18 -9.664 1 95.56 140 MET B CA 1
ATOM 3111 C C . MET B 1 140 ? -6.348 12.562 -11.062 1 95.56 140 MET B C 1
ATOM 3113 O O . MET B 1 140 ? -7.379 12.383 -11.711 1 95.56 140 MET B O 1
ATOM 3117 N N . MET B 1 141 ? -5.148 12.242 -11.531 1 90.88 141 MET B N 1
ATOM 3118 C CA . MET B 1 141 ? -4.859 11.508 -12.758 1 90.88 141 MET B CA 1
ATOM 3119 C C . MET B 1 141 ? -5.266 12.312 -13.984 1 90.88 141 MET B C 1
ATOM 3121 O O . MET B 1 141 ? -5.406 11.758 -15.078 1 90.88 141 MET B O 1
ATOM 3125 N N . ASP B 1 142 ? -5.609 13.594 -13.812 1 92.5 142 ASP B N 1
ATOM 3126 C CA . ASP B 1 142 ? -5.816 14.469 -14.961 1 92.5 142 ASP B CA 1
ATOM 3127 C C . ASP B 1 142 ? -4.484 14.875 -15.586 1 92.5 142 ASP B C 1
ATOM 3129 O O . ASP B 1 142 ? -4.016 15.992 -15.391 1 92.5 142 ASP B O 1
ATOM 3133 N N . PHE B 1 143 ? -3.916 14 -16.328 1 86.31 143 PHE B N 1
ATOM 3134 C CA . PHE B 1 143 ? -2.59 14.195 -16.906 1 86.31 143 PHE B CA 1
ATOM 3135 C C . PHE B 1 143 ? -2.633 15.227 -18.031 1 86.31 143 PHE B C 1
ATOM 3137 O O . PHE B 1 143 ? -1.623 15.867 -18.328 1 86.31 143 PHE B O 1
ATOM 3144 N N . THR B 1 144 ? -3.805 15.352 -18.641 1 90.5 144 THR B N 1
ATOM 3145 C CA . THR B 1 144 ? -3.945 16.406 -19.625 1 90.5 144 THR B CA 1
ATOM 3146 C C . THR B 1 144 ? -3.723 17.781 -19 1 90.5 144 THR B C 1
ATOM 3148 O O . THR B 1 144 ? -2.949 18.594 -19.516 1 90.5 144 THR B O 1
ATOM 3151 N N . ALA B 1 145 ? -4.387 18.016 -17.891 1 91.88 145 ALA B N 1
ATOM 3152 C CA . ALA B 1 145 ? -4.184 19.266 -17.172 1 91.88 145 ALA B CA 1
ATOM 3153 C C . ALA B 1 145 ? -2.73 19.406 -16.734 1 91.88 145 ALA B C 1
ATOM 3155 O O . ALA B 1 145 ? -2.133 20.469 -16.891 1 91.88 145 ALA B O 1
ATOM 3156 N N . LEU B 1 146 ? -2.16 18.328 -16.203 1 89.38 146 LEU B N 1
ATOM 3157 C CA . LEU B 1 146 ? -0.785 18.359 -15.727 1 89.38 146 LEU B CA 1
ATOM 3158 C C . LEU B 1 146 ? 0.185 18.703 -16.844 1 89.38 146 LEU B C 1
ATOM 3160 O O . LEU B 1 146 ? 1.082 19.531 -16.656 1 89.38 146 LEU B O 1
ATOM 3164 N N . ASN B 1 147 ? -0.045 18.141 -17.969 1 91.25 147 ASN B N 1
ATOM 3165 C CA . ASN B 1 147 ? 0.811 18.375 -19.125 1 91.25 147 ASN B CA 1
ATOM 3166 C C . ASN B 1 147 ? 0.654 19.797 -19.656 1 91.25 147 ASN B C 1
ATOM 3168 O O . ASN B 1 147 ? 1.531 20.297 -20.359 1 91.25 147 ASN B O 1
ATOM 3172 N N . ASN B 1 148 ? -0.443 20.375 -19.328 1 95.25 148 ASN B N 1
ATOM 3173 C CA . ASN B 1 148 ? -0.684 21.766 -19.734 1 95.25 148 ASN B CA 1
ATOM 3174 C C . ASN B 1 148 ? -0.254 22.75 -18.656 1 95.25 148 ASN B C 1
ATOM 3176 O O . ASN B 1 148 ? -0.602 23.938 -18.703 1 95.25 148 ASN B O 1
ATOM 3180 N N . GLY B 1 149 ? 0.357 22.219 -17.656 1 93.75 149 GLY B N 1
ATOM 3181 C CA . GLY B 1 149 ? 0.944 23.078 -16.641 1 93.75 149 GLY B CA 1
ATOM 3182 C C . GLY B 1 149 ? 0.022 23.328 -15.461 1 93.75 149 GLY B C 1
ATOM 3183 O O . GLY B 1 149 ? 0.332 24.141 -14.586 1 93.75 149 GLY B O 1
ATOM 3184 N N . VAL B 1 150 ? -1.123 22.719 -15.445 1 97 150 VAL B N 1
ATOM 3185 C CA . VAL B 1 150 ? -2.062 22.844 -14.336 1 97 150 VAL B CA 1
ATOM 3186 C C . VAL B 1 150 ? -1.815 21.734 -13.32 1 97 150 VAL B C 1
ATOM 3188 O O . VAL B 1 150 ? -2.066 20.547 -13.602 1 97 150 VAL B O 1
ATOM 3191 N N . ASP B 1 151 ? -1.276 22.094 -12.141 1 97.75 151 ASP B N 1
ATOM 3192 C CA . ASP B 1 151 ? -0.944 21.109 -11.109 1 97.75 151 ASP B CA 1
ATOM 3193 C C . ASP B 1 151 ? -1.528 21.5 -9.758 1 97.75 151 ASP B C 1
ATOM 3195 O O . ASP B 1 151 ? -2.088 22.594 -9.617 1 97.75 151 ASP B O 1
ATOM 3199 N N . ASN B 1 152 ? -1.633 20.578 -8.836 1 98.62 152 ASN B N 1
ATOM 3200 C CA . ASN B 1 152 ? -1.864 20.859 -7.422 1 98.62 152 ASN B CA 1
ATOM 3201 C C . ASN B 1 152 ? -0.563 21.172 -6.688 1 98.62 152 ASN B C 1
ATOM 3203 O O . ASN B 1 152 ? 0.467 20.547 -6.949 1 98.62 152 ASN B O 1
ATOM 3207 N N . TYR B 1 153 ? -0.604 22.125 -5.77 1 98.81 153 TYR B N 1
ATOM 3208 C CA . TYR B 1 153 ? 0.621 22.562 -5.113 1 98.81 153 TYR B CA 1
ATOM 3209 C C . TYR B 1 153 ? 0.458 22.578 -3.6 1 98.81 153 TYR B C 1
ATOM 3211 O O . TYR B 1 153 ? -0.663 22.641 -3.09 1 98.81 153 TYR B O 1
ATOM 3219 N N . THR B 1 154 ? 1.538 22.5 -2.908 1 98.88 154 THR B N 1
ATOM 3220 C CA . THR B 1 154 ? 1.574 22.703 -1.464 1 98.88 154 THR B CA 1
ATOM 3221 C C . THR B 1 154 ? 2.99 23.031 -1 1 98.88 154 THR B C 1
ATOM 3223 O O . THR B 1 154 ? 3.879 23.266 -1.82 1 98.88 154 THR B O 1
ATOM 3226 N N . THR B 1 155 ? 3.156 23.219 0.267 1 98.94 155 THR B N 1
ATOM 3227 C CA . THR B 1 155 ? 4.449 23.391 0.921 1 98.94 155 THR B CA 1
ATOM 3228 C C . THR B 1 155 ? 4.543 22.516 2.172 1 98.94 155 THR B C 1
ATOM 3230 O O . THR B 1 155 ? 3.527 22.047 2.68 1 98.94 155 THR B O 1
ATOM 3233 N N . ALA B 1 156 ? 5.789 22.281 2.574 1 98.94 156 ALA B N 1
ATOM 3234 C CA . ALA B 1 156 ? 5.977 21.578 3.836 1 98.94 156 ALA B CA 1
ATOM 3235 C C . ALA B 1 156 ? 5.285 22.297 4.984 1 98.94 156 ALA B C 1
ATOM 3237 O O . ALA B 1 156 ? 4.637 21.672 5.824 1 98.94 156 ALA B O 1
ATOM 3238 N N . SER B 1 157 ? 5.355 23.609 4.996 1 98.81 157 SER B N 1
ATOM 3239 C CA . SER B 1 157 ? 4.762 24.422 6.055 1 98.81 157 SER B CA 1
ATOM 3240 C C . SER B 1 157 ? 3.242 24.312 6.051 1 98.81 157 SER B C 1
ATOM 3242 O O . SER B 1 157 ? 2.619 24.203 7.109 1 98.81 157 SER B O 1
ATOM 3244 N N . ASP B 1 158 ? 2.646 24.391 4.895 1 98.88 158 ASP B N 1
ATOM 3245 C CA . ASP B 1 158 ? 1.198 24.234 4.805 1 98.88 158 ASP B CA 1
ATOM 3246 C C . ASP B 1 158 ? 0.756 22.859 5.312 1 98.88 158 ASP B C 1
ATOM 3248 O O . ASP B 1 158 ? -0.27 22.75 5.984 1 98.88 158 ASP B O 1
ATOM 3252 N N . MET B 1 159 ? 1.538 21.828 4.973 1 98.88 159 MET B N 1
ATOM 3253 C CA . MET B 1 159 ? 1.187 20.484 5.426 1 98.88 159 MET B CA 1
ATOM 3254 C C . MET B 1 159 ? 1.301 20.375 6.941 1 98.88 159 MET B C 1
ATOM 3256 O O . MET B 1 159 ? 0.488 19.703 7.582 1 98.88 159 MET B O 1
ATOM 3260 N N . LEU B 1 160 ? 2.309 21 7.488 1 98.5 160 LEU B N 1
ATOM 3261 C CA . LEU B 1 160 ? 2.422 21.031 8.945 1 98.5 160 LEU B CA 1
ATOM 3262 C C . LEU B 1 160 ? 1.191 21.672 9.578 1 98.5 160 LEU B C 1
ATOM 3264 O O . LEU B 1 160 ? 0.701 21.203 10.602 1 98.5 160 LEU B O 1
ATOM 3268 N N . THR B 1 161 ? 0.741 22.766 8.977 1 98.25 161 THR B N 1
ATOM 3269 C CA . THR B 1 161 ? -0.458 23.438 9.461 1 98.25 161 THR B CA 1
ATOM 3270 C C . THR B 1 161 ? -1.65 22.5 9.469 1 98.25 161 THR B C 1
ATOM 3272 O O . THR B 1 161 ? -2.418 22.453 10.43 1 98.25 161 THR B O 1
ATOM 3275 N N . CYS B 1 162 ? -1.826 21.688 8.422 1 98.56 162 CYS B N 1
ATOM 3276 C CA . CYS B 1 162 ? -2.895 20.703 8.359 1 98.56 162 CYS B CA 1
ATOM 3277 C C . CYS B 1 162 ? -2.762 19.672 9.477 1 98.56 162 CYS B C 1
ATOM 3279 O O . CYS B 1 162 ? -3.746 19.344 10.141 1 98.56 162 CYS B O 1
ATOM 3281 N N . LEU B 1 163 ? -1.527 19.203 9.672 1 98.56 163 LEU B N 1
ATOM 3282 C CA . LEU B 1 163 ? -1.284 18.203 10.711 1 98.56 163 LEU B CA 1
ATOM 3283 C C . LEU B 1 163 ? -1.642 18.766 12.086 1 98.56 163 LEU B C 1
ATOM 3285 O O . LEU B 1 163 ? -2.25 18.062 12.906 1 98.56 163 LEU B O 1
ATOM 3289 N N . LYS B 1 164 ? -1.295 19.984 12.305 1 97.38 164 LYS B N 1
ATOM 3290 C CA . LYS B 1 164 ? -1.587 20.609 13.594 1 97.38 164 LYS B CA 1
ATOM 3291 C C . LYS B 1 164 ? -3.09 20.781 13.797 1 97.38 164 LYS B C 1
ATOM 3293 O O . LYS B 1 164 ? -3.594 20.625 14.914 1 97.38 164 LYS B O 1
ATOM 3298 N N . GLU B 1 165 ? -3.801 21.141 12.742 1 97.69 165 GLU B N 1
ATOM 3299 C CA . GLU B 1 165 ? -5.254 21.234 12.836 1 97.69 165 GLU B CA 1
ATOM 3300 C C . GLU B 1 165 ? -5.871 19.891 13.227 1 97.69 165 GLU B C 1
ATOM 3302 O O . GLU B 1 165 ? -6.82 19.844 14.016 1 97.69 165 GLU B O 1
ATOM 3307 N N . ILE B 1 166 ? -5.348 18.797 12.734 1 97.56 166 ILE B N 1
ATOM 3308 C CA . ILE B 1 166 ? -5.848 17.453 12.984 1 97.56 166 ILE B CA 1
ATOM 3309 C C . ILE B 1 166 ? -5.523 17.031 14.422 1 97.56 166 ILE B C 1
ATOM 3311 O O . ILE B 1 166 ? -6.301 16.312 15.055 1 97.56 166 ILE B O 1
ATOM 3315 N N . CYS B 1 167 ? -4.531 17.609 15.047 1 93.62 167 CYS B N 1
ATOM 3316 C CA . CYS B 1 167 ? -4.078 17.172 16.359 1 93.62 167 CYS B CA 1
ATOM 3317 C C . CYS B 1 167 ? -4.562 18.125 17.453 1 93.62 167 CYS B C 1
ATOM 3319 O O . CYS B 1 167 ? -4.91 17.688 18.547 1 93.62 167 CYS B O 1
ATOM 3321 N N . GLN B 1 168 ? -4.574 19.406 17.188 1 86.56 168 GLN B N 1
ATOM 3322 C CA . GLN B 1 168 ? -4.852 20.422 18.203 1 86.56 168 GLN B CA 1
ATOM 3323 C C . GLN B 1 168 ? -6.219 21.062 17.969 1 86.56 168 GLN B C 1
ATOM 3325 O O . GLN B 1 168 ? -6.809 21.625 18.906 1 86.56 168 GLN B O 1
ATOM 3330 N N . ASN B 1 169 ? -6.668 21.016 16.859 1 86.12 169 ASN B N 1
ATOM 3331 C CA . ASN B 1 169 ? -7.988 21.406 16.391 1 86.12 169 ASN B CA 1
ATOM 3332 C C . ASN B 1 169 ? -8.305 22.859 16.781 1 86.12 169 ASN B C 1
ATOM 3334 O O . ASN B 1 169 ? -8.703 23.109 17.922 1 86.12 169 ASN B O 1
ATOM 3338 N N . LYS B 1 170 ? -8.172 23.734 15.938 1 86.94 170 LYS B N 1
ATOM 3339 C CA . LYS B 1 170 ? -8.594 25.109 16.109 1 86.94 170 LYS B CA 1
ATOM 3340 C C . LYS B 1 170 ? -9.898 25.391 15.367 1 86.94 170 LYS B C 1
ATOM 3342 O O . LYS B 1 170 ? -10.734 26.156 15.844 1 86.94 170 LYS B O 1
ATOM 3347 N N . ILE B 1 171 ? -10.016 24.719 14.32 1 92.19 171 ILE B N 1
ATOM 3348 C CA . ILE B 1 171 ? -11.18 24.906 13.461 1 92.19 171 ILE B CA 1
ATOM 3349 C C . ILE B 1 171 ? -12.102 23.688 13.547 1 92.19 171 ILE B C 1
ATOM 3351 O O . ILE B 1 171 ? -13.312 23.828 13.695 1 92.19 171 ILE B O 1
ATOM 3355 N N . LEU B 1 172 ? -11.547 22.5 13.547 1 96.62 172 LEU B N 1
ATOM 3356 C CA . LEU B 1 172 ? -12.32 21.266 13.625 1 96.62 172 LEU B CA 1
ATOM 3357 C C . LEU B 1 172 ? -12.805 21.016 15.047 1 96.62 172 LEU B C 1
ATOM 3359 O O . LEU B 1 172 ? -12.133 21.406 16.016 1 96.62 172 LEU B O 1
ATOM 3363 N N . SER B 1 173 ? -14 20.422 15.195 1 96.62 173 SER B N 1
ATOM 3364 C CA . SER B 1 173 ? -14.391 19.906 16.5 1 96.62 173 SER B CA 1
ATOM 3365 C C . SER B 1 173 ? -13.43 18.828 16.984 1 96.62 173 SER B C 1
ATOM 3367 O O . SER B 1 173 ? -12.703 18.234 16.188 1 96.62 173 SER B O 1
ATOM 3369 N N . ASN B 1 174 ? -13.422 18.578 18.266 1 96.75 174 ASN B N 1
ATOM 3370 C CA . ASN B 1 174 ? -12.602 17.516 18.828 1 96.75 174 ASN B CA 1
ATOM 3371 C C . ASN B 1 174 ? -12.922 16.172 18.203 1 96.75 174 ASN B C 1
ATOM 3373 O O . ASN B 1 174 ? -12.023 15.375 17.906 1 96.75 174 ASN B O 1
ATOM 3377 N N . GLU B 1 175 ? -14.148 15.93 18.016 1 96.69 175 GLU B N 1
ATOM 3378 C CA . GLU B 1 175 ? -14.586 14.664 17.422 1 96.69 175 GLU B CA 1
ATOM 3379 C C . GLU B 1 175 ? -14.086 14.516 15.992 1 96.69 175 GLU B C 1
ATOM 3381 O O . GLU B 1 175 ? -13.578 13.461 15.617 1 96.69 175 GLU B O 1
ATOM 3386 N N . SER B 1 176 ? -14.219 15.547 15.18 1 97.56 176 SER B N 1
ATOM 3387 C CA . SER B 1 176 ? -13.789 15.531 13.789 1 97.56 176 SER B CA 1
ATOM 3388 C C . SER B 1 176 ? -12.281 15.359 13.68 1 97.56 176 SER B C 1
ATOM 3390 O O . SER B 1 176 ? -11.797 14.578 12.852 1 97.56 176 SER B O 1
ATOM 3392 N N . ALA B 1 177 ? -11.586 16.109 14.523 1 98 177 ALA B N 1
ATOM 3393 C CA . ALA B 1 177 ? -10.125 16.016 14.516 1 98 177 ALA B CA 1
ATOM 3394 C C . ALA B 1 177 ? -9.656 14.625 14.906 1 98 177 ALA B C 1
ATOM 3396 O O . ALA B 1 177 ? -8.742 14.07 14.289 1 98 177 ALA B O 1
ATOM 3397 N N . SER B 1 178 ? -10.258 14.086 15.922 1 97.56 178 SER B N 1
ATOM 3398 C CA . SER B 1 178 ? -9.914 12.734 16.375 1 97.56 178 SER B CA 1
ATOM 3399 C C . SER B 1 178 ? -10.164 11.711 15.266 1 97.56 178 SER B C 1
ATOM 3401 O O . SER B 1 178 ? -9.359 10.797 15.07 1 97.56 178 SER B O 1
ATOM 3403 N N . LYS B 1 179 ? -11.258 11.859 14.586 1 97.69 179 LYS B N 1
ATOM 3404 C CA . LYS B 1 179 ? -11.586 10.93 13.508 1 97.69 179 LYS B CA 1
ATOM 3405 C C . LYS B 1 179 ? -10.609 11.078 12.344 1 97.69 179 LYS B C 1
ATOM 3407 O O . LYS B 1 179 ? -10.211 10.078 11.734 1 97.69 179 LYS B O 1
ATOM 3412 N N . ALA B 1 180 ? -10.25 12.289 11.977 1 98.69 180 ALA B N 1
ATOM 3413 C CA . ALA B 1 180 ? -9.258 12.516 10.93 1 98.69 180 ALA B CA 1
ATOM 3414 C C . ALA B 1 180 ? -7.938 11.836 11.266 1 98.69 180 ALA B C 1
ATOM 3416 O O . ALA B 1 180 ? -7.344 11.164 10.422 1 98.69 180 ALA B O 1
ATOM 3417 N N . LYS B 1 181 ? -7.523 12.047 12.492 1 98.56 181 LYS B N 1
ATOM 3418 C CA . LYS B 1 181 ? -6.27 11.445 12.945 1 98.56 181 LYS B CA 1
ATOM 3419 C C . LYS B 1 181 ? -6.348 9.922 12.898 1 98.56 181 LYS B C 1
ATOM 3421 O O . LYS B 1 181 ? -5.398 9.258 12.469 1 98.56 181 LYS B O 1
ATOM 3426 N N . GLU B 1 182 ? -7.438 9.391 13.352 1 97.88 182 GLU B N 1
ATOM 3427 C CA . GLU B 1 182 ? -7.652 7.945 13.32 1 97.88 182 GLU B CA 1
ATOM 3428 C C . GLU B 1 182 ? -7.555 7.406 11.898 1 97.88 182 GLU B C 1
ATOM 3430 O O . GLU B 1 182 ? -6.934 6.363 11.664 1 97.88 182 GLU B O 1
ATOM 3435 N N . ILE B 1 183 ? -8.164 8.078 10.945 1 98.5 183 ILE B N 1
ATOM 3436 C CA . ILE B 1 183 ? -8.094 7.68 9.539 1 98.5 183 ILE B CA 1
ATOM 3437 C C . ILE B 1 183 ? -6.641 7.645 9.078 1 98.5 183 ILE B C 1
ATOM 3439 O O . ILE B 1 183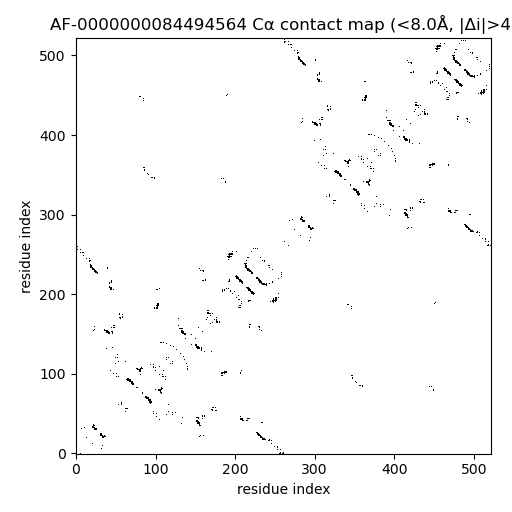 ? -6.191 6.66 8.5 1 98.5 183 ILE B O 1
ATOM 3443 N N . MET B 1 184 ? -5.945 8.703 9.383 1 98.81 184 MET B N 1
ATOM 3444 C CA . MET B 1 184 ? -4.559 8.812 8.945 1 98.81 184 MET B CA 1
ATOM 3445 C C . MET B 1 184 ? -3.688 7.762 9.625 1 98.81 184 MET B C 1
ATOM 3447 O O . MET B 1 184 ? -2.689 7.312 9.055 1 98.81 184 MET B O 1
ATOM 3451 N N . GLU B 1 185 ? -4.055 7.32 10.844 1 98.12 185 GLU B N 1
ATOM 3452 C CA . GLU B 1 185 ? -3.309 6.301 11.57 1 98.12 185 GLU B CA 1
ATOM 3453 C C . GLU B 1 185 ? -3.463 4.93 10.922 1 98.12 185 GLU B C 1
ATOM 3455 O O . GLU B 1 185 ? -2.707 4.004 11.219 1 98.12 185 GLU B O 1
ATOM 3460 N N . ASN B 1 186 ? -4.391 4.801 10.047 1 97.44 186 ASN B N 1
ATOM 3461 C CA . ASN B 1 186 ? -4.629 3.531 9.367 1 97.44 186 ASN B CA 1
ATOM 3462 C C . ASN B 1 186 ? -3.945 3.49 8.008 1 97.44 186 ASN B C 1
ATOM 3464 O O . ASN B 1 186 ? -4.23 2.611 7.191 1 97.44 186 ASN B O 1
ATOM 3468 N N . GLN B 1 187 ? -3.021 4.438 7.773 1 98.31 187 GLN B N 1
ATOM 3469 C CA . GLN B 1 187 ? -2.268 4.48 6.527 1 98.31 187 GLN B CA 1
ATOM 3470 C C . GLN B 1 187 ? -1.681 3.111 6.191 1 98.31 187 GLN B C 1
ATOM 3472 O O . GLN B 1 187 ? -1.185 2.41 7.078 1 98.31 187 GLN B O 1
ATOM 3477 N N . GLN B 1 188 ? -1.782 2.691 4.871 1 97.88 188 GLN B N 1
ATOM 3478 C CA . GLN B 1 188 ? -1.286 1.381 4.461 1 97.88 188 GLN B CA 1
ATOM 3479 C C . GLN B 1 188 ? 0.082 1.495 3.795 1 97.88 188 GLN B C 1
ATOM 3481 O O . GLN B 1 188 ? 0.803 0.502 3.672 1 97.88 188 GLN B O 1
ATOM 3486 N N . PHE B 1 189 ? 0.404 2.637 3.301 1 97.75 189 PHE B N 1
ATOM 3487 C CA . PHE B 1 189 ? 1.712 2.895 2.711 1 97.75 189 PHE B CA 1
ATOM 3488 C C . PHE B 1 189 ? 2.68 3.438 3.754 1 97.75 189 PHE B C 1
ATOM 3490 O O . PHE B 1 189 ? 2.707 4.641 4.016 1 97.75 189 PHE B O 1
ATOM 3497 N N . ASN B 1 190 ? 3.559 2.58 4.27 1 96.12 190 ASN B N 1
ATOM 3498 C CA . ASN B 1 190 ? 4.434 2.924 5.387 1 96.12 190 ASN B CA 1
ATOM 3499 C C . ASN B 1 190 ? 5.902 2.762 5.02 1 96.12 190 ASN B C 1
ATOM 3501 O O . ASN B 1 190 ? 6.699 2.281 5.824 1 96.12 190 ASN B O 1
ATOM 3505 N N . ASN B 1 191 ? 6.254 3.145 3.805 1 95.5 191 ASN B N 1
ATOM 3506 C CA . ASN B 1 191 ? 7.617 2.912 3.336 1 95.5 191 ASN B CA 1
ATOM 3507 C C . ASN B 1 191 ? 8.398 4.219 3.219 1 95.5 191 ASN B C 1
ATOM 3509 O O . ASN B 1 191 ? 9.359 4.305 2.455 1 95.5 191 ASN B O 1
ATOM 3513 N N . LYS B 1 192 ? 7.945 5.297 3.9 1 97.88 192 LYS B N 1
ATOM 3514 C CA . LYS B 1 192 ? 8.625 6.59 3.889 1 97.88 192 LYS B CA 1
ATOM 3515 C C . LYS B 1 192 ? 8.938 7.059 5.305 1 97.88 192 LYS B C 1
ATOM 3517 O O . LYS B 1 192 ? 9.68 6.406 6.035 1 97.88 192 LYS B O 1
ATOM 3522 N N . LEU B 1 193 ? 8.289 8.016 5.883 1 98.75 193 LEU B N 1
ATOM 3523 C CA . LEU B 1 193 ? 8.617 8.508 7.219 1 98.75 193 LEU B CA 1
ATOM 3524 C C . LEU B 1 193 ? 8.406 7.414 8.266 1 98.75 193 LEU B C 1
ATOM 3526 O O . LEU B 1 193 ? 9.148 7.344 9.25 1 98.75 193 LEU B O 1
ATOM 3530 N N . SER B 1 194 ? 7.469 6.535 8.031 1 97.81 194 SER B N 1
ATOM 3531 C CA . SER B 1 194 ? 7.125 5.547 9.047 1 97.81 194 SER B CA 1
ATOM 3532 C C . SER B 1 194 ? 7.863 4.23 8.812 1 97.81 194 SER B C 1
ATOM 3534 O O . SER B 1 194 ? 7.707 3.279 9.578 1 97.81 194 SER B O 1
ATOM 3536 N N . ASP B 1 195 ? 8.711 4.18 7.809 1 96.44 195 ASP B N 1
ATOM 3537 C CA . ASP B 1 195 ? 9.32 2.951 7.305 1 96.44 195 ASP B CA 1
ATOM 3538 C C . ASP B 1 195 ? 10.07 2.215 8.414 1 96.44 195 ASP B C 1
ATOM 3540 O O . ASP B 1 195 ? 9.992 0.989 8.516 1 96.44 195 ASP B O 1
ATOM 3544 N N . GLN B 1 196 ? 10.82 2.924 9.219 1 95.12 196 GLN B N 1
ATOM 3545 C CA . GLN B 1 196 ? 11.68 2.312 10.227 1 95.12 196 GLN B CA 1
ATOM 3546 C C . GLN B 1 196 ? 11.164 2.605 11.641 1 95.12 196 GLN B C 1
ATOM 3548 O O . GLN B 1 196 ? 11.93 2.578 12.602 1 95.12 196 GLN B O 1
ATOM 3553 N N . ILE B 1 197 ? 9.93 2.99 11.727 1 96.25 197 ILE B N 1
ATOM 3554 C CA . ILE B 1 197 ? 9.328 3.256 13.023 1 96.25 197 ILE B CA 1
ATOM 3555 C C . ILE B 1 197 ? 8.578 2.016 13.508 1 96.25 197 ILE B C 1
ATOM 3557 O O . ILE B 1 197 ? 7.867 1.371 12.734 1 96.25 197 ILE B O 1
ATOM 3561 N N . ASP B 1 198 ? 8.844 1.567 14.75 1 94.25 198 ASP B N 1
ATOM 3562 C CA . ASP B 1 198 ? 8.102 0.469 15.359 1 94.25 198 ASP B CA 1
ATOM 3563 C C . ASP B 1 198 ? 6.664 0.884 15.672 1 94.25 198 ASP B C 1
ATOM 3565 O O . ASP B 1 198 ? 6.406 1.497 16.719 1 94.25 198 ASP B O 1
ATOM 3569 N N . LEU B 1 199 ? 5.738 0.466 14.93 1 93.19 199 LEU B N 1
ATOM 3570 C CA . LEU B 1 199 ? 4.355 0.927 15.008 1 93.19 199 LEU B CA 1
ATOM 3571 C C . LEU B 1 199 ? 3.629 0.271 16.172 1 93.19 199 LEU B C 1
ATOM 3573 O O . LEU B 1 199 ? 2.484 0.621 16.469 1 93.19 199 LEU B O 1
ATOM 3577 N N . ASP B 1 200 ? 4.258 -0.654 16.875 1 90.38 200 ASP B N 1
ATOM 3578 C CA . ASP B 1 200 ? 3.713 -1.189 18.125 1 90.38 200 ASP B CA 1
ATOM 3579 C C . ASP B 1 200 ? 4 -0.254 19.297 1 90.38 200 ASP B C 1
ATOM 3581 O O . ASP B 1 200 ? 3.35 -0.34 20.344 1 90.38 200 ASP B O 1
ATOM 3585 N N . ILE B 1 201 ? 5.023 0.573 19.047 1 94.81 201 ILE B N 1
ATOM 3586 C CA . ILE B 1 201 ? 5.492 1.457 20.109 1 94.81 201 ILE B CA 1
ATOM 3587 C C . ILE B 1 201 ? 5.031 2.887 19.828 1 94.81 201 ILE B C 1
ATOM 3589 O O . ILE B 1 201 ? 4.637 3.605 20.75 1 94.81 201 ILE B O 1
ATOM 3593 N N . PHE B 1 202 ? 5.129 3.244 18.531 1 97.44 202 PHE B N 1
ATOM 3594 C CA . PHE B 1 202 ? 4.746 4.586 18.109 1 97.44 202 PHE B CA 1
ATOM 3595 C C . PHE B 1 202 ? 3.402 4.562 17.391 1 97.44 202 PHE B C 1
ATOM 3597 O O . PHE B 1 202 ? 3.072 3.584 16.719 1 97.44 202 PHE B O 1
ATOM 3604 N N . LYS B 1 203 ? 2.604 5.613 17.578 1 97.31 203 LYS B N 1
ATOM 3605 C CA . LYS B 1 203 ? 1.478 5.863 16.672 1 97.31 203 LYS B CA 1
ATOM 3606 C C . LYS B 1 203 ? 1.855 6.855 15.578 1 97.31 203 LYS B C 1
ATOM 3608 O O . LYS B 1 203 ? 2.484 7.879 15.852 1 97.31 203 LYS B O 1
ATOM 3613 N N . VAL B 1 204 ? 1.637 6.551 14.391 1 98.62 204 VAL B N 1
ATOM 3614 C CA . VAL B 1 204 ? 1.958 7.426 13.266 1 98.62 204 VAL B CA 1
ATOM 3615 C C . VAL B 1 204 ? 0.707 7.672 12.43 1 98.62 204 VAL B C 1
ATOM 3617 O O . VAL B 1 204 ? 0.062 6.727 11.969 1 98.62 204 VAL B O 1
ATOM 3620 N N . ALA B 1 205 ? 0.266 8.883 12.281 1 98.75 205 ALA B N 1
ATOM 3621 C CA . ALA B 1 205 ? -0.75 9.336 11.336 1 98.75 205 ALA B CA 1
ATOM 3622 C C . ALA B 1 205 ? -0.113 10.055 10.148 1 98.75 205 ALA B C 1
ATOM 3624 O O . ALA B 1 205 ? 0.424 11.156 10.289 1 98.75 205 ALA B O 1
ATOM 3625 N N . ASN B 1 206 ? -0.129 9.414 8.977 1 98.88 206 ASN B N 1
ATOM 3626 C CA . ASN B 1 206 ? 0.623 10.023 7.883 1 98.88 206 ASN B CA 1
ATOM 3627 C C . ASN B 1 206 ? -0.131 9.922 6.559 1 98.88 206 ASN B C 1
ATOM 3629 O O . ASN B 1 206 ? -1.154 9.242 6.473 1 98.88 206 ASN B O 1
ATOM 3633 N N . LYS B 1 207 ? 0.278 10.641 5.629 1 98.94 207 LYS B N 1
ATOM 3634 C CA . LYS B 1 207 ? -0.114 10.602 4.223 1 98.94 207 LYS B CA 1
ATOM 3635 C C . LYS B 1 207 ? 1.103 10.719 3.311 1 98.94 207 LYS B C 1
ATOM 3637 O O . LYS B 1 207 ? 1.865 11.688 3.408 1 98.94 207 LYS B O 1
ATOM 3642 N N . THR B 1 208 ? 1.239 9.734 2.473 1 98.81 208 THR B N 1
ATOM 3643 C CA . THR B 1 208 ? 2.33 9.766 1.505 1 98.81 208 THR B CA 1
ATOM 3644 C C . THR B 1 208 ? 1.866 10.383 0.187 1 98.81 208 THR B C 1
ATOM 3646 O O . THR B 1 208 ? 0.665 10.531 -0.044 1 98.81 208 THR B O 1
ATOM 3649 N N . GLY B 1 209 ? 2.781 10.836 -0.615 1 98.38 209 GLY B N 1
ATOM 3650 C CA . GLY B 1 209 ? 2.58 11.297 -1.978 1 98.38 209 GLY B CA 1
ATOM 3651 C C . GLY B 1 209 ? 3.723 10.938 -2.906 1 98.38 209 GLY B C 1
ATOM 3652 O O . GLY B 1 209 ? 4.891 11 -2.518 1 98.38 209 GLY B O 1
ATOM 3653 N N . GLU B 1 210 ? 3.389 10.523 -4.078 1 96.31 210 GLU B N 1
ATOM 3654 C CA . GLU B 1 210 ? 4.422 10.164 -5.047 1 96.31 210 GLU B CA 1
ATOM 3655 C C . GLU B 1 210 ? 3.955 10.438 -6.477 1 96.31 210 GLU B C 1
ATOM 3657 O O . GLU B 1 210 ? 2.766 10.32 -6.777 1 96.31 210 GLU B O 1
ATOM 3662 N N . LEU B 1 211 ? 4.711 10.891 -7.285 1 94.31 211 LEU B N 1
ATOM 3663 C CA . LEU B 1 211 ? 4.691 11.039 -8.734 1 94.31 211 LEU B CA 1
ATOM 3664 C C . LEU B 1 211 ? 6.082 10.812 -9.32 1 94.31 211 LEU B C 1
ATOM 3666 O O . LEU B 1 211 ? 7.043 10.594 -8.586 1 94.31 211 LEU B O 1
ATOM 3670 N N . LEU B 1 212 ? 6.16 10.781 -10.648 1 91.75 212 LEU B N 1
ATOM 3671 C CA . LEU B 1 212 ? 7.477 10.672 -11.266 1 91.75 212 LEU B CA 1
ATOM 3672 C C . LEU B 1 212 ? 8.406 11.766 -10.758 1 91.75 212 LEU B C 1
ATOM 3674 O O . LEU B 1 212 ? 8.094 12.953 -10.859 1 91.75 212 LEU B O 1
ATOM 3678 N N . GLY B 1 213 ? 9.461 11.383 -10.125 1 96.44 213 GLY B N 1
ATOM 3679 C CA . GLY B 1 213 ? 10.469 12.305 -9.625 1 96.44 213 GLY B CA 1
ATOM 3680 C C . GLY B 1 213 ? 10.102 12.914 -8.289 1 96.44 213 GLY B C 1
ATOM 3681 O O . GLY B 1 213 ? 10.812 13.789 -7.781 1 96.44 213 GLY B O 1
ATOM 3682 N N . ILE B 1 214 ? 9.031 12.508 -7.672 1 98.06 214 ILE B N 1
ATOM 3683 C CA . ILE B 1 214 ? 8.523 13.133 -6.457 1 98.06 214 ILE B CA 1
ATOM 3684 C C . ILE B 1 214 ? 8.266 12.062 -5.398 1 98.06 214 ILE B C 1
ATOM 3686 O O . ILE B 1 214 ? 7.66 11.031 -5.684 1 98.06 214 ILE B O 1
ATOM 3690 N N . GLU B 1 215 ? 8.789 12.188 -4.211 1 98.56 215 GLU B N 1
ATOM 3691 C CA . GLU B 1 215 ? 8.484 11.414 -3.014 1 98.56 215 GLU B CA 1
ATOM 3692 C C . GLU B 1 215 ? 8.203 12.32 -1.823 1 98.56 215 GLU B C 1
ATOM 3694 O O . GLU B 1 215 ? 9.086 13.055 -1.376 1 98.56 215 GLU B O 1
ATOM 3699 N N . HIS B 1 216 ? 6.961 12.344 -1.316 1 98.94 216 HIS B N 1
ATOM 3700 C CA . HIS B 1 216 ? 6.551 13.164 -0.182 1 98.94 216 HIS B CA 1
ATOM 3701 C C . HIS B 1 216 ? 6.016 12.297 0.955 1 98.94 216 HIS B C 1
ATOM 3703 O O . HIS B 1 216 ? 5.594 11.164 0.731 1 98.94 216 HIS B O 1
ATOM 3709 N N . ASP B 1 217 ? 6.086 12.789 2.137 1 98.94 217 ASP B N 1
ATOM 3710 C CA . ASP B 1 217 ? 5.332 12.266 3.273 1 98.94 217 ASP B CA 1
ATOM 3711 C C . ASP B 1 217 ? 5.121 13.336 4.336 1 98.94 217 ASP B C 1
ATOM 3713 O O . ASP B 1 217 ? 5.953 14.234 4.5 1 98.94 217 ASP B O 1
ATOM 3717 N N . CYS B 1 218 ? 4.047 13.359 4.934 1 98.94 218 CYS B N 1
ATOM 3718 C CA . CYS B 1 218 ? 3.822 14.125 6.156 1 98.94 218 CYS B CA 1
ATOM 3719 C C . CYS B 1 218 ? 3.205 13.25 7.242 1 98.94 218 CYS B C 1
ATOM 3721 O O . CYS B 1 218 ? 2.465 12.312 6.938 1 98.94 218 CYS B O 1
ATOM 3723 N N . ALA B 1 219 ? 3.498 13.578 8.531 1 98.94 219 ALA B N 1
ATOM 3724 C CA . ALA B 1 219 ? 3.1 12.641 9.57 1 98.94 219 ALA B CA 1
ATOM 3725 C C . ALA B 1 219 ? 3.023 13.328 10.93 1 98.94 219 ALA B C 1
ATOM 3727 O O . ALA B 1 219 ? 3.742 14.305 11.18 1 98.94 219 ALA B O 1
ATOM 3728 N N . ILE B 1 220 ? 2.1 12.938 11.695 1 98.75 220 ILE B N 1
ATOM 3729 C CA . ILE B 1 220 ? 2.123 13.086 13.148 1 98.75 220 ILE B CA 1
ATOM 3730 C C . ILE B 1 220 ? 2.705 11.82 13.789 1 98.75 220 ILE B C 1
ATOM 3732 O O . ILE B 1 220 ? 2.145 10.734 13.648 1 98.75 220 ILE B O 1
ATOM 3736 N N . ILE B 1 221 ? 3.844 11.898 14.398 1 98.69 221 ILE B N 1
ATOM 3737 C CA . ILE B 1 221 ? 4.488 10.773 15.07 1 98.69 221 ILE B CA 1
ATOM 3738 C C . ILE B 1 221 ? 4.383 10.945 16.594 1 98.69 221 ILE B C 1
ATOM 3740 O O . ILE B 1 221 ? 4.852 11.945 17.141 1 98.69 221 ILE B O 1
ATOM 3744 N N . GLN B 1 222 ? 3.752 9.992 17.203 1 97.81 222 GLN B N 1
ATOM 3745 C CA . GLN B 1 222 ? 3.43 10.125 18.609 1 97.81 222 GLN B CA 1
ATOM 3746 C C . GLN B 1 222 ? 4.086 9.016 19.438 1 97.81 222 GLN B C 1
ATOM 3748 O O . GLN B 1 222 ? 4.051 7.844 19.047 1 97.81 222 GLN B O 1
ATOM 3753 N N . TYR B 1 223 ? 4.762 9.305 20.469 1 97.31 223 TYR B N 1
ATOM 3754 C CA . TYR B 1 223 ? 5.312 8.406 21.484 1 97.31 223 TYR B CA 1
ATOM 3755 C C . TYR B 1 223 ? 4.875 8.836 22.875 1 97.31 223 TYR B C 1
ATOM 3757 O O . TYR B 1 223 ? 5.211 9.93 23.328 1 97.31 223 TYR B O 1
ATOM 3765 N N . GLU B 1 224 ? 4.066 7.895 23.562 1 94.31 224 GLU B N 1
ATOM 3766 C CA . GLU B 1 224 ? 3.49 8.266 24.859 1 94.31 224 GLU B CA 1
ATOM 3767 C C . GLU B 1 224 ? 2.734 9.586 24.766 1 94.31 224 GLU B C 1
ATOM 3769 O O . GLU B 1 224 ? 1.848 9.75 23.922 1 94.31 224 GLU B O 1
ATOM 3774 N N . ASN B 1 225 ? 3.127 10.625 25.406 1 90.88 225 ASN B N 1
ATOM 3775 C CA . ASN B 1 225 ? 2.383 11.883 25.406 1 90.88 225 ASN B CA 1
ATOM 3776 C C . ASN B 1 225 ? 3.074 12.945 24.562 1 90.88 225 ASN B C 1
ATOM 3778 O O . ASN B 1 225 ? 2.715 14.125 24.625 1 90.88 225 ASN B O 1
ATOM 3782 N N . ARG B 1 226 ? 3.994 12.547 23.719 1 94.81 226 ARG B N 1
ATOM 3783 C CA . ARG B 1 226 ? 4.742 13.5 22.906 1 94.81 226 ARG B CA 1
ATOM 3784 C C . ARG B 1 226 ? 4.414 13.32 21.422 1 94.81 226 ARG B C 1
ATOM 3786 O O . ARG B 1 226 ? 4.277 12.188 20.938 1 94.81 226 ARG B O 1
ATOM 3793 N N . ASN B 1 227 ? 4.281 14.461 20.797 1 95.94 227 ASN B N 1
ATOM 3794 C CA . ASN B 1 227 ? 4.039 14.477 19.359 1 95.94 227 ASN B CA 1
ATOM 3795 C C . ASN B 1 227 ? 5.148 15.219 18.609 1 95.94 227 ASN B C 1
ATOM 3797 O O . ASN B 1 227 ? 5.66 16.234 19.094 1 95.94 227 ASN B O 1
ATOM 3801 N N . VAL B 1 228 ? 5.523 14.672 17.531 1 98.25 228 VAL B N 1
ATOM 3802 C CA . VAL B 1 228 ? 6.328 15.375 16.531 1 98.25 228 VAL B CA 1
ATOM 3803 C C . VAL B 1 228 ? 5.551 15.469 15.227 1 98.25 228 VAL B C 1
ATOM 3805 O O . VAL B 1 228 ? 4.949 14.492 14.773 1 98.25 228 VAL B O 1
ATOM 3808 N N . TYR B 1 229 ? 5.465 16.672 14.664 1 98.69 229 TYR B N 1
ATOM 3809 C CA . TYR B 1 229 ? 4.891 16.906 13.344 1 98.69 229 TYR B CA 1
ATOM 3810 C C . TYR B 1 229 ? 5.984 17.016 12.281 1 98.69 229 TYR B C 1
ATOM 3812 O O . TYR B 1 229 ? 6.977 17.719 12.469 1 98.69 229 TYR B O 1
ATOM 3820 N N . ALA B 1 230 ? 5.852 16.281 11.227 1 98.94 230 ALA B N 1
ATOM 3821 C CA . ALA B 1 230 ? 6.871 16.312 10.18 1 98.94 230 ALA B CA 1
ATOM 3822 C C . ALA B 1 230 ? 6.234 16.359 8.797 1 98.94 230 ALA B C 1
ATOM 3824 O O . ALA B 1 230 ? 5.273 15.633 8.523 1 98.94 230 ALA B O 1
ATOM 3825 N N . ALA B 1 231 ? 6.633 17.203 7.969 1 98.94 231 ALA B N 1
ATOM 3826 C CA . ALA B 1 231 ? 6.352 17.219 6.535 1 98.94 231 ALA B CA 1
ATOM 3827 C C . ALA B 1 231 ? 7.641 17.297 5.727 1 98.94 231 ALA B C 1
ATOM 3829 O O . ALA B 1 231 ? 8.453 18.203 5.926 1 98.94 231 ALA B O 1
ATOM 3830 N N . VAL B 1 232 ? 7.898 16.344 4.902 1 99 232 VAL B N 1
ATOM 3831 C CA . VAL B 1 232 ? 9.086 16.266 4.055 1 99 232 VAL B CA 1
ATOM 3832 C C . VAL B 1 232 ? 8.664 16.078 2.6 1 99 232 VAL B C 1
ATOM 3834 O O . VAL B 1 232 ? 8.062 15.055 2.248 1 99 232 VAL B O 1
ATOM 3837 N N . LEU B 1 233 ? 8.922 17.047 1.794 1 98.94 233 LEU B N 1
ATOM 3838 C CA . LEU B 1 233 ? 8.609 17.047 0.368 1 98.94 233 LEU B CA 1
ATOM 3839 C C . LEU B 1 233 ? 9.891 17 -0.465 1 98.94 233 LEU B C 1
ATOM 3841 O O . LEU B 1 233 ? 10.789 17.828 -0.271 1 98.94 233 LEU B O 1
ATOM 3845 N N . ILE B 1 234 ? 9.969 16.062 -1.349 1 98.94 234 ILE B N 1
ATOM 3846 C CA . ILE B 1 234 ? 11.172 15.906 -2.168 1 98.94 234 ILE B CA 1
ATOM 3847 C C . ILE B 1 234 ? 10.773 15.789 -3.639 1 98.94 234 ILE B C 1
ATOM 3849 O O . ILE B 1 234 ? 9.914 14.984 -3.992 1 98.94 234 ILE B O 1
ATOM 3853 N N . ASP B 1 235 ? 11.328 16.609 -4.512 1 98.75 235 ASP B N 1
ATOM 3854 C CA . ASP B 1 235 ? 11.156 16.469 -5.953 1 98.75 235 ASP B CA 1
ATOM 3855 C C . ASP B 1 235 ? 12.5 16.547 -6.68 1 98.75 235 ASP B C 1
ATOM 3857 O O . ASP B 1 235 ? 13.555 16.422 -6.062 1 98.75 235 ASP B O 1
ATOM 3861 N N . GLN B 1 236 ? 12.445 16.531 -8.008 1 98.5 236 GLN B N 1
ATOM 3862 C CA . GLN B 1 236 ? 13.633 16.547 -8.859 1 98.5 236 GLN B CA 1
ATOM 3863 C C . GLN B 1 236 ? 14.508 15.32 -8.609 1 98.5 236 GLN B C 1
ATOM 3865 O O . GLN B 1 236 ? 15.734 15.422 -8.594 1 98.5 236 GLN B O 1
ATOM 3870 N N . LEU B 1 237 ? 13.859 14.219 -8.266 1 98 237 LEU B N 1
ATOM 3871 C CA . LEU B 1 237 ? 14.555 12.953 -8.078 1 98 237 LEU B CA 1
ATOM 3872 C C . LEU B 1 237 ? 14.781 12.25 -9.414 1 98 237 LEU B C 1
ATOM 3874 O O . LEU B 1 237 ? 13.883 12.219 -10.258 1 98 237 LEU B O 1
ATOM 3878 N N . THR B 1 238 ? 16.016 11.75 -9.633 1 95.31 238 THR B N 1
ATOM 3879 C CA . THR B 1 238 ? 16.281 10.883 -10.773 1 95.31 238 THR B CA 1
ATOM 3880 C C . THR B 1 238 ? 15.891 9.445 -10.469 1 95.31 238 THR B C 1
ATOM 3882 O O . THR B 1 238 ? 15.445 8.711 -11.352 1 95.31 238 THR B O 1
ATOM 3885 N N . VAL B 1 239 ? 16.078 9.102 -9.211 1 92.75 239 VAL B N 1
ATOM 3886 C CA . VAL B 1 239 ? 15.758 7.762 -8.734 1 92.75 239 VAL B CA 1
ATOM 3887 C C . VAL B 1 239 ? 14.844 7.855 -7.508 1 92.75 239 VAL B C 1
ATOM 3889 O O . VAL B 1 239 ? 15.227 8.438 -6.488 1 92.75 239 VAL B O 1
ATOM 3892 N N . PRO B 1 240 ? 13.633 7.242 -7.547 1 94.56 240 PRO B N 1
ATOM 3893 C CA . PRO B 1 240 ? 12.688 7.355 -6.43 1 94.56 240 PRO B CA 1
ATOM 3894 C C . PRO B 1 240 ? 13.273 6.863 -5.109 1 94.56 240 PRO B C 1
ATOM 3896 O O . PRO B 1 240 ? 12.984 7.434 -4.051 1 94.56 240 PRO B O 1
ATOM 3899 N N . LYS B 1 241 ? 14.102 5.895 -5.191 1 91.94 241 LYS B N 1
ATOM 3900 C CA . LYS B 1 241 ? 14.703 5.266 -4.016 1 91.94 241 LYS B CA 1
ATOM 3901 C C . LYS B 1 241 ? 15.477 6.285 -3.184 1 91.94 241 LYS B C 1
ATOM 3903 O O . LYS B 1 241 ? 15.508 6.195 -1.955 1 91.94 241 LYS B O 1
ATOM 3908 N N . ASP B 1 242 ? 16.094 7.277 -3.783 1 95.06 242 ASP B N 1
ATOM 3909 C CA . ASP B 1 242 ? 16.859 8.297 -3.07 1 95.06 242 ASP B CA 1
ATOM 3910 C C . ASP B 1 242 ? 15.945 9.117 -2.154 1 95.06 242 ASP B C 1
ATOM 3912 O O . ASP B 1 242 ? 16.312 9.43 -1.021 1 95.06 242 ASP B O 1
ATOM 3916 N N . GLY B 1 243 ? 14.781 9.469 -2.66 1 97.81 243 GLY B N 1
ATOM 3917 C CA . GLY B 1 243 ? 13.82 10.188 -1.84 1 97.81 243 GLY B CA 1
ATOM 3918 C C . GLY B 1 243 ? 13.266 9.352 -0.703 1 97.81 243 GLY B C 1
ATOM 3919 O O . GLY B 1 243 ? 13.188 9.82 0.435 1 97.81 243 GLY B O 1
ATOM 3920 N N . ARG B 1 244 ? 12.914 8.07 -1.017 1 96.94 244 ARG B N 1
ATOM 3921 C CA . ARG B 1 244 ? 12.336 7.18 -0.015 1 96.94 244 ARG B CA 1
ATOM 3922 C C . ARG B 1 244 ? 13.328 6.906 1.108 1 96.94 244 ARG B C 1
ATOM 3924 O O . ARG B 1 244 ? 12.945 6.832 2.277 1 96.94 244 ARG B O 1
ATOM 3931 N N . GLN B 1 245 ? 14.562 6.75 0.753 1 95.69 245 GLN B N 1
ATOM 3932 C CA . GLN B 1 245 ? 15.602 6.516 1.756 1 95.69 245 GLN B CA 1
ATOM 3933 C C . GLN B 1 245 ? 15.766 7.73 2.668 1 95.69 245 GLN B C 1
ATOM 3935 O O . GLN B 1 245 ? 15.945 7.582 3.877 1 95.69 245 GLN B O 1
ATOM 3940 N N . THR B 1 246 ? 15.758 8.906 2.072 1 98.5 246 THR B N 1
ATOM 3941 C CA . THR B 1 246 ? 15.852 10.141 2.854 1 98.5 246 THR B CA 1
ATOM 3942 C C . THR B 1 246 ? 14.688 10.25 3.824 1 98.5 246 THR B C 1
ATOM 3944 O O . THR B 1 246 ? 14.883 10.523 5.012 1 98.5 246 THR B O 1
ATOM 3947 N N . LEU B 1 247 ? 13.477 10.008 3.334 1 98.81 247 LEU B N 1
ATOM 3948 C CA . LEU B 1 247 ? 12.281 10.047 4.164 1 98.81 247 LEU B CA 1
ATOM 3949 C C . LEU B 1 247 ? 12.359 9.023 5.289 1 98.81 247 LEU B C 1
ATOM 3951 O O . LEU B 1 247 ? 12.086 9.344 6.445 1 98.81 247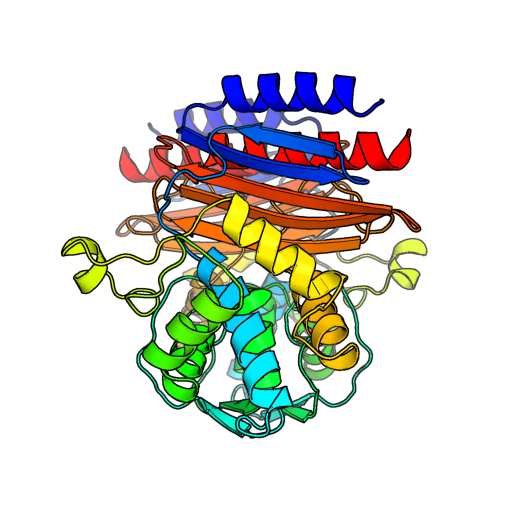 LEU B O 1
ATOM 3955 N N . SER B 1 248 ? 12.758 7.809 4.922 1 97.81 248 SER B N 1
ATOM 3956 C CA . SER B 1 248 ? 12.891 6.723 5.887 1 97.81 248 SER B CA 1
ATOM 3957 C C . SER B 1 248 ? 13.891 7.078 6.984 1 97.81 248 SER B C 1
ATOM 3959 O O . SER B 1 248 ? 13.617 6.867 8.172 1 97.81 248 SER B O 1
ATOM 3961 N N . SER B 1 249 ? 15.031 7.621 6.613 1 98.19 249 SER B N 1
ATOM 3962 C CA . SER B 1 249 ? 16.078 7.996 7.562 1 98.19 249 SER B CA 1
ATOM 3963 C C . SER B 1 249 ? 15.594 9.094 8.5 1 98.19 249 SER B C 1
ATOM 3965 O O . SER B 1 249 ? 15.859 9.047 9.703 1 98.19 249 SER B O 1
ATOM 3967 N N . ILE B 1 250 ? 14.922 10.039 7.957 1 98.81 250 ILE B N 1
ATOM 3968 C CA . ILE B 1 250 ? 14.414 11.133 8.773 1 98.81 250 ILE B CA 1
ATOM 3969 C C . ILE B 1 250 ? 13.391 10.602 9.773 1 98.81 250 ILE B C 1
ATOM 3971 O O . ILE B 1 250 ? 13.406 10.977 10.945 1 98.81 250 ILE B O 1
ATOM 3975 N N . GLY B 1 251 ? 12.477 9.742 9.289 1 98.69 251 GLY B N 1
ATOM 3976 C CA . GLY B 1 251 ? 11.539 9.109 10.195 1 98.69 251 GLY B CA 1
ATOM 3977 C C . GLY B 1 251 ? 12.219 8.367 11.336 1 98.69 251 GLY B C 1
ATOM 3978 O O . GLY B 1 251 ? 11.773 8.445 12.484 1 98.69 251 GLY B O 1
ATOM 3979 N N . GLN B 1 252 ? 13.273 7.66 11.008 1 97.56 252 GLN B N 1
ATOM 3980 C CA . GLN B 1 252 ? 14.039 6.934 12.016 1 97.56 252 GLN B CA 1
ATOM 3981 C C . GLN B 1 252 ? 14.641 7.887 13.047 1 97.56 252 GLN B C 1
ATOM 3983 O O . GLN B 1 252 ? 14.609 7.613 14.25 1 97.56 252 GLN B O 1
ATOM 3988 N N . LEU B 1 253 ? 15.234 8.938 12.594 1 98.44 253 LEU B N 1
ATOM 3989 C CA . LEU B 1 253 ? 15.836 9.938 13.477 1 98.44 253 LEU B CA 1
ATOM 3990 C C . LEU B 1 253 ? 14.789 10.516 14.422 1 98.44 253 LEU B C 1
ATOM 3992 O O . LEU B 1 253 ? 15.062 10.703 15.617 1 98.44 253 LEU B O 1
ATOM 3996 N N . ILE B 1 254 ? 13.586 10.789 13.914 1 98.56 254 ILE B N 1
ATOM 3997 C CA . ILE B 1 254 ? 12.516 11.352 14.734 1 98.56 254 ILE B CA 1
ATOM 3998 C C . ILE B 1 254 ? 12.117 10.359 15.82 1 98.56 254 ILE B C 1
ATOM 4000 O O . ILE B 1 254 ? 11.922 10.734 16.984 1 98.56 254 ILE B O 1
ATOM 4004 N N . SER B 1 255 ? 12 9.07 15.438 1 97.75 255 SER B N 1
ATOM 4005 C CA . SER B 1 255 ? 11.625 8.062 16.422 1 97.75 255 SER B CA 1
ATOM 4006 C C . SER B 1 255 ? 12.688 7.922 17.5 1 97.75 255 SER B C 1
ATOM 4008 O O . SER B 1 255 ? 12.359 7.711 18.672 1 97.75 255 SER B O 1
ATOM 4010 N N . GLN B 1 256 ? 13.953 8.031 17.125 1 96.94 256 GLN B N 1
ATOM 4011 C CA . GLN B 1 256 ? 15.039 7.992 18.094 1 96.94 256 GLN B CA 1
ATOM 4012 C C . GLN B 1 256 ? 14.977 9.188 19.047 1 96.94 256 GLN B C 1
ATOM 4014 O O . GLN B 1 256 ? 15.172 9.031 20.266 1 96.94 256 GLN B O 1
ATOM 4019 N N . PHE B 1 257 ? 14.711 10.32 18.547 1 97.88 257 PHE B N 1
ATOM 4020 C CA . PHE B 1 257 ? 14.562 11.531 19.344 1 97.88 257 PHE B CA 1
ATOM 4021 C C . PHE B 1 257 ? 13.438 11.359 20.359 1 97.88 257 PHE B C 1
ATOM 4023 O O . PHE B 1 257 ? 13.609 11.695 21.547 1 97.88 257 PHE B O 1
ATOM 4030 N N . LEU B 1 258 ? 12.297 10.797 19.922 1 97 258 LEU B N 1
ATOM 4031 C CA . LEU B 1 258 ? 11.133 10.641 20.797 1 97 258 LEU B CA 1
ATOM 4032 C C . LEU B 1 258 ? 11.398 9.617 21.891 1 97 258 LEU B C 1
ATOM 4034 O O . LEU B 1 258 ? 10.922 9.766 23.016 1 97 258 LEU B O 1
ATOM 4038 N N . GLN B 1 259 ? 12.141 8.57 21.578 1 92.25 259 GLN B N 1
ATOM 4039 C CA . GLN B 1 259 ? 12.375 7.488 22.531 1 92.25 259 GLN B CA 1
ATOM 4040 C C . GLN B 1 259 ? 13.43 7.879 23.562 1 92.25 259 GLN B C 1
ATOM 4042 O O . GLN B 1 259 ? 13.375 7.438 24.719 1 92.25 259 GLN B O 1
ATOM 4047 N N . TYR B 1 260 ? 14.461 8.609 23.188 1 83.94 260 TYR B N 1
ATOM 4048 C CA . TYR B 1 260 ? 15.602 8.812 24.078 1 83.94 260 TYR B CA 1
ATOM 4049 C C . TYR B 1 260 ? 15.594 10.219 24.672 1 83.94 260 TYR B C 1
ATOM 4051 O O . TYR B 1 260 ? 16.422 10.547 25.516 1 83.94 260 TYR B O 1
ATOM 4059 N N . SER B 1 261 ? 14.727 10.984 24.297 1 73.62 261 SER B N 1
ATOM 4060 C CA . SER B 1 261 ? 14.68 12.297 24.922 1 73.62 261 SER B CA 1
ATOM 4061 C C . SER B 1 261 ? 13.688 12.32 26.078 1 73.62 261 SER B C 1
ATOM 4063 O O . SER B 1 261 ? 12.711 11.57 26.078 1 73.62 261 SER B O 1
#

Secondary structure (DSSP, 8-state):
--HHHHHHHHHHHHHH-SSEEEEEEEETTEEEEESTT--EE-GGGGHHHHHHHHHHHHHTTS--TT-EEEE-S-----SS-SGGGS-S-EEEEHHHHHHHHHHS--HHHHHHHHHHH-HHHHHHHHHHTT-SS-B--S-TT-HHHHHTT---EE-HHHHHHHHHHHHH-SSS-HHHHHHHHHHHHT-S--SSTTTTS-TTT-EEEEEEEEETTEEEEEEEEEETTEEEEEEEEEES-SSHHHHHHHHHHHHHHHHHHHHH-/--HHHHHHHHHHHHHH-SSEEEEEEEETTEEEEESTT--EE-GGGGHHHHHHHHHHHHHTTS--TT-EEEE-S-----SS-SGGGS-S-EEEEHHHHHHHHHHT--HHHHHHHHHHH-HHHHHHHHHHTT-SS-B--S-TT-HHHHHTT---EE-HHHHHHHHHHHHH-SSS-HHHHHHHHHHHHT-S--SSTTTTS-TTT-EEEEEEEEETTEEEEEEEEEETTEEEEEEEEEES-SSHHHHHHHHHHHHHHHHHHHHH-

Nearest PDB structures (foldseek):
  4hes-assembly3_E  TM=9.028E-01  e=1.453E-22  Veillonella parvula DSM 2008
  4ewf-assembly2_B  TM=9.156E-01  e=1.895E-21  Sphaerobacter thermophilus DSM 20745
  4ewf-assembly3_C  TM=9.246E-01  e=8.554E-21  Sphaerobacter thermophilus DSM 20745
  4ewf-assembly4_D  TM=9.127E-01  e=1.581E-20  Sphaerobacter thermophilus DSM 20745
  5hw3-assembly1_A  TM=8.928E-01  e=2.152E-14  Burkholderia vietnamiensis G4

pLDDT: mean 95.62, std 6.22, range [57.19, 99.0]

Sequence (522 aa):
MDFDELREKVYTEASRCKGRVGLIIEAEDKRIEINSEGRFSSASLIKVPILVECFRQSGKGTLDLQQSIQIALVEKVGGAGVLQALSGNLKLKIIDLMTLMIIVSDNLATNLLIDLLGMDQINQGMKELNLHQTELNRKMMDFTALNNGVDNYTTASDMLTCLKEICQNKILSNESASKAKEIMENQQFNNKLSDQIDLDIFKVANKTGELLGIEHDCAIIQYENRNVYAAVLIDQLTVPKDGRQTLSSIGQLISQFLQYSMDFDELREKVYTEASRCKGRVGLIIEAEDKRIEINSEGRFSSASLIKVPILVECFRQSGKGTLDLQQSIQIALVEKVGGAGVLQALSGNLKLKIIDLMTLMIIVSDNLATNLLIDLLGMDQINQGMKELNLHQTELNRKMMDFTALNNGVDNYTTASDMLTCLKEICQNKILSNESASKAKEIMENQQFNNKLSDQIDLDIFKVANKTGELLGIEHDCAIIQYENRNVYAAVLIDQLTVPKDGRQTLSSIGQLISQFLQYS

Radius of gyration: 22.66 Å; Cα contacts (8 Å, |Δi|>4): 1061; chains: 2; bounding box: 50×61×51 Å

Organism: NCBI:txid1637975

Solvent-accessible surface area (backbone atoms only — not comparable to full-atom values): 26830 Å² total; per-residue (Å²): 80,54,70,68,56,47,45,53,52,44,51,50,46,56,68,69,34,71,42,51,64,19,23,30,36,38,43,92,92,41,76,43,75,38,57,20,79,47,81,37,75,25,57,49,43,56,50,55,60,50,50,52,38,53,46,48,36,33,76,70,68,79,37,63,52,77,42,72,43,77,42,54,88,58,78,69,59,60,83,50,42,61,71,74,76,39,93,53,74,37,68,40,31,45,52,40,32,53,35,40,26,52,20,49,43,12,34,60,40,42,40,53,49,41,64,71,64,30,58,66,52,46,45,51,45,35,49,74,68,63,27,86,60,48,42,72,67,60,61,66,77,45,55,69,45,42,74,70,71,43,58,35,31,22,25,18,48,40,49,41,50,50,54,45,36,37,73,68,31,85,81,42,52,71,69,48,13,50,51,52,40,53,41,25,46,53,41,67,74,52,70,27,44,51,46,64,44,60,69,92,72,32,50,53,29,37,41,55,19,62,51,95,33,31,40,34,34,33,34,43,41,31,45,90,96,43,59,35,42,36,12,42,37,30,32,74,29,87,48,67,65,50,43,32,50,39,35,19,52,46,24,32,50,52,49,47,34,60,71,60,86,80,54,70,68,55,48,45,53,53,45,52,51,46,56,67,67,34,70,43,51,62,19,22,29,36,39,43,93,92,42,76,43,74,39,59,22,81,46,79,38,77,25,58,50,42,56,52,54,60,50,50,52,38,52,46,48,36,32,74,71,66,79,39,63,52,76,44,72,43,76,43,56,85,58,79,68,59,60,84,51,41,60,72,75,77,39,90,55,76,41,66,41,31,45,50,36,34,54,35,40,26,51,19,50,44,12,32,59,40,41,42,52,48,41,66,72,64,31,56,69,52,47,45,50,46,36,49,75,69,63,26,85,61,48,41,72,68,59,61,68,78,45,55,69,46,42,76,69,70,43,58,36,31,22,25,17,48,40,48,41,50,52,53,45,37,37,73,70,32,83,82,43,52,72,68,50,12,51,50,51,39,52,40,23,46,53,41,66,75,51,69,28,44,50,45,64,45,60,68,92,69,31,52,52,28,38,39,55,18,61,51,93,34,30,39,34,33,34,35,42,42,30,45,89,93,43,61,35,41,36,12,41,37,31,32,73,28,86,49,68,64,48,41,34,50,40,34,20,50,47,24,32,52,52,50,46,33,61,71,59,85

Foldseek 3Di:
DAPVVLLVVLVVLCVPFPFDKFKWKDWPHDIRTDCQQDKDQCFLLLLLLLLVLQLLCVVVVNHDQQDKDAFAPPPQLDDWFDSSVDPGRDIDGLLVLSLRCFQGVHQVSQQVSCVSCPQVNSQVSLVVLVQPRFHDFDGPSPVVCVVVVTGTIHGNVSSLSSLCCLPVNPSGDPVSSVSSQVSQQNHPDQQFLNNPPDCVFKGKRKGWGDDVQWTWMWIWIDGDHITMTMTMITGPHPDVVSRRVSRNVSSVSVNVNRVPD/DAPVVLLVVLVVLCVPFPFDKFKWKDWPHDIRTDCQQDKDQCFLLLLLLLLVLQQLCVVVVNHDQQDKDQQAPPPQLDDWFDSSVDPGGDIDGLLVLSLRCFQGVHQSSQQVSCVSCPQVNSQVSLVVLVQPRFHDFDGPSPVVCVVVVTGTIGGFVSSLSSLCCLPVNPSGDPVSSVSSQVSQQNHPDQQFLNNPPDCVFKGKRKGWGDDVQWTWMWIWIDGDHITMTMTMITGPHPDVVSRRVSRNVSSVSVNVNRVPD

InterPro domains:
  IPR000871 Beta-lactamase, class-A [PTHR35333] (10-259)
  IPR012338 Beta-lactamase/transpeptidase-like [G3DSA:3.40.710.10] (4-259)
  IPR012338 Beta-lactamase/transpeptidase-like [SSF56601] (5-234)
  IPR045155 Beta-lactamase class A, catalytic domain [PF13354] (8-257)